Protein AF-0000000077151286 (afdb_homodimer)

Organism: Ruminiclostridium cellulolyticum (strain ATCC 35319 / DSM 5812 / JCM 6584 / H10) (NCBI:txid394503)

Secondary structure (DSSP, 8-state):
-HHHHHHHHHHHHHHHHHHHHHHHHHTT-SPTTHHHHHHHHIIIIIHHHHHHHHHHHS---HHHHHHHHHHHHHHHHHHHHHHHHHHHHHHHHT--HHHHHHHHHHHH-B-TTTTHHHHHHHHHTHHHHHHHHHHHHHHHHHIIIIIHHHH-TT-GGGHHHHHGGGSSHHHHHHHHHHHHHHHHHHH-GGGSHHHHHHHHHHHHHHHHHHHHHHHHHHHHHHHHHHHS----TT-HHHHHHHHHHHHIIIIIHHHHHHHHHHHTTTTS-HHHHHHHHHHHTS-B-THHHHHHHHTT--HHHHHHHHHHHHHHHHHHHHHHHHHH-/-HHHHHHHHHHHHHHHHHHHHHHHHHTT-SPTTHHHHHHHHIIIIIHHHHHHHHHHHS---HHHHHHHHHHHHHHHHHHHHHHHHHHHHHHHHT--HHHHHHHHHHHH-B-TTTTHHHHHHHHHTHHHHHHHHHHHHHHHHHIIIIIHHHH-TT-GGGHHHHHGGGSSHHHHHHHHHHHHHHHHHHH-GGGSHHHHHHHHHHHHHHHHHHHHHHHHHHHHHHHHHHHS----TT-HHHHHHHHHHHHIIIIIHHHHHHHHHHHTTTTS-HHHHHHHHHHHTS-B-THHHHHHHHTT--HHHHHHHHHHHHHHHHHHHHHHHHHH-

Solvent-accessible surface area (backbone atoms only — not comparable to full-atom values): 31812 Å² total; per-residue (Å²): 111,70,64,57,52,51,47,51,50,46,51,50,31,49,48,53,42,17,46,52,19,21,50,30,40,63,70,53,73,44,65,90,66,41,44,60,50,52,46,48,46,32,56,64,46,22,38,18,33,30,45,24,39,50,42,54,68,49,87,80,45,73,63,56,53,51,44,31,49,49,30,22,53,51,34,42,51,50,31,51,47,24,29,53,54,31,51,53,49,33,60,75,67,64,52,54,70,61,54,34,36,45,49,24,46,38,37,34,36,35,22,50,58,54,49,35,40,35,50,31,32,69,73,55,35,69,63,30,40,56,47,44,48,30,30,43,51,28,49,48,56,43,39,42,48,59,42,44,43,55,55,37,64,85,69,59,89,49,57,69,64,35,49,51,62,61,67,35,53,46,50,49,19,45,52,50,13,52,49,45,47,48,42,38,72,74,62,49,44,70,73,37,66,68,46,42,55,52,47,48,50,49,41,64,38,34,36,58,36,7,55,34,31,42,48,51,26,24,27,34,52,12,23,51,53,40,67,54,77,78,65,68,78,74,57,47,66,65,46,48,53,41,47,51,54,31,46,42,28,37,44,50,44,21,46,53,48,50,52,54,49,62,75,43,60,84,75,61,57,69,66,44,52,52,52,50,33,53,43,46,27,30,27,31,22,69,62,54,27,55,48,20,53,73,52,69,42,47,34,67,59,32,48,48,38,29,46,51,17,46,60,50,30,70,58,42,43,59,51,52,52,57,72,73,105,112,70,64,56,52,52,49,52,51,46,50,50,30,48,47,52,41,18,48,51,18,20,50,28,40,62,71,53,72,42,63,88,66,41,43,60,50,52,46,48,46,32,55,63,46,22,38,17,32,28,45,23,38,51,43,52,68,48,86,80,47,72,63,55,52,51,43,31,50,49,30,21,53,50,34,43,51,48,30,51,47,23,29,53,52,32,50,54,49,34,61,75,68,64,50,54,69,62,55,33,38,45,49,24,46,36,37,34,37,35,22,48,57,52,49,35,40,35,51,30,32,70,74,54,34,68,64,29,40,55,47,45,49,31,30,43,50,28,50,47,56,43,38,45,49,59,43,45,42,55,56,36,63,84,67,59,87,49,58,70,63,35,49,51,62,60,68,35,55,45,49,50,19,46,51,50,13,51,50,44,48,49,42,36,71,74,63,46,44,70,74,37,68,66,46,42,55,53,46,48,50,48,40,64,39,34,39,59,37,8,54,33,31,44,47,50,26,23,25,35,51,11,24,51,52,40,67,54,77,77,65,68,78,73,56,47,64,65,46,48,53,40,47,51,54,32,47,41,29,38,44,49,44,22,46,52,48,49,51,52,49,61,76,44,59,84,76,61,58,68,65,43,53,50,50,51,32,53,42,45,27,30,29,32,22,70,63,54,28,54,48,20,53,74,51,70,42,48,32,64,59,31,48,50,39,30,45,51,17,46,60,50,31,71,59,43,43,60,51,52,54,58,72,72,105

pLDDT: mean 89.12, std 9.67, range [47.56, 97.94]

Radius of gyration: 26.8 Å; Cα contacts (8 Å, |Δi|>4): 906; chains: 2; bounding box: 51×81×63 Å

Foldseek 3Di:
DVQLVLLLVLLVVLVVLLQVLQVCQQVVVDPPPVLVVLVCCLFAAQQLLQLQLLLLVDQDDPQLVVLLVVLLVVLLVLLVVQLVVLLVLCVVVVPDLLLSLLLSQQLSAFALQLPVQLSQCSNPNSSSNNSSLSSVLSRLVCCLQVVLCSLAVPVPPPSVVSVVVSPGSNNVSNVNSVVSNVCCVPVVCCPDPVCVVVSVVSSVVNNVSNVVSNSSSSSSLSNLLNVQPPPDCPVVVLLVSLLVSLCCQQPVSLVVLVVVCVVVPPVHDLSSSVSNSLSSNGGGHPVSLVSCVVSVGDNNSNSSSRNNNNVVSSPSNSVSVVVSD/DVQLVLLLVLLVVLVVLLQVLQVCQQVVVDPPPVLVVLVCCLFAAQQLLQLQLLLLVDQDDPQLVVLLVVLLVVLLVLLVVQLVVLLVLCVVVVPDLLLSLLLSQQLSAFALQLPVQLSQCSNPNSSSNNSSLSSVLSRLVCCLQVVLCSLAVPVPPPSVVSVVVSPGSNNVSNVNSVVSNVCCVPVVCCPDPVCVVVSVVSSVVNNVSNCVSNSSSSSSLSNLLNVQPPPDVPVVVLLVSLLVSLCCQQPVSLVVLVVVCVVVPPVHDLVSSVSNSLSSNGGGHPVSLVSCVVSVGDNNSNSSSRNNNNVVSSPSNSVSVVVSD

Nearest PDB structures (foldseek):
  8u5n-assembly1_A  TM=7.509E-01  e=1.925E-08  Homo sapiens
  8u5q-assembly1_C  TM=7.478E-01  e=2.927E-08  Homo sapiens
  8u58-assembly1_C  TM=7.413E-01  e=1.269E-07  Homo sapiens
  8u54-assembly1_A  TM=7.464E-01  e=2.187E-07  Homo sapiens
  8u5c-assembly1_F  TM=7.622E-01  e=6.234E-07  Homo sapiens

Sequence (650 aa):
MDQIQIITNQIIILTLLGLTGFAAGKTGFLPENSHKYISALILKITMPFLIFTTMGNYSFTRETLTNGLYIFILGIAFILIAGLIALGQCKVLRIKEKTKNIYVAQSMFGNVIFMAYPLLKAMYGDIGIVYAIFFNIANDAILWTLGIYLFNRHNTRNWKDNLLHLINPNTLAFLGGIAMIFLKFQFRIEKTYVFTKVWSIFYDAFNGLGHTTIYLSMIFIGLILSSIKVTSVNEMITKLKYFVLSLFKLLIVPFAAILFFKVTKGVFNPFVVRIVVLQLAMPASTIVSALALQYDSDYNAATEGIFVSTILSIFTLPFIVYLLGMDQIQIITNQIIILTLLGLTGFAAGKTGFLPENSHKYISALILKITMPFLIFTTMGNYSFTRETLTNGLYIFILGIAFILIAGLIALGQCKVLRIKEKTKNIYVAQSMFGNVIFMAYPLLKAMYGDIGIVYAIFFNIANDAILWTLGIYLFNRHNTRNWKDNLLHLINPNTLAFLGGIAMIFLKFQFRIEKTYVFTKVWSIFYDAFNGLGHTTIYLSMIFIGLILSSIKVTSVNEMITKLKYFVLSLFKLLIVPFAAILFFKVTKGVFNPFVVRIVVLQLAMPASTIVSALALQYDSDYNAATEGIFVSTILSIFTLPFIVYLLG

Structure (mmCIF, N/CA/C/O backbone):
data_AF-0000000077151286-model_v1
#
loop_
_entity.id
_entity.type
_entity.pdbx_description
1 polymer 'Auxin Efflux Carrier'
#
loop_
_atom_site.group_PDB
_atom_site.id
_atom_site.type_symbol
_atom_site.label_atom_id
_atom_site.label_alt_id
_atom_site.label_comp_id
_atom_site.label_asym_id
_atom_site.label_entity_id
_atom_site.label_seq_id
_atom_site.pdbx_PDB_ins_code
_atom_site.Cartn_x
_atom_site.Cartn_y
_atom_site.Cartn_z
_atom_site.occupancy
_atom_site.B_iso_or_equiv
_atom_site.auth_seq_id
_atom_site.auth_comp_id
_atom_site.auth_asym_id
_atom_site.auth_atom_id
_atom_site.pdbx_PDB_model_num
ATOM 1 N N . MET A 1 1 ? 17.219 27.109 -7.273 1 47.56 1 MET A N 1
ATOM 2 C CA . MET A 1 1 ? 16.547 26.641 -8.469 1 47.56 1 MET A CA 1
ATOM 3 C C . MET A 1 1 ? 16.312 25.125 -8.398 1 47.56 1 MET A C 1
ATOM 5 O O . MET A 1 1 ? 15.211 24.656 -8.695 1 47.56 1 MET A O 1
ATOM 9 N N . ASP A 1 2 ? 17.281 24.406 -7.691 1 68.12 2 ASP A N 1
ATOM 10 C CA . ASP A 1 2 ? 17.281 22.953 -7.648 1 68.12 2 ASP A CA 1
ATOM 11 C C . ASP A 1 2 ? 16.266 22.422 -6.637 1 68.12 2 ASP A C 1
ATOM 13 O O . ASP A 1 2 ? 15.516 21.484 -6.926 1 68.12 2 ASP A O 1
ATOM 17 N N . GLN A 1 3 ? 16 23.328 -5.633 1 69.31 3 GLN A N 1
ATOM 18 C CA . GLN A 1 3 ? 15.094 22.875 -4.586 1 69.31 3 GLN A CA 1
ATOM 19 C C . GLN A 1 3 ? 13.633 23.047 -5.012 1 69.31 3 GLN A C 1
ATOM 21 O O . GLN A 1 3 ? 12.789 22.203 -4.73 1 69.31 3 GLN A O 1
ATOM 26 N N . ILE A 1 4 ? 13.469 24.125 -5.773 1 74.31 4 ILE A N 1
ATOM 27 C CA . ILE A 1 4 ? 12.117 24.422 -6.223 1 74.31 4 ILE A CA 1
ATOM 28 C C . ILE A 1 4 ? 11.664 23.375 -7.246 1 74.31 4 ILE A C 1
ATOM 30 O O . ILE A 1 4 ? 10.516 22.938 -7.23 1 74.31 4 ILE A O 1
ATOM 34 N N . GLN A 1 5 ? 12.586 23.078 -8.086 1 77.62 5 GLN A N 1
ATOM 35 C CA . GLN A 1 5 ? 12.266 22.078 -9.102 1 77.62 5 GLN A CA 1
ATOM 36 C C . GLN A 1 5 ? 11.961 20.719 -8.453 1 77.62 5 GLN A C 1
ATOM 38 O O . GLN A 1 5 ? 11.031 20.031 -8.875 1 77.62 5 GLN A O 1
ATOM 43 N N . ILE A 1 6 ? 12.672 20.438 -7.477 1 76.38 6 ILE A N 1
ATOM 44 C CA . ILE A 1 6 ? 12.484 19.172 -6.773 1 76.38 6 ILE A CA 1
ATOM 45 C C . ILE A 1 6 ? 11.117 19.141 -6.094 1 76.38 6 ILE A C 1
ATOM 47 O O . ILE A 1 6 ? 10.375 18.172 -6.207 1 76.38 6 ILE A O 1
ATOM 51 N N . ILE A 1 7 ? 10.852 20.25 -5.598 1 78 7 ILE A N 1
ATOM 52 C CA . ILE A 1 7 ? 9.609 20.328 -4.844 1 78 7 ILE A CA 1
ATOM 53 C C . ILE A 1 7 ? 8.422 20.297 -5.805 1 78 7 ILE A C 1
ATOM 55 O O . ILE A 1 7 ? 7.414 19.641 -5.535 1 78 7 ILE A O 1
ATOM 59 N N . THR A 1 8 ? 8.586 21 -6.867 1 81.81 8 THR A N 1
ATOM 60 C CA . THR A 1 8 ? 7.527 21 -7.871 1 81.81 8 THR A CA 1
ATOM 61 C C . THR A 1 8 ? 7.305 19.594 -8.43 1 81.81 8 THR A C 1
ATOM 63 O O . THR A 1 8 ? 6.16 19.172 -8.594 1 81.81 8 THR A O 1
ATOM 66 N N . ASN A 1 9 ? 8.359 18.938 -8.625 1 85.69 9 ASN A N 1
ATOM 67 C CA . ASN A 1 9 ? 8.266 17.562 -9.117 1 85.69 9 ASN A CA 1
ATOM 68 C C . ASN A 1 9 ? 7.555 16.656 -8.109 1 85.69 9 ASN A C 1
ATOM 70 O O . ASN A 1 9 ? 6.742 15.82 -8.5 1 85.69 9 ASN A O 1
ATOM 74 N N . GLN A 1 10 ? 7.82 16.922 -6.887 1 84.62 10 GLN A N 1
ATOM 75 C CA . GLN A 1 10 ? 7.207 16.094 -5.848 1 84.62 10 GLN A CA 1
ATOM 76 C C . GLN A 1 10 ? 5.711 16.359 -5.742 1 84.62 10 GLN A C 1
ATOM 78 O O . GLN A 1 10 ? 4.918 15.438 -5.555 1 84.62 10 GLN A O 1
ATOM 83 N N . ILE A 1 11 ? 5.43 17.578 -5.891 1 85.94 11 ILE A N 1
ATOM 84 C CA . ILE A 1 11 ? 4.02 17.953 -5.824 1 85.94 11 ILE A CA 1
ATOM 85 C C . ILE A 1 11 ? 3.275 17.359 -7.02 1 85.94 11 ILE A C 1
ATOM 87 O O . ILE A 1 11 ? 2.143 16.891 -6.883 1 85.94 11 ILE A O 1
ATOM 91 N N . ILE A 1 12 ? 3.877 17.359 -8.148 1 89.25 12 ILE A N 1
ATOM 92 C CA . ILE A 1 12 ? 3.285 16.766 -9.344 1 89.25 12 ILE A CA 1
ATOM 93 C C . ILE A 1 12 ? 3.08 15.273 -9.133 1 89.25 12 ILE A C 1
ATOM 95 O O . ILE A 1 12 ? 2.02 14.734 -9.461 1 89.25 12 ILE A O 1
ATOM 99 N N . ILE A 1 13 ? 4.047 14.648 -8.578 1 90.94 13 ILE A N 1
ATOM 100 C CA . ILE A 1 13 ? 3.992 13.219 -8.312 1 90.94 13 ILE A CA 1
ATOM 101 C C . ILE A 1 13 ? 2.826 12.906 -7.375 1 90.94 13 ILE A C 1
ATOM 103 O O . ILE A 1 13 ? 2.02 12.016 -7.648 1 90.94 13 ILE A O 1
ATOM 107 N N . LEU A 1 14 ? 2.729 13.656 -6.336 1 90.69 14 LEU A N 1
ATOM 108 C CA . LEU A 1 14 ? 1.659 13.445 -5.371 1 90.69 14 LEU A CA 1
ATOM 109 C C . LEU A 1 14 ? 0.295 13.711 -5.996 1 90.69 14 LEU A C 1
ATOM 111 O O . LEU A 1 14 ? -0.672 13 -5.723 1 90.69 14 LEU A O 1
ATOM 115 N N . THR A 1 15 ? 0.275 14.734 -6.84 1 91.19 15 THR A N 1
ATOM 116 C CA . THR A 1 15 ? -0.966 15.078 -7.523 1 91.19 15 THR A CA 1
ATOM 117 C C . THR A 1 15 ? -1.391 13.961 -8.469 1 91.19 15 THR A C 1
ATOM 119 O O . THR A 1 15 ? -2.57 13.609 -8.531 1 91.19 15 THR A O 1
ATOM 122 N N . LEU A 1 16 ? -0.456 13.375 -9.156 1 94.81 16 LEU A N 1
ATOM 123 C CA . LEU A 1 16 ? -0.752 12.273 -10.07 1 94.81 16 LEU A CA 1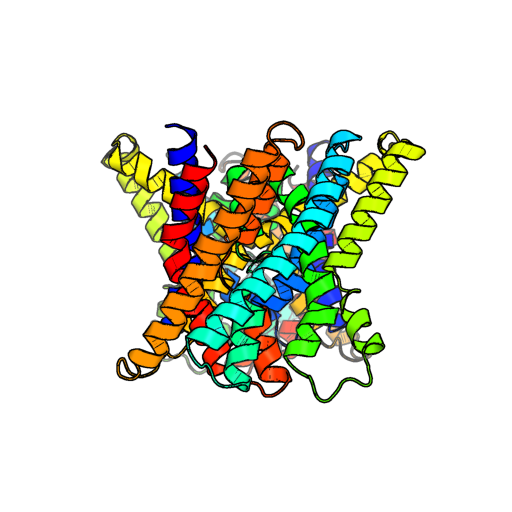
ATOM 124 C C . LEU A 1 16 ? -1.311 11.07 -9.32 1 94.81 16 LEU A C 1
ATOM 126 O O . LEU A 1 16 ? -2.248 10.422 -9.781 1 94.81 16 LEU A O 1
ATOM 130 N N . LEU A 1 17 ? -0.728 10.812 -8.203 1 95.75 17 LEU A N 1
ATOM 131 C CA . LEU A 1 17 ? -1.22 9.711 -7.383 1 95.75 17 LEU A CA 1
ATOM 132 C C . LEU A 1 17 ? -2.643 9.984 -6.906 1 95.75 17 LEU A C 1
ATOM 134 O O . LEU A 1 17 ? -3.506 9.102 -6.98 1 95.75 17 LEU A O 1
ATOM 138 N N . GLY A 1 18 ? -2.85 11.25 -6.438 1 95.19 18 GLY A N 1
ATOM 139 C CA . GLY A 1 18 ? -4.191 11.633 -6.031 1 95.19 18 GLY A CA 1
ATOM 140 C C . GLY A 1 18 ? -5.203 11.555 -7.16 1 95.19 18 GLY A C 1
ATOM 141 O O . GLY A 1 18 ? -6.336 11.117 -6.953 1 95.19 18 GLY A O 1
ATOM 142 N N . LEU A 1 19 ? -4.797 11.945 -8.336 1 96.12 19 LEU A N 1
ATOM 143 C CA . LEU A 1 19 ? -5.664 11.906 -9.508 1 96.12 19 LEU A CA 1
ATOM 144 C C . LEU A 1 19 ? -6.031 10.477 -9.867 1 96.12 19 LEU A C 1
ATOM 146 O O . LEU A 1 19 ? -7.141 10.211 -10.336 1 96.12 19 LEU A O 1
ATOM 150 N N . THR A 1 20 ? -5.121 9.578 -9.695 1 97.25 20 THR A N 1
ATOM 151 C CA . THR A 1 20 ? -5.391 8.164 -9.93 1 97.25 20 THR A CA 1
ATOM 152 C C . THR A 1 20 ? -6.504 7.664 -9.016 1 97.25 20 THR A C 1
ATOM 154 O O . THR A 1 20 ? -7.43 6.984 -9.461 1 97.25 20 THR A O 1
ATOM 157 N N . GLY A 1 21 ? -6.352 8.023 -7.715 1 97 21 GLY A N 1
ATOM 158 C CA . GLY A 1 21 ? -7.418 7.676 -6.789 1 97 21 GLY A CA 1
ATOM 159 C C . GLY A 1 21 ? -8.742 8.336 -7.137 1 97 21 GLY A C 1
ATOM 160 O O . GLY A 1 21 ? -9.797 7.691 -7.074 1 97 21 GLY A O 1
ATOM 161 N N . PHE A 1 22 ? -8.641 9.586 -7.539 1 95.69 22 PHE A N 1
ATOM 162 C CA . PHE A 1 22 ? -9.836 10.344 -7.906 1 95.69 22 PHE A CA 1
ATOM 163 C C . PHE A 1 22 ? -10.531 9.711 -9.102 1 95.69 22 PHE A C 1
ATOM 165 O O . PHE A 1 22 ? -11.75 9.5 -9.086 1 95.69 22 PHE A O 1
ATOM 172 N N . ALA A 1 23 ? -9.773 9.367 -10.109 1 97.06 23 ALA A N 1
ATOM 173 C CA . ALA A 1 23 ? -10.32 8.758 -11.32 1 97.06 23 ALA A CA 1
ATOM 174 C C . ALA A 1 23 ? -10.93 7.391 -11.016 1 97.06 23 ALA A C 1
ATOM 176 O O . ALA A 1 23 ? -12.008 7.062 -11.523 1 97.06 23 ALA A O 1
ATOM 177 N N . ALA A 1 24 ? -10.297 6.629 -10.203 1 97.31 24 ALA A N 1
ATOM 178 C CA . ALA A 1 24 ? -10.789 5.305 -9.852 1 97.31 24 ALA A CA 1
ATOM 179 C C . ALA A 1 24 ? -12.125 5.395 -9.117 1 97.31 24 ALA A C 1
ATOM 181 O O . ALA A 1 24 ? -13.023 4.57 -9.344 1 97.31 24 ALA A O 1
ATOM 182 N N . GLY A 1 25 ? -12.211 6.359 -8.227 1 96.19 25 GLY A N 1
ATOM 183 C CA . GLY A 1 25 ? -13.461 6.555 -7.512 1 96.19 25 GLY A CA 1
ATOM 184 C C . GLY A 1 25 ? -14.578 7.098 -8.383 1 96.19 25 GLY A C 1
ATOM 185 O O . GLY A 1 25 ? -15.703 6.594 -8.352 1 96.19 25 GLY A O 1
ATOM 186 N N . LYS A 1 26 ? -14.258 8.07 -9.195 1 94.5 26 LYS A N 1
ATOM 187 C CA . LYS A 1 26 ? -15.242 8.758 -10.023 1 94.5 26 LYS A CA 1
ATOM 188 C C . LYS A 1 26 ? -15.82 7.816 -11.078 1 94.5 26 LYS A C 1
ATOM 190 O O . LYS A 1 26 ? -17.016 7.898 -11.398 1 94.5 26 LYS A O 1
ATOM 195 N N . THR A 1 27 ? -15.07 6.891 -11.617 1 95.88 27 THR A N 1
ATOM 196 C CA . THR A 1 27 ? -15.492 5.996 -12.688 1 95.88 27 THR A CA 1
ATOM 197 C C . THR A 1 27 ? -16.062 4.703 -12.125 1 95.88 27 THR A C 1
ATOM 199 O O . THR A 1 27 ? -16.578 3.861 -12.867 1 95.88 27 THR A O 1
ATOM 202 N N . GLY A 1 28 ? -15.914 4.559 -10.883 1 95.81 28 GLY A N 1
ATOM 203 C CA . GLY A 1 28 ? -16.359 3.318 -10.273 1 95.81 28 GLY A CA 1
ATOM 204 C C . GLY A 1 28 ? -15.422 2.154 -10.523 1 95.81 28 GLY A C 1
ATOM 205 O O . GLY A 1 28 ? -15.82 0.992 -10.414 1 95.81 28 GLY A O 1
ATOM 206 N N . PHE A 1 29 ? -14.258 2.5 -10.938 1 95.25 29 PHE A N 1
ATOM 207 C CA . PHE A 1 29 ? -13.25 1.475 -11.188 1 95.25 29 PHE A CA 1
ATOM 208 C C . PHE A 1 29 ? -12.93 0.708 -9.906 1 95.25 29 PHE A C 1
ATOM 210 O O . PHE A 1 29 ? -12.672 -0.497 -9.953 1 95.25 29 PHE A O 1
ATOM 217 N N . LEU A 1 30 ? -12.852 1.319 -8.758 1 95.81 30 LEU A N 1
ATOM 218 C CA . LEU A 1 30 ? -12.797 0.69 -7.441 1 95.81 30 LEU A CA 1
ATOM 219 C C . LEU A 1 30 ? -14.18 0.646 -6.805 1 95.81 30 LEU A C 1
ATOM 221 O O . LEU A 1 30 ? -15.016 1.518 -7.059 1 95.81 30 LEU A O 1
ATOM 225 N N . PRO A 1 31 ? -14.398 -0.381 -5.996 1 94.31 31 PRO A N 1
ATOM 226 C CA . PRO A 1 31 ? -15.711 -0.493 -5.352 1 94.31 31 PRO A CA 1
ATOM 227 C C . PRO A 1 31 ? -16.047 0.724 -4.496 1 94.31 31 PRO A C 1
ATOM 229 O O . PRO A 1 31 ? -15.148 1.405 -3.998 1 94.31 31 PRO A O 1
ATOM 232 N N . GLU A 1 32 ? -17.422 0.827 -4.32 1 92.25 32 GLU A N 1
ATOM 233 C CA . GLU A 1 32 ? -17.906 1.905 -3.457 1 92.25 32 GLU A CA 1
ATOM 234 C C . GLU A 1 32 ? -17.375 1.753 -2.035 1 92.25 32 GLU A C 1
ATOM 236 O O . GLU A 1 32 ? -17.234 0.634 -1.537 1 92.25 32 GLU A O 1
ATOM 241 N N . ASN A 1 33 ? -16.922 2.744 -1.37 1 92.25 33 ASN A N 1
ATOM 242 C CA . ASN A 1 33 ? -16.469 2.783 0.016 1 92.25 33 ASN A CA 1
ATOM 243 C C . ASN A 1 33 ? -15.016 2.342 0.145 1 92.25 33 ASN A C 1
ATOM 245 O O . ASN A 1 33 ? -14.523 2.119 1.253 1 92.25 33 ASN A O 1
ATOM 249 N N . SER A 1 34 ? -14.367 2.184 -1.003 1 95.25 34 SER A N 1
ATOM 250 C CA . SER A 1 34 ? -12.961 1.796 -0.97 1 95.25 34 SER A CA 1
ATOM 251 C C . SER A 1 34 ? -12.156 2.719 -0.062 1 95.25 34 SER A C 1
ATOM 253 O O . SER A 1 34 ? -11.219 2.277 0.603 1 95.25 34 SER A O 1
ATOM 255 N N . HIS A 1 35 ? -12.531 4.012 -0.036 1 94.19 35 HIS A N 1
ATOM 256 C CA . HIS A 1 35 ? -11.797 4.984 0.766 1 94.19 35 HIS A CA 1
ATOM 257 C C . HIS A 1 35 ? -11.82 4.609 2.244 1 94.19 35 HIS A C 1
ATOM 259 O O . HIS A 1 35 ? -10.828 4.809 2.955 1 94.19 35 HIS A O 1
ATOM 265 N N . LYS A 1 36 ? -12.906 3.967 2.779 1 93.56 36 LYS A N 1
ATOM 266 C CA . LYS A 1 36 ? -13.023 3.578 4.18 1 93.56 36 LYS A CA 1
ATOM 267 C C . LYS A 1 36 ? -12.055 2.453 4.523 1 93.56 36 LYS A C 1
ATOM 269 O O . LYS A 1 36 ? -11.383 2.496 5.559 1 93.56 36 LYS A O 1
ATOM 274 N N . TYR A 1 37 ? -11.938 1.51 3.645 1 95.31 37 TYR A N 1
ATOM 275 C CA . TYR A 1 37 ? -11.102 0.341 3.893 1 95.31 37 TYR A CA 1
ATOM 276 C C . TYR A 1 37 ? -9.625 0.681 3.715 1 95.31 37 TYR A C 1
ATOM 278 O O . TYR A 1 37 ? -8.773 0.195 4.465 1 95.31 37 TYR A O 1
ATOM 286 N N . ILE A 1 38 ? -9.352 1.526 2.738 1 95.94 38 ILE A N 1
ATOM 287 C CA . ILE A 1 38 ? -7.973 1.949 2.516 1 95.94 38 ILE A CA 1
ATOM 288 C C . ILE A 1 38 ? -7.504 2.814 3.682 1 95.94 38 ILE A C 1
ATOM 290 O O . ILE A 1 38 ? -6.375 2.67 4.156 1 95.94 38 ILE A O 1
ATOM 294 N N . SER A 1 39 ? -8.367 3.676 4.168 1 94.75 39 SER A N 1
ATOM 295 C CA . SER A 1 39 ? -8.031 4.5 5.324 1 94.75 39 SER A CA 1
ATOM 296 C C . SER A 1 39 ? -7.754 3.643 6.555 1 94.75 39 SER A C 1
ATOM 298 O O . SER A 1 39 ? -6.793 3.887 7.285 1 94.75 39 SER A O 1
ATOM 300 N N . ALA A 1 40 ? -8.586 2.617 6.793 1 95.25 40 ALA A N 1
ATOM 301 C CA . ALA A 1 40 ? -8.391 1.718 7.926 1 95.25 40 ALA A CA 1
ATOM 302 C C . ALA A 1 40 ? -7.051 0.991 7.82 1 95.25 40 ALA A C 1
ATOM 304 O O . ALA A 1 40 ? -6.332 0.855 8.812 1 95.25 40 ALA A O 1
ATOM 305 N N . LEU A 1 41 ? -6.758 0.568 6.637 1 96.88 41 LEU A N 1
ATOM 306 C CA . LEU A 1 41 ? -5.488 -0.107 6.398 1 96.88 41 LEU A CA 1
ATOM 307 C C . LEU A 1 41 ? -4.316 0.81 6.727 1 96.88 41 LEU A C 1
ATOM 309 O O . LEU A 1 41 ? -3.355 0.388 7.375 1 96.88 41 LEU A O 1
ATOM 313 N N . ILE A 1 42 ? -4.383 2.072 6.301 1 96 42 ILE A N 1
ATOM 314 C CA . ILE A 1 42 ? -3.314 3.043 6.504 1 96 42 ILE A CA 1
ATOM 315 C C . ILE A 1 42 ? -3.164 3.344 7.992 1 96 42 ILE A C 1
ATOM 317 O O . ILE A 1 42 ? -2.082 3.17 8.562 1 96 42 ILE A O 1
ATOM 321 N N . LEU A 1 43 ? -4.238 3.66 8.648 1 93.94 43 LEU A N 1
ATOM 322 C CA . LEU A 1 43 ? -4.195 4.188 10.008 1 93.94 43 LEU A CA 1
ATOM 323 C C . LEU A 1 43 ? -3.889 3.082 11.008 1 93.94 43 LEU A C 1
ATOM 325 O O . LEU A 1 43 ? -3.25 3.326 12.031 1 93.94 43 LEU A O 1
ATOM 329 N N . LYS A 1 44 ? -4.289 1.865 10.664 1 95.75 44 LYS A N 1
ATOM 330 C CA . LYS A 1 44 ? -4.219 0.811 11.672 1 95.75 44 LYS A CA 1
ATOM 331 C C . LYS A 1 44 ? -3.02 -0.1 11.43 1 95.75 44 LYS A C 1
ATOM 333 O O . LYS A 1 44 ? -2.535 -0.756 12.352 1 95.75 44 LYS A O 1
ATOM 338 N N . ILE A 1 45 ? -2.561 -0.113 10.195 1 97.56 45 ILE A N 1
ATOM 339 C CA . ILE A 1 45 ? -1.521 -1.098 9.914 1 97.56 45 ILE A CA 1
ATOM 340 C C . ILE A 1 45 ? -0.278 -0.395 9.375 1 97.56 45 ILE A C 1
ATOM 342 O O . ILE A 1 45 ? 0.729 -0.273 10.07 1 97.56 45 ILE A O 1
ATOM 346 N N . THR A 1 46 ? -0.382 0.208 8.18 1 97.56 46 THR A N 1
ATOM 347 C CA . THR A 1 46 ? 0.828 0.62 7.473 1 97.56 46 THR A CA 1
ATOM 348 C C . THR A 1 46 ? 1.479 1.811 8.172 1 97.56 46 THR A C 1
ATOM 350 O O . THR A 1 46 ? 2.705 1.869 8.297 1 97.56 46 THR A O 1
ATOM 353 N N . MET A 1 47 ? 0.735 2.756 8.656 1 95.56 47 MET A N 1
ATOM 354 C CA . MET A 1 47 ? 1.278 3.969 9.266 1 95.56 47 MET A CA 1
ATOM 355 C C . MET A 1 47 ? 1.979 3.654 10.578 1 95.56 47 MET A C 1
ATOM 357 O O . MET A 1 47 ? 3.08 4.145 10.836 1 95.56 47 MET A O 1
ATOM 361 N N . PRO A 1 48 ? 1.367 2.848 11.461 1 96.12 48 PRO A N 1
ATOM 362 C CA . PRO A 1 48 ? 2.092 2.475 12.68 1 96.12 48 PRO A CA 1
ATOM 363 C C . PRO A 1 48 ? 3.445 1.831 12.383 1 96.12 48 PRO A C 1
ATOM 365 O O . PRO A 1 48 ? 4.43 2.117 13.07 1 96.12 48 PRO A O 1
ATOM 368 N N . PHE A 1 49 ? 3.459 1.031 11.367 1 97.06 49 PHE A N 1
ATOM 369 C CA . PHE A 1 49 ? 4.727 0.401 11.023 1 97.06 49 PHE A CA 1
ATOM 370 C C . PHE A 1 49 ? 5.691 1.417 10.422 1 97.06 49 PHE A C 1
ATOM 372 O O . PHE A 1 49 ? 6.906 1.325 10.625 1 97.06 49 PHE A O 1
ATOM 379 N N . LEU A 1 50 ? 5.172 2.381 9.641 1 95.56 50 LEU A N 1
ATOM 380 C CA . LEU A 1 50 ? 6.016 3.455 9.125 1 95.56 50 LEU A CA 1
ATOM 381 C C . LEU A 1 50 ? 6.668 4.227 10.273 1 95.56 50 LEU A C 1
ATOM 383 O O . LEU A 1 50 ? 7.879 4.461 10.25 1 95.56 50 LEU A O 1
ATOM 387 N N . ILE A 1 51 ? 5.855 4.578 11.227 1 94.5 51 ILE A N 1
ATOM 388 C CA . ILE A 1 51 ? 6.324 5.355 12.375 1 94.5 51 ILE A CA 1
ATOM 389 C C . ILE A 1 51 ? 7.367 4.559 13.148 1 94.5 51 ILE A C 1
ATOM 391 O O . ILE A 1 51 ? 8.477 5.039 13.383 1 94.5 51 ILE A O 1
ATOM 395 N N . PHE A 1 52 ? 7.062 3.314 13.461 1 95.5 52 PHE A N 1
ATOM 396 C CA . PHE A 1 52 ? 7.93 2.5 14.305 1 95.5 52 PHE A CA 1
ATOM 397 C C . PHE A 1 52 ? 9.25 2.213 13.609 1 95.5 52 PHE A C 1
ATOM 399 O O . PHE A 1 52 ? 10.32 2.342 14.211 1 95.5 52 PHE A O 1
ATOM 406 N N . THR A 1 53 ? 9.195 1.829 12.375 1 95.19 53 THR A N 1
ATOM 407 C CA . THR A 1 53 ? 10.422 1.478 11.664 1 95.19 53 THR A CA 1
ATOM 408 C C . THR A 1 53 ? 11.273 2.717 11.414 1 95.19 53 THR A C 1
ATOM 410 O O . THR A 1 53 ? 12.508 2.654 11.469 1 95.19 53 THR A O 1
ATOM 413 N N . THR A 1 54 ? 10.602 3.846 11.102 1 92.88 54 THR A N 1
ATOM 414 C CA . THR A 1 54 ? 11.336 5.082 10.859 1 92.88 54 THR A CA 1
ATOM 415 C C . THR A 1 54 ? 12.023 5.562 12.141 1 92.88 54 THR A C 1
ATOM 417 O O . THR A 1 54 ? 13.211 5.867 12.133 1 92.88 54 THR A O 1
ATOM 420 N N . MET A 1 55 ? 11.312 5.547 13.203 1 91.19 55 MET A N 1
ATOM 421 C CA . MET A 1 55 ? 11.867 5.969 14.484 1 91.19 55 MET A CA 1
ATOM 422 C C . MET A 1 55 ? 12.938 4.992 14.961 1 91.19 55 MET A C 1
ATOM 424 O O . MET A 1 55 ? 13.984 5.414 15.453 1 91.19 55 MET A O 1
ATOM 428 N N . GLY A 1 56 ? 12.672 3.729 14.82 1 89.12 56 GLY A N 1
ATOM 429 C CA . GLY A 1 56 ? 13.586 2.703 15.289 1 89.12 56 GLY A CA 1
ATOM 430 C C . GLY A 1 56 ? 14.891 2.664 14.516 1 89.12 56 GLY A C 1
ATOM 431 O O . GLY A 1 56 ? 15.93 2.27 15.047 1 89.12 56 GLY A O 1
ATOM 432 N N . ASN A 1 57 ? 14.789 3 13.281 1 88.12 57 ASN A N 1
ATOM 433 C CA . ASN A 1 57 ? 15.977 2.889 12.445 1 88.12 57 ASN A CA 1
ATOM 434 C C . ASN A 1 57 ? 16.766 4.191 12.414 1 88.12 57 ASN A C 1
ATOM 436 O O . ASN A 1 57 ? 17.906 4.219 11.953 1 88.12 57 ASN A O 1
ATOM 440 N N . TYR A 1 58 ? 16.172 5.258 12.844 1 83.94 58 TYR A N 1
ATOM 441 C CA . TYR A 1 58 ? 16.828 6.559 12.797 1 83.94 58 TYR A CA 1
ATOM 442 C C . TYR A 1 58 ? 17.828 6.695 13.938 1 83.94 58 TYR A C 1
ATOM 444 O O . TYR A 1 58 ? 17.594 6.223 15.047 1 83.94 58 TYR A O 1
ATOM 452 N N . SER A 1 59 ? 18.984 7.227 13.656 1 84.38 59 SER A N 1
ATOM 453 C CA . SER A 1 59 ? 19.984 7.527 14.672 1 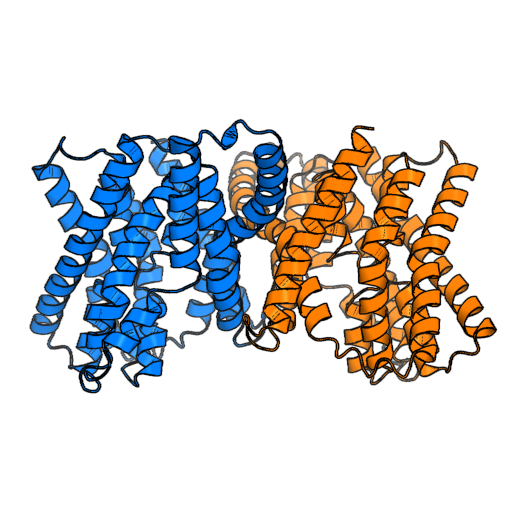84.38 59 SER A CA 1
ATOM 454 C C . SER A 1 59 ? 19.703 8.883 15.328 1 84.38 59 SER A C 1
ATOM 456 O O . SER A 1 59 ? 20.125 9.922 14.812 1 84.38 59 SER A O 1
ATOM 458 N N . PHE A 1 60 ? 19.141 8.859 16.469 1 85.75 60 PHE A N 1
ATOM 459 C CA . PHE A 1 60 ? 18.734 10.078 17.156 1 85.75 60 PHE A CA 1
ATOM 460 C C . PHE A 1 60 ? 19.906 10.703 17.906 1 85.75 60 PHE A C 1
ATOM 462 O O . PHE A 1 60 ? 20.703 10 18.516 1 85.75 60 PHE A O 1
ATOM 469 N N . THR A 1 61 ? 20.016 11.938 17.688 1 86.5 61 THR A N 1
ATOM 470 C CA . THR A 1 61 ? 20.922 12.758 18.5 1 86.5 61 THR A CA 1
ATOM 471 C C . THR A 1 61 ? 20.125 13.641 19.453 1 86.5 61 THR A C 1
ATOM 473 O O . THR A 1 61 ? 18.906 13.719 19.375 1 86.5 61 THR A O 1
ATOM 476 N N . ARG A 1 62 ? 20.812 14.242 20.375 1 87.56 62 ARG A N 1
ATOM 477 C CA . ARG A 1 62 ? 20.172 15.195 21.266 1 87.56 62 ARG A CA 1
ATOM 478 C C . ARG A 1 62 ? 19.516 16.328 20.484 1 87.56 62 ARG A C 1
ATOM 480 O O . ARG A 1 62 ? 18.438 16.812 20.859 1 87.56 62 ARG A O 1
ATOM 487 N N . GLU A 1 63 ? 20.125 16.656 19.453 1 91.69 63 GLU A N 1
ATOM 488 C CA . GLU A 1 63 ? 19.594 17.719 18.625 1 91.69 63 GLU A CA 1
ATOM 489 C C . GLU A 1 63 ? 18.281 17.312 17.953 1 91.69 63 GLU A C 1
ATOM 491 O O . GLU A 1 63 ? 17.344 18.109 17.906 1 91.69 63 GLU A O 1
ATOM 496 N N . THR A 1 64 ? 18.234 16.141 17.5 1 91.44 64 THR A N 1
ATOM 497 C CA . THR A 1 64 ? 17.031 15.664 16.844 1 91.44 64 THR A CA 1
ATOM 498 C C . THR A 1 64 ? 15.859 15.609 17.812 1 91.44 64 THR A C 1
ATOM 500 O O . THR A 1 64 ? 14.727 15.961 17.469 1 91.44 64 THR A O 1
ATOM 503 N N . LEU A 1 65 ? 16.172 15.227 19.031 1 90.94 65 LEU A N 1
ATOM 504 C CA . LEU A 1 65 ? 15.141 15.141 20.047 1 90.94 65 LEU A CA 1
ATOM 505 C C . LEU A 1 65 ? 14.672 16.531 20.469 1 90.94 65 LEU A C 1
ATOM 507 O O . LEU A 1 65 ? 13.477 16.75 20.656 1 90.94 65 LEU A O 1
ATOM 511 N N . THR A 1 66 ? 15.586 17.391 20.625 1 94.56 66 THR A N 1
ATOM 512 C CA . THR A 1 66 ? 15.25 18.766 20.984 1 94.56 66 THR A CA 1
ATOM 513 C C . THR A 1 66 ? 14.422 19.422 19.891 1 94.56 66 THR A C 1
ATOM 515 O O . THR A 1 66 ? 13.43 20.094 20.172 1 94.56 66 THR A O 1
ATOM 518 N N . ASN A 1 67 ? 14.852 19.188 18.656 1 96.31 67 ASN A N 1
ATOM 519 C CA . ASN A 1 67 ? 14.094 19.719 17.531 1 96.31 67 ASN A CA 1
ATOM 520 C C . ASN A 1 67 ? 12.688 19.141 17.484 1 96.31 67 ASN A C 1
ATOM 522 O O . ASN A 1 67 ? 11.727 19.859 17.172 1 96.31 67 ASN A O 1
ATOM 526 N N . GLY A 1 68 ? 12.617 17.875 17.75 1 95.94 68 GLY A N 1
ATOM 527 C CA . GLY A 1 68 ? 11.305 17.25 17.812 1 95.94 68 GLY A CA 1
ATOM 528 C C . GLY A 1 68 ? 10.398 17.859 18.859 1 95.94 68 GLY A C 1
ATOM 529 O O . GLY A 1 68 ? 9.203 18.078 18.609 1 95.94 68 GLY A O 1
ATOM 530 N N . LEU A 1 69 ? 10.938 18.156 19.984 1 95.56 69 LEU A N 1
ATOM 531 C CA . LEU A 1 69 ? 10.172 18.781 21.062 1 95.56 69 LEU A CA 1
ATOM 532 C C . LEU A 1 69 ? 9.719 20.188 20.672 1 95.56 69 LEU A C 1
ATOM 534 O O . LEU A 1 69 ? 8.594 20.578 20.984 1 95.56 69 LEU A O 1
ATOM 538 N N . TYR A 1 70 ? 10.609 20.891 20.031 1 97.19 70 TYR A N 1
ATOM 539 C CA . TYR A 1 70 ? 10.227 22.219 19.531 1 97.19 70 TYR A CA 1
ATOM 540 C C . TYR A 1 70 ? 9.062 22.125 18.562 1 97.19 70 TYR A C 1
ATOM 542 O O . TYR A 1 70 ? 8.133 22.938 18.609 1 97.19 70 TYR A O 1
ATOM 550 N N . ILE A 1 71 ? 9.141 21.141 17.688 1 97.94 71 ILE A N 1
ATOM 551 C CA . ILE A 1 71 ? 8.078 20.969 16.703 1 97.94 71 ILE A CA 1
ATOM 552 C C . ILE A 1 71 ? 6.766 20.641 17.406 1 97.94 71 ILE A C 1
ATOM 554 O O . ILE A 1 71 ? 5.711 21.172 17.031 1 97.94 71 ILE A O 1
ATOM 558 N N . PHE A 1 72 ? 6.863 19.844 18.406 1 97.31 72 PHE A N 1
ATOM 559 C CA . PHE A 1 72 ? 5.688 19.484 19.188 1 97.31 72 PHE A CA 1
ATOM 560 C C . PHE A 1 72 ? 5.07 20.719 19.844 1 97.31 72 PHE A C 1
ATOM 562 O O . PHE A 1 72 ? 3.869 20.953 19.703 1 97.31 72 PHE A O 1
ATOM 569 N N . ILE A 1 73 ? 5.824 21.516 20.5 1 97.75 73 ILE A N 1
ATOM 570 C CA . ILE A 1 73 ? 5.355 22.672 21.234 1 97.75 73 ILE A CA 1
ATOM 571 C C . ILE A 1 73 ? 4.84 23.734 20.266 1 97.75 73 ILE A C 1
ATOM 573 O O . ILE A 1 73 ? 3.762 24.297 20.469 1 97.75 73 ILE A O 1
ATOM 577 N N . LEU A 1 74 ? 5.625 23.984 19.234 1 97.81 74 LEU A N 1
ATOM 578 C CA . LEU A 1 74 ? 5.223 24.969 18.234 1 97.81 74 LEU A CA 1
ATOM 579 C C . LEU A 1 74 ? 3.975 24.516 17.484 1 97.81 74 LEU A C 1
ATOM 581 O O . LEU A 1 74 ? 3.145 25.344 17.094 1 97.81 74 LEU A O 1
ATOM 585 N N . GLY A 1 75 ? 3.902 23.172 17.25 1 97.75 75 GLY A N 1
ATOM 586 C CA . GLY A 1 75 ? 2.68 22.641 16.672 1 97.75 75 GLY A CA 1
ATOM 587 C C . GLY A 1 75 ? 1.441 22.984 17.484 1 97.75 75 GLY A C 1
ATOM 588 O O . GLY A 1 75 ? 0.45 23.469 16.938 1 97.75 75 GLY A O 1
ATOM 589 N N . ILE A 1 76 ? 1.546 22.766 18.797 1 97.44 76 ILE A N 1
ATOM 590 C CA . ILE A 1 76 ? 0.437 23.062 19.688 1 97.44 76 ILE A CA 1
ATOM 591 C C . ILE A 1 76 ? 0.101 24.547 19.609 1 97.44 76 ILE A C 1
ATOM 593 O O . ILE A 1 76 ? -1.062 24.922 19.438 1 97.44 76 ILE A O 1
ATOM 597 N N . ALA A 1 77 ? 1.068 25.328 19.688 1 97.81 77 ALA A N 1
ATOM 598 C CA . ALA A 1 77 ? 0.879 26.766 19.703 1 97.81 77 ALA A CA 1
ATOM 599 C C . ALA A 1 77 ? 0.213 27.25 18.422 1 97.81 77 ALA A C 1
ATOM 601 O O . ALA A 1 77 ? -0.766 28 18.469 1 97.81 77 ALA A O 1
ATOM 602 N N . PHE A 1 78 ? 0.662 26.812 17.297 1 97.69 78 PHE A N 1
ATOM 603 C CA . PHE A 1 78 ? 0.183 27.344 16.031 1 97.69 78 PHE A CA 1
ATOM 604 C C . PHE A 1 78 ? -1.16 26.734 15.664 1 97.69 78 PHE A C 1
ATOM 606 O O . PHE A 1 78 ? -1.963 27.359 14.969 1 97.69 78 PHE A O 1
ATOM 613 N N . ILE A 1 79 ? -1.408 25.5 16.094 1 97.69 79 ILE A N 1
ATOM 614 C CA . ILE A 1 79 ? -2.734 24.938 15.891 1 97.69 79 ILE A CA 1
ATOM 615 C C . ILE A 1 79 ? -3.771 25.75 16.656 1 97.69 79 ILE A C 1
ATOM 617 O O . ILE A 1 79 ? -4.852 26.047 16.141 1 97.69 79 ILE A O 1
ATOM 621 N N . LEU A 1 80 ? -3.416 26.156 17.891 1 97.31 80 LEU A N 1
ATOM 622 C CA . LEU A 1 80 ? -4.305 26.984 18.688 1 97.31 80 LEU A CA 1
ATOM 623 C C . LEU A 1 80 ? -4.461 28.375 18.062 1 97.31 80 LEU A C 1
ATOM 625 O O . LEU A 1 80 ? -5.566 28.922 18.031 1 97.31 80 LEU A O 1
ATOM 629 N N . ILE A 1 81 ? -3.389 28.891 17.562 1 97 81 ILE A N 1
ATOM 630 C CA . ILE A 1 81 ? -3.434 30.188 16.891 1 97 81 ILE A CA 1
ATOM 631 C C . ILE A 1 81 ? -4.32 30.094 15.656 1 97 81 ILE A C 1
ATOM 633 O O . ILE A 1 81 ? -5.09 31.016 15.367 1 97 81 ILE A O 1
ATOM 637 N N . ALA A 1 82 ? -4.195 29.016 14.891 1 97.06 82 ALA A N 1
ATOM 638 C CA . ALA A 1 82 ? -5.047 28.812 13.727 1 97.06 82 ALA A CA 1
ATOM 639 C C . ALA A 1 82 ? -6.523 28.828 14.109 1 97.06 82 ALA A C 1
ATOM 641 O O . ALA A 1 82 ? -7.355 29.359 13.375 1 97.06 82 ALA A O 1
ATOM 642 N N . GLY A 1 83 ? -6.859 28.219 15.258 1 95.81 83 GLY A N 1
ATOM 643 C CA . GLY A 1 83 ? -8.219 28.25 15.766 1 95.81 83 GLY A CA 1
ATOM 644 C C . GLY A 1 83 ? -8.695 29.656 16.078 1 95.81 83 GLY A C 1
ATOM 645 O O . GLY A 1 83 ? -9.828 30.031 15.75 1 95.81 83 GLY A O 1
ATOM 646 N N . LEU A 1 84 ? -7.828 30.422 16.688 1 95.25 84 LEU A N 1
ATOM 647 C CA . LEU A 1 84 ? -8.164 31.797 17.047 1 95.25 84 LEU A CA 1
ATOM 648 C C . LEU A 1 84 ? -8.391 32.656 15.797 1 95.25 84 LEU A C 1
ATOM 650 O O . LEU A 1 84 ? -9.328 33.438 15.742 1 95.25 84 LEU A O 1
ATOM 654 N N . ILE A 1 85 ? -7.535 32.438 14.844 1 94 85 ILE A N 1
ATOM 655 C CA . ILE A 1 85 ? -7.676 33.156 13.578 1 94 85 ILE A CA 1
ATOM 656 C C . ILE A 1 85 ? -9.016 32.812 12.93 1 94 85 ILE A C 1
ATOM 658 O O . ILE A 1 85 ? -9.719 33.688 12.422 1 94 85 ILE A O 1
ATOM 662 N N . ALA A 1 86 ? -9.32 31.562 12.969 1 94.44 86 ALA A N 1
ATOM 663 C CA . ALA A 1 86 ? -10.562 31.094 12.359 1 94.44 86 ALA A CA 1
ATOM 664 C C . ALA A 1 86 ? -11.781 31.672 13.07 1 94.44 86 ALA A C 1
ATOM 666 O O . ALA A 1 86 ? -12.781 32 12.43 1 94.44 86 ALA A O 1
ATOM 667 N N . LEU A 1 87 ? -11.734 31.766 14.406 1 92.62 87 LEU A N 1
ATOM 668 C CA . LEU A 1 87 ? -12.828 32.344 15.172 1 92.62 87 LEU A CA 1
ATOM 669 C C . LEU A 1 87 ? -13.086 33.781 14.742 1 92.62 87 LEU A C 1
ATOM 671 O O . LEU A 1 87 ? -14.242 34.219 14.594 1 92.62 87 LEU A O 1
ATOM 675 N N . GLY A 1 88 ? -12.031 34.5 14.562 1 92 88 GLY A N 1
ATOM 676 C CA . GLY A 1 88 ? -12.172 35.875 14.086 1 92 88 GLY A CA 1
ATOM 677 C C . GLY A 1 88 ? -12.797 35.938 12.703 1 92 88 GLY A C 1
ATOM 678 O O . GLY A 1 88 ? -13.664 36.781 12.469 1 92 88 GLY A O 1
ATOM 679 N N . GLN A 1 89 ? -12.398 35.094 11.867 1 90.81 89 GLN A N 1
ATOM 680 C CA . GLN A 1 89 ? -12.93 35.062 10.508 1 90.81 89 GLN A CA 1
ATOM 681 C C . GLN A 1 89 ? -14.422 34.719 10.5 1 90.81 89 GLN A C 1
ATOM 683 O O . GLN A 1 89 ? -15.195 35.281 9.734 1 90.81 89 GLN A O 1
ATOM 688 N N . CYS A 1 90 ? -14.742 33.75 11.297 1 90.5 90 CYS A N 1
ATOM 689 C CA . CYS A 1 90 ? -16.141 33.312 11.367 1 90.5 90 CYS A CA 1
ATOM 690 C C . CYS A 1 90 ? -17.016 34.438 11.883 1 90.5 90 CYS A C 1
ATOM 692 O O . CYS A 1 90 ? -18.172 34.594 11.453 1 90.5 90 CYS A O 1
ATOM 694 N N . LYS A 1 91 ? -16.484 35.219 12.797 1 89.81 91 LYS A N 1
ATOM 695 C CA . LYS A 1 91 ? -17.219 36.344 13.328 1 89.81 91 LYS A CA 1
ATOM 696 C C . LYS A 1 91 ? -17.438 37.406 12.258 1 89.81 91 LYS A C 1
ATOM 698 O O . LYS A 1 91 ? -18.547 37.938 12.102 1 89.81 91 LYS A O 1
ATOM 703 N N . VAL A 1 92 ? -16.438 37.656 11.477 1 89.19 92 VAL A N 1
ATOM 704 C CA . VAL A 1 92 ? -16.469 38.719 10.453 1 89.19 92 VAL A CA 1
ATOM 705 C C . VAL A 1 92 ? -17.406 38.281 9.32 1 89.19 92 VAL A C 1
ATOM 707 O O . VAL A 1 92 ? -18.156 39.094 8.773 1 89.19 92 VAL A O 1
ATOM 710 N N . LEU A 1 93 ? -17.375 36.969 8.992 1 87.19 93 LEU A N 1
ATOM 711 C CA . LEU A 1 93 ? -18.156 36.438 7.867 1 87.19 93 LEU A CA 1
ATOM 712 C C . LEU A 1 93 ? -19.531 36 8.328 1 87.19 93 LEU A C 1
ATOM 714 O O . LEU A 1 93 ? -20.328 35.5 7.516 1 87.19 93 LEU A O 1
ATOM 718 N N . ARG A 1 94 ? -19.891 36.062 9.562 1 86.25 94 ARG A N 1
ATOM 719 C CA . ARG A 1 94 ? -21.188 35.719 10.141 1 86.25 94 ARG A CA 1
ATOM 720 C C . ARG A 1 94 ? -21.594 34.312 9.812 1 86.25 94 ARG A C 1
ATOM 722 O O . ARG A 1 94 ? -22.703 34.062 9.32 1 86.25 94 ARG A O 1
ATOM 729 N N . ILE A 1 95 ? -20.688 33.438 10.07 1 86.19 95 ILE A N 1
ATOM 730 C CA . ILE A 1 95 ? -20.938 32.031 9.828 1 86.19 95 ILE A CA 1
ATOM 731 C C . ILE A 1 95 ? -21.797 31.453 10.945 1 86.19 95 ILE A C 1
ATOM 733 O O . ILE A 1 95 ? -21.625 31.797 12.117 1 86.19 95 ILE A O 1
ATOM 737 N N . LYS A 1 96 ? -22.797 30.609 10.539 1 81.81 96 LYS A N 1
ATOM 738 C CA . LYS A 1 96 ? -23.688 29.969 11.508 1 81.81 96 LYS A CA 1
ATOM 739 C C . LYS A 1 96 ? -22.891 29.047 12.43 1 81.81 96 LYS A C 1
ATOM 741 O O . LYS A 1 96 ? -21.844 28.516 12.047 1 81.81 96 LYS A O 1
ATOM 746 N N . GLU A 1 97 ? -23.484 28.672 13.539 1 77.69 97 GLU A N 1
ATOM 747 C CA . GLU A 1 97 ? -22.766 28.031 14.633 1 77.69 97 GLU A CA 1
ATOM 748 C C . GLU A 1 97 ? -22.266 26.656 14.227 1 77.69 97 GLU A C 1
ATOM 750 O O . GLU A 1 97 ? -21.078 26.344 14.398 1 77.69 97 GLU A O 1
ATOM 755 N N . LYS A 1 98 ? -23.188 25.828 13.625 1 78.06 98 LYS A N 1
ATOM 756 C CA . LYS A 1 98 ? -22.75 24.484 13.289 1 78.06 98 LYS A CA 1
ATOM 757 C C . LYS A 1 98 ? -21.672 24.5 12.211 1 78.06 98 LYS A C 1
ATOM 759 O O . LYS A 1 98 ? -20.703 23.75 12.281 1 78.06 98 LYS A O 1
ATOM 764 N N . THR A 1 99 ? -21.75 25.422 11.43 1 87.88 99 THR A N 1
ATOM 765 C CA . THR A 1 99 ? -20.781 25.562 10.352 1 87.88 99 THR A CA 1
ATOM 766 C C . THR A 1 99 ? -19.5 26.234 10.852 1 87.88 99 THR A C 1
ATOM 768 O O . THR A 1 99 ? -18.406 25.906 10.391 1 87.88 99 THR A O 1
ATOM 771 N N . LYS A 1 100 ? -19.703 27.062 11.859 1 90.81 100 LYS A N 1
ATOM 772 C CA . LYS A 1 100 ? -18.562 27.75 12.469 1 90.81 100 LYS A CA 1
ATOM 773 C C . LYS A 1 100 ? -17.594 26.766 13.094 1 90.81 100 LYS A C 1
ATOM 775 O O . LYS A 1 100 ? -16.375 26.875 12.914 1 90.81 100 LYS A O 1
ATOM 780 N N . ASN A 1 101 ? -18.125 25.812 13.82 1 91.31 101 ASN A N 1
ATOM 781 C CA . ASN A 1 101 ? -17.297 24.812 14.484 1 91.31 101 ASN A CA 1
ATOM 782 C C . ASN A 1 101 ? -16.516 23.984 13.477 1 91.31 101 ASN A C 1
ATOM 784 O O . ASN A 1 101 ? -15.367 23.594 13.734 1 91.31 101 ASN A O 1
ATOM 788 N N . ILE A 1 102 ? -17.141 23.734 12.383 1 91.44 102 ILE A N 1
ATOM 789 C CA . ILE A 1 102 ? -16.484 22.953 11.336 1 91.44 102 ILE A CA 1
ATOM 790 C C . ILE A 1 102 ? -15.305 23.75 10.773 1 91.44 102 ILE A C 1
ATOM 792 O O . ILE A 1 102 ? -14.203 23.203 10.625 1 91.44 102 ILE A O 1
ATOM 796 N N . TYR A 1 103 ? -15.531 24.984 10.578 1 91.88 103 TYR A N 1
ATOM 797 C CA . TYR A 1 103 ? -14.484 25.812 9.992 1 91.88 103 TYR A CA 1
ATOM 798 C C . TYR A 1 103 ? -13.328 26 10.961 1 91.88 103 TYR A C 1
ATOM 800 O O . TYR A 1 103 ? -12.164 25.984 10.555 1 91.88 103 TYR A O 1
ATOM 808 N N . VAL A 1 104 ? -13.641 26.219 12.156 1 94.69 104 VAL A N 1
ATOM 809 C CA . VAL A 1 104 ? -12.602 26.359 13.172 1 94.69 104 VAL A CA 1
ATOM 810 C C . VAL A 1 104 ? -11.781 25.078 13.242 1 94.69 104 VAL A C 1
ATOM 812 O O . VAL A 1 104 ? -10.547 25.125 13.258 1 94.69 104 VAL A O 1
ATOM 815 N N . ALA A 1 105 ? -12.445 24 13.234 1 94.31 105 ALA A N 1
ATOM 816 C CA . ALA A 1 105 ? -11.75 22.703 13.281 1 94.31 105 ALA A CA 1
ATOM 817 C C . ALA A 1 105 ? -10.867 22.516 12.047 1 94.31 105 ALA A C 1
ATOM 819 O O . ALA A 1 105 ? -9.727 22.078 12.156 1 94.31 105 ALA A O 1
ATOM 820 N N . GLN A 1 106 ? -11.375 22.859 10.93 1 95 106 GLN A N 1
ATOM 821 C CA . GLN A 1 106 ? -10.633 22.688 9.68 1 95 106 GLN A CA 1
ATOM 822 C C . GLN A 1 106 ? -9.414 23.609 9.633 1 95 106 GLN A C 1
ATOM 824 O O . GLN A 1 106 ? -8.383 23.25 9.055 1 95 106 GLN A O 1
ATOM 829 N N . SER A 1 107 ? -9.586 24.734 10.227 1 95.56 107 SER A N 1
ATOM 830 C CA . SER A 1 107 ? -8.453 25.656 10.305 1 95.56 107 SER A CA 1
ATOM 831 C C . SER A 1 107 ? -7.371 25.125 11.234 1 95.56 107 SER A C 1
ATOM 833 O O . SER A 1 107 ? -6.18 25.297 10.977 1 95.56 107 SER A O 1
ATOM 835 N N . MET A 1 108 ? -7.793 24.5 12.273 1 96.62 108 MET A N 1
ATOM 836 C CA . MET A 1 108 ? -6.875 23.984 13.297 1 96.62 108 MET A CA 1
ATOM 837 C C . MET A 1 108 ? -6.191 22.703 12.828 1 96.62 108 MET A C 1
ATOM 839 O O . MET A 1 108 ? -4.984 22.531 13.008 1 96.62 108 MET A O 1
ATOM 843 N N . PHE A 1 109 ? -6.984 21.891 12.219 1 96.62 109 PHE A N 1
ATOM 844 C CA . PHE A 1 109 ? -6.5 20.547 11.945 1 96.62 109 PHE A CA 1
ATOM 845 C C . PHE A 1 109 ? -6.305 20.328 10.445 1 96.62 109 PHE A C 1
ATOM 847 O O . PHE A 1 109 ? -7.273 20.266 9.695 1 96.62 109 PHE A O 1
ATOM 854 N N . GLY A 1 110 ? -5.051 20.203 10.086 1 96.38 110 GLY A N 1
ATOM 855 C CA . GLY A 1 110 ? -4.703 19.938 8.695 1 96.38 110 GLY A CA 1
ATOM 856 C C . GLY A 1 110 ? -4.504 18.469 8.398 1 96.38 110 GLY A C 1
ATOM 857 O O . GLY A 1 110 ? -4.523 17.641 9.312 1 96.38 110 GLY A O 1
ATOM 858 N N . ASN A 1 111 ? -4.406 18.172 7.156 1 93.88 111 ASN A N 1
ATOM 859 C CA . ASN A 1 111 ? -4.148 16.797 6.734 1 93.88 111 ASN A CA 1
ATOM 860 C C . ASN A 1 111 ? -2.689 16.406 6.949 1 93.88 111 ASN A C 1
ATOM 862 O O . ASN A 1 111 ? -1.952 16.188 5.988 1 93.88 111 ASN A O 1
ATOM 866 N N . VAL A 1 112 ? -2.332 16.234 8.141 1 94.19 112 VAL A N 1
ATOM 867 C CA . VAL A 1 112 ? -0.933 16.141 8.547 1 94.19 112 VAL A CA 1
ATOM 868 C C . VAL A 1 112 ? -0.468 14.68 8.43 1 94.19 112 VAL A C 1
ATOM 870 O O . VAL A 1 112 ? 0.712 14.383 8.625 1 94.19 112 VAL A O 1
ATOM 873 N N . ILE A 1 113 ? -1.341 13.766 8.094 1 89.94 113 ILE A N 1
ATOM 874 C CA . ILE A 1 113 ? -0.978 12.367 7.914 1 89.94 113 ILE A CA 1
ATOM 875 C C . ILE A 1 113 ? -0.979 12.016 6.43 1 89.94 113 ILE A C 1
ATOM 877 O O . ILE A 1 113 ? 0.083 11.836 5.828 1 89.94 113 ILE A O 1
ATOM 881 N N . PHE A 1 114 ? -2.131 12.172 5.809 1 90.31 114 PHE A N 1
ATOM 882 C CA . PHE A 1 114 ? -2.326 11.625 4.473 1 90.31 114 PHE A CA 1
ATOM 883 C C . PHE A 1 114 ? -1.612 12.477 3.43 1 90.31 114 PHE A C 1
ATOM 885 O O . PHE A 1 114 ? -1.186 11.969 2.391 1 90.31 114 PHE A O 1
ATOM 892 N N . MET A 1 115 ? -1.468 13.727 3.779 1 92.12 115 MET A N 1
ATOM 893 C CA . MET A 1 115 ? -0.822 14.578 2.785 1 92.12 115 MET A CA 1
ATOM 894 C C . MET A 1 115 ? 0.564 15.008 3.252 1 92.12 115 MET A C 1
ATOM 896 O O . MET A 1 115 ? 1.516 15.016 2.469 1 92.12 115 MET A O 1
ATOM 900 N N . ALA A 1 116 ? 0.693 15.281 4.453 1 93.88 116 ALA A N 1
ATOM 901 C CA . ALA A 1 116 ? 1.965 15.797 4.957 1 93.88 116 ALA A CA 1
ATOM 902 C C . ALA A 1 116 ? 3.049 14.719 4.902 1 93.88 116 ALA A C 1
ATOM 904 O O . ALA A 1 116 ? 4.176 14.992 4.484 1 93.88 116 ALA A O 1
ATOM 905 N N . TYR A 1 117 ? 2.727 13.492 5.316 1 93.81 117 TYR A N 1
ATOM 906 C CA . TYR A 1 117 ? 3.736 12.438 5.352 1 93.81 117 TYR A CA 1
ATOM 907 C C . TYR A 1 117 ? 4.32 12.195 3.965 1 93.81 117 TYR A C 1
ATOM 909 O O . TYR A 1 117 ? 5.539 12.211 3.787 1 93.81 117 TYR A O 1
ATOM 917 N N . PRO A 1 118 ? 3.477 12.039 2.963 1 92.06 118 PRO A N 1
ATOM 918 C CA . PRO A 1 118 ? 4.039 11.859 1.622 1 92.06 118 PRO A CA 1
ATOM 919 C C . PRO A 1 118 ? 4.883 13.047 1.17 1 92.06 118 PRO A C 1
ATOM 921 O O . PRO A 1 118 ? 5.957 12.867 0.59 1 92.06 118 PRO A O 1
ATOM 924 N N . LEU A 1 119 ? 4.43 14.195 1.461 1 91.75 119 LEU A N 1
ATOM 925 C CA . LEU A 1 119 ? 5.133 15.398 1.03 1 91.75 119 LEU A CA 1
ATOM 926 C C . LEU A 1 119 ? 6.492 15.508 1.718 1 91.75 119 LEU A C 1
ATOM 928 O O . LEU A 1 119 ? 7.508 15.734 1.06 1 91.75 119 LEU A O 1
ATOM 932 N N . LEU A 1 120 ? 6.508 15.328 2.969 1 94.31 120 LEU A N 1
ATOM 933 C CA . LEU A 1 120 ? 7.73 15.508 3.746 1 94.31 120 LEU A CA 1
ATOM 934 C C . LEU A 1 120 ? 8.711 14.367 3.482 1 94.31 120 LEU A C 1
ATOM 936 O O . LEU A 1 120 ? 9.93 14.578 3.498 1 94.31 120 LEU A O 1
ATOM 940 N N . LYS A 1 121 ? 8.172 13.156 3.258 1 92.31 121 LYS A N 1
ATOM 941 C CA . LYS A 1 121 ? 9.039 12.055 2.846 1 92.31 121 LYS A CA 1
ATOM 942 C C . LYS A 1 121 ? 9.703 12.352 1.503 1 92.31 121 LYS A C 1
ATOM 944 O O . LYS A 1 121 ? 10.898 12.102 1.328 1 92.31 121 LYS A O 1
ATOM 949 N N . ALA A 1 122 ? 8.945 12.867 0.645 1 87.88 122 ALA A N 1
ATOM 950 C CA . ALA A 1 122 ? 9.445 13.156 -0.697 1 87.88 122 ALA A CA 1
ATOM 951 C C . ALA A 1 122 ? 10.5 14.266 -0.664 1 87.88 122 ALA A C 1
ATOM 953 O O . ALA A 1 122 ? 11.492 14.203 -1.398 1 87.88 122 ALA A O 1
ATOM 954 N N . MET A 1 123 ? 10.336 15.188 0.216 1 88.62 123 MET A N 1
ATOM 955 C CA . MET A 1 123 ? 11.195 16.375 0.232 1 88.62 123 MET A CA 1
ATOM 956 C C . MET A 1 123 ? 12.445 16.125 1.071 1 88.62 123 MET A C 1
ATOM 958 O O . MET A 1 123 ? 13.531 16.609 0.734 1 88.62 123 MET A O 1
ATOM 962 N N . TYR A 1 124 ? 12.273 15.359 2.146 1 91.31 124 TYR A N 1
ATOM 963 C CA . TYR A 1 124 ? 13.352 15.359 3.125 1 91.31 124 TYR A CA 1
ATOM 964 C C . TYR A 1 124 ? 13.742 13.938 3.502 1 91.31 124 TYR A C 1
ATOM 966 O O . TYR A 1 124 ? 14.68 13.727 4.285 1 91.31 124 TYR A O 1
ATOM 974 N N . GLY A 1 125 ? 13.055 13 2.975 1 90.31 125 GLY A N 1
ATOM 975 C CA . GLY A 1 125 ? 13.352 11.617 3.33 1 90.31 125 GLY A CA 1
ATOM 976 C C . GLY A 1 125 ? 12.836 11.234 4.703 1 90.31 125 GLY A C 1
ATOM 977 O O . GLY A 1 125 ? 11.789 11.711 5.137 1 90.31 125 GLY A O 1
ATOM 978 N N . ASP A 1 126 ? 13.539 10.359 5.379 1 91.88 126 ASP A N 1
ATOM 979 C CA . ASP A 1 126 ? 13.07 9.781 6.633 1 91.88 126 ASP A CA 1
ATOM 980 C C . ASP A 1 126 ? 13.055 10.82 7.75 1 91.88 126 ASP A C 1
ATOM 982 O O . ASP A 1 126 ? 12.203 10.781 8.641 1 91.88 126 ASP A O 1
ATOM 986 N N . ILE A 1 127 ? 13.984 11.75 7.641 1 92.56 127 ILE A N 1
ATOM 987 C CA . ILE A 1 127 ? 14.031 12.766 8.68 1 92.56 127 ILE A CA 1
ATOM 988 C C . ILE A 1 127 ? 12.766 13.617 8.633 1 92.56 127 ILE A C 1
ATOM 990 O O . ILE A 1 127 ? 12.273 14.078 9.664 1 92.56 127 ILE A O 1
ATOM 994 N N . GLY A 1 128 ? 12.234 13.797 7.445 1 94.44 128 GLY A N 1
ATOM 995 C CA . GLY A 1 128 ? 10.961 14.492 7.305 1 94.44 128 GLY A CA 1
ATOM 996 C C . GLY A 1 128 ? 9.82 13.789 8.023 1 94.44 128 GLY A C 1
ATOM 997 O O . GLY A 1 128 ? 8.992 14.445 8.664 1 94.44 128 GLY A O 1
ATOM 998 N N . ILE A 1 129 ? 9.82 12.492 7.941 1 94.31 129 ILE A N 1
ATOM 999 C CA . ILE A 1 129 ? 8.781 11.695 8.602 1 94.31 129 ILE A CA 1
ATOM 1000 C C . ILE A 1 129 ? 8.977 11.75 10.109 1 94.31 129 ILE A C 1
ATOM 1002 O O . ILE A 1 129 ? 8.016 11.906 10.859 1 94.31 129 ILE A O 1
ATOM 1006 N N . VAL A 1 130 ? 10.219 11.648 10.57 1 94.19 130 VAL A N 1
ATOM 1007 C CA . VAL A 1 130 ? 10.523 11.664 11.992 1 94.19 130 VAL A CA 1
ATOM 1008 C C . VAL A 1 130 ? 9.953 12.93 12.625 1 94.19 130 VAL A C 1
ATOM 1010 O O . VAL A 1 130 ? 9.227 12.859 13.617 1 94.19 130 VAL A O 1
ATOM 1013 N N . TYR A 1 131 ? 10.25 14.031 12.016 1 95.31 131 TYR A N 1
ATOM 1014 C CA . TYR A 1 131 ? 9.797 15.297 12.578 1 95.31 131 TYR A CA 1
ATOM 1015 C C . TYR A 1 131 ? 8.297 15.484 12.383 1 95.31 131 TYR A C 1
ATOM 1017 O O . TYR A 1 131 ? 7.625 16.078 13.227 1 95.31 131 TYR A O 1
ATOM 1025 N N . ALA A 1 132 ? 7.793 14.977 11.297 1 96.12 132 ALA A N 1
ATOM 1026 C CA . ALA A 1 132 ? 6.352 15.039 11.062 1 96.12 132 ALA A CA 1
ATOM 1027 C C . ALA A 1 132 ? 5.582 14.336 12.172 1 96.12 132 ALA A C 1
ATOM 1029 O O . ALA A 1 132 ? 4.488 14.766 12.547 1 96.12 132 ALA A O 1
ATOM 1030 N N . ILE A 1 133 ? 6.129 13.297 12.664 1 95.62 133 ILE A N 1
ATOM 1031 C CA . ILE A 1 133 ? 5.488 12.508 13.703 1 95.62 133 ILE A CA 1
ATOM 1032 C C . ILE A 1 133 ? 5.281 13.367 14.953 1 95.62 133 ILE A C 1
ATOM 1034 O O . ILE A 1 133 ? 4.219 13.32 15.578 1 95.62 133 ILE A O 1
ATOM 1038 N N . PHE A 1 134 ? 6.234 14.188 15.32 1 95.44 134 PHE A N 1
ATOM 1039 C CA . PHE A 1 134 ? 6.125 15.039 16.5 1 95.44 134 PHE A CA 1
ATOM 1040 C C . PHE A 1 134 ? 4.977 16.031 16.344 1 95.44 134 PHE A C 1
ATOM 1042 O O . PHE A 1 134 ? 4.223 16.266 17.297 1 95.44 134 PHE A O 1
ATOM 1049 N N . PHE A 1 135 ? 4.895 16.594 15.18 1 97.19 135 PHE A N 1
ATOM 1050 C CA . PHE A 1 135 ? 3.793 17.516 14.922 1 97.19 135 PHE A CA 1
ATOM 1051 C C . PHE A 1 135 ? 2.455 16.781 14.961 1 97.19 135 PHE A C 1
ATOM 1053 O O . PHE A 1 135 ? 1.471 17.312 15.484 1 97.19 135 PHE A O 1
ATOM 1060 N N . ASN A 1 136 ? 2.457 15.609 14.367 1 94.94 136 ASN A N 1
ATOM 1061 C CA . ASN A 1 136 ? 1.239 14.805 14.336 1 94.94 136 ASN A CA 1
ATOM 1062 C C . ASN A 1 136 ? 0.737 14.492 15.742 1 94.94 136 ASN A C 1
ATOM 1064 O O . ASN A 1 136 ? -0.47 14.492 15.992 1 94.94 136 ASN A O 1
ATOM 1068 N N . ILE A 1 137 ? 1.611 14.242 16.641 1 92.94 137 ILE A N 1
ATOM 1069 C CA . ILE A 1 137 ? 1.232 13.953 18.016 1 92.94 137 ILE A CA 1
ATOM 1070 C C . ILE A 1 137 ? 0.616 15.195 18.656 1 92.94 137 ILE A C 1
ATOM 1072 O O . ILE A 1 137 ? -0.37 15.102 19.391 1 92.94 137 ILE A O 1
ATOM 1076 N N . ALA A 1 138 ? 1.237 16.312 18.438 1 95.12 138 ALA A N 1
ATOM 1077 C CA . ALA A 1 138 ? 0.664 17.562 18.906 1 95.12 138 ALA A CA 1
ATOM 1078 C C . ALA A 1 138 ? -0.743 17.766 18.344 1 95.12 138 ALA A C 1
ATOM 1080 O O . ALA A 1 138 ? -1.661 18.141 19.078 1 95.12 138 ALA A O 1
ATOM 1081 N N . ASN A 1 139 ? -0.852 17.531 17.062 1 95.81 139 ASN A N 1
ATOM 1082 C CA . ASN A 1 139 ? -2.135 17.641 16.375 1 95.81 139 ASN A CA 1
ATOM 1083 C C . ASN A 1 139 ? -3.186 16.734 17 1 95.81 139 ASN A C 1
ATOM 1085 O O . ASN A 1 139 ? -4.309 17.156 17.266 1 95.81 139 ASN A O 1
ATOM 1089 N N . ASP A 1 140 ? -2.846 15.516 17.266 1 92.12 140 ASP A N 1
ATOM 1090 C CA . ASP A 1 140 ? -3.773 14.539 17.828 1 92.12 140 ASP A CA 1
ATOM 1091 C C . ASP A 1 140 ? -4.168 14.906 19.25 1 92.12 140 ASP A C 1
ATOM 1093 O O . ASP A 1 140 ? -5.32 14.711 19.656 1 92.12 140 ASP A O 1
ATOM 1097 N N . ALA A 1 141 ? -3.215 15.398 19.984 1 90.88 141 ALA A N 1
ATOM 1098 C CA . ALA A 1 141 ? -3.484 15.805 21.359 1 90.88 141 ALA A CA 1
ATOM 1099 C C . ALA A 1 141 ? -4.566 16.875 21.422 1 90.88 141 ALA A C 1
ATOM 1101 O O . ALA A 1 141 ? -5.492 16.797 22.234 1 90.88 141 ALA A O 1
ATOM 1102 N N . ILE A 1 142 ? -4.48 17.766 20.547 1 94.12 142 ILE A N 1
ATOM 1103 C CA . ILE A 1 142 ? -5.453 18.859 20.531 1 94.12 142 ILE A CA 1
ATOM 1104 C C . ILE A 1 142 ? -6.77 18.359 19.938 1 94.12 142 ILE A C 1
ATOM 1106 O O . ILE A 1 142 ? -7.848 18.75 20.406 1 94.12 142 ILE A O 1
ATOM 1110 N N . LEU A 1 143 ? -6.707 17.547 18.969 1 92.25 143 LEU A N 1
ATOM 1111 C CA . LEU A 1 143 ? -7.898 17.047 18.281 1 92.25 143 LEU A CA 1
ATOM 1112 C C . LEU A 1 143 ? -8.797 16.297 19.25 1 92.25 143 LEU A C 1
ATOM 1114 O O . LEU A 1 143 ? -10 16.547 19.328 1 92.25 143 LEU A O 1
ATOM 1118 N N . TRP A 1 144 ? -8.227 15.453 20.094 1 88 144 TRP A N 1
ATOM 1119 C CA . TRP A 1 144 ? -9.023 14.57 20.938 1 88 144 TRP A CA 1
ATOM 1120 C C . TRP A 1 144 ? -9.367 15.25 22.25 1 88 144 TRP A C 1
ATOM 1122 O O . TRP A 1 144 ? -10.023 14.648 23.109 1 88 144 TRP A O 1
ATOM 1132 N N . THR A 1 145 ? -8.93 16.453 22.422 1 87.25 145 THR A N 1
ATOM 1133 C CA . THR A 1 145 ? -9.336 17.266 23.562 1 87.25 145 THR A CA 1
ATOM 1134 C C . THR A 1 145 ? -10.203 18.438 23.109 1 87.25 145 THR A C 1
ATOM 1136 O O . THR A 1 145 ? -11.43 18.312 23.031 1 87.25 145 THR A O 1
ATOM 1139 N N . LEU A 1 146 ? -9.57 19.359 22.5 1 86.31 146 LEU A N 1
ATOM 1140 C CA . LEU A 1 146 ? -10.281 20.562 22.078 1 86.31 146 LEU A CA 1
ATOM 1141 C C . LEU A 1 146 ? -11.094 20.297 20.812 1 86.31 146 LEU A C 1
ATOM 1143 O O . LEU A 1 146 ? -12.18 20.859 20.656 1 86.31 146 LEU A O 1
ATOM 1147 N N . GLY A 1 147 ? -10.602 19.484 19.984 1 85.44 147 GLY A N 1
ATOM 1148 C CA . GLY A 1 147 ? -11.297 19.203 18.734 1 85.44 147 GLY A CA 1
ATOM 1149 C C . GLY A 1 147 ? -12.641 18.531 18.938 1 85.44 147 GLY A C 1
ATOM 1150 O O . GLY A 1 147 ? -13.641 18.938 18.344 1 85.44 147 GLY A O 1
ATOM 1151 N N . ILE A 1 148 ? -12.648 17.609 19.797 1 83.81 148 ILE A N 1
ATOM 1152 C CA . ILE A 1 148 ? -13.891 16.906 20.078 1 83.81 148 ILE A CA 1
ATOM 1153 C C . ILE A 1 148 ? -14.898 17.859 20.703 1 83.81 148 ILE A C 1
ATOM 1155 O O . ILE A 1 148 ? -16.094 17.781 20.438 1 83.81 148 ILE A O 1
ATOM 1159 N N . TYR A 1 149 ? -14.367 18.75 21.453 1 83 149 TYR A N 1
ATOM 1160 C CA . TYR A 1 149 ? -15.227 19.734 22.094 1 83 149 TYR A CA 1
ATOM 1161 C C . TYR A 1 149 ? -15.898 20.625 21.062 1 83 149 TYR A C 1
ATOM 1163 O O . TYR A 1 149 ? -17.047 21.047 21.25 1 83 149 TYR A O 1
ATOM 1171 N N . LEU A 1 150 ? -15.266 20.844 20 1 85.44 150 LEU A N 1
ATOM 1172 C CA . LEU A 1 150 ? -15.812 21.688 18.938 1 85.44 150 LEU A CA 1
ATOM 1173 C C . LEU A 1 150 ? -16.984 20.984 18.25 1 85.44 150 LEU A C 1
ATOM 1175 O O . LEU A 1 150 ? -17.906 21.641 17.781 1 85.44 150 LEU A O 1
ATOM 1179 N N . PHE A 1 151 ? -16.984 19.672 18.266 1 81.88 151 PHE A N 1
ATOM 1180 C CA . PHE A 1 151 ? -18.016 18.906 17.578 1 81.88 151 PHE A CA 1
ATOM 1181 C C . PHE A 1 151 ? -19.141 18.531 18.531 1 81.88 151 PHE A C 1
ATOM 1183 O O . PHE A 1 151 ? -20.281 18.344 18.094 1 81.88 151 PHE A O 1
ATOM 1190 N N . ASN A 1 152 ? -18.766 18.188 19.641 1 74.94 152 ASN A N 1
ATOM 1191 C CA . ASN A 1 152 ? -19.734 17.703 20.625 1 74.94 152 ASN A CA 1
ATOM 1192 C C . ASN A 1 152 ? -19.797 18.609 21.844 1 74.94 152 ASN A C 1
ATOM 1194 O O . ASN A 1 152 ? -19.5 18.188 22.953 1 74.94 152 ASN A O 1
ATOM 1198 N N . ARG A 1 153 ? -20.172 19.828 21.672 1 63.91 153 ARG A N 1
ATOM 1199 C CA . ARG A 1 153 ? -20.188 20.781 22.781 1 63.91 153 ARG A CA 1
ATOM 1200 C C . ARG A 1 153 ? -21.125 20.297 23.891 1 63.91 153 ARG A C 1
ATOM 1202 O O . ARG A 1 153 ? -20.875 20.547 25.078 1 63.91 153 ARG A O 1
ATOM 1209 N N . HIS A 1 154 ? -22.141 19.703 23.531 1 57.22 154 HIS A N 1
ATOM 1210 C CA . HIS A 1 154 ? -23.188 19.391 24.5 1 57.22 154 HIS A CA 1
ATOM 1211 C C . HIS A 1 154 ? -22.875 18.094 25.25 1 57.22 154 HIS A C 1
ATOM 1213 O O . HIS A 1 154 ? -23.453 17.812 26.297 1 57.22 154 HIS A O 1
ATOM 1219 N N . ASN A 1 155 ? -22.109 17.203 24.688 1 55.41 155 ASN A N 1
ATOM 1220 C CA . ASN A 1 155 ? -21.891 15.961 25.406 1 55.41 155 ASN A CA 1
ATOM 1221 C C . ASN A 1 155 ? -20.531 15.945 26.109 1 55.41 155 ASN A C 1
ATOM 1223 O O . ASN A 1 155 ? -19.594 15.297 25.656 1 55.41 155 ASN A O 1
ATOM 1227 N N . THR A 1 156 ? -20.297 16.969 26.875 1 55.09 156 THR A N 1
ATOM 1228 C CA . THR A 1 156 ? -19.078 17.344 27.578 1 55.09 156 THR A CA 1
ATOM 1229 C C . THR A 1 156 ? -18.609 16.219 28.5 1 55.09 156 THR A C 1
ATOM 1231 O O . THR A 1 156 ? -17.516 16.281 29.078 1 55.09 156 THR A O 1
ATOM 1234 N N . ARG A 1 157 ? -19.547 15.43 29.094 1 54.91 157 ARG A N 1
ATOM 1235 C CA . ARG A 1 157 ? -19.328 14.68 30.328 1 54.91 157 ARG A CA 1
ATOM 1236 C C . ARG A 1 157 ? -18.203 13.656 30.156 1 54.91 157 ARG A C 1
ATOM 1238 O O . ARG A 1 157 ? -17.625 13.211 31.141 1 54.91 157 ARG A O 1
ATOM 1245 N N . ASN A 1 158 ? -17.688 13.352 28.906 1 63.09 158 ASN A N 1
ATOM 1246 C CA . ASN A 1 158 ? -16.812 12.188 28.953 1 63.09 158 ASN A CA 1
ATOM 1247 C C . ASN A 1 158 ? -15.453 12.492 28.328 1 63.09 158 ASN A C 1
ATOM 1249 O O . ASN A 1 158 ? -15.047 11.812 27.375 1 63.09 158 ASN A O 1
ATOM 1253 N N . TRP A 1 159 ? -14.789 13.578 28.891 1 68.88 159 TRP A N 1
ATOM 1254 C CA . TRP A 1 159 ? -13.484 13.961 28.359 1 68.88 159 TRP A CA 1
ATOM 1255 C C . TRP A 1 159 ? -12.492 12.805 28.484 1 68.88 159 TRP A C 1
ATOM 1257 O O . TRP A 1 159 ? -11.602 12.656 27.641 1 68.88 159 TRP A O 1
ATOM 1267 N N . LYS A 1 160 ? -12.664 12.031 29.562 1 74.31 160 LYS A N 1
ATOM 1268 C CA . LYS A 1 160 ? -11.766 10.891 29.766 1 74.31 160 LYS A CA 1
ATOM 1269 C C . LYS A 1 160 ? -11.898 9.883 28.625 1 74.31 160 LYS A C 1
ATOM 1271 O O . LYS A 1 160 ? -10.906 9.32 28.172 1 74.31 160 LYS A O 1
ATOM 1276 N N . ASP A 1 161 ? -13.07 9.836 28.266 1 75.94 161 ASP A N 1
ATOM 1277 C CA . ASP A 1 161 ? -13.328 8.883 27.188 1 75.94 161 ASP A CA 1
ATOM 1278 C C . ASP A 1 161 ? -12.703 9.344 25.875 1 75.94 161 ASP A C 1
ATOM 1280 O O . ASP A 1 161 ? -12.227 8.523 25.094 1 75.94 161 ASP A O 1
ATOM 1284 N N . ASN A 1 162 ? -12.578 10.648 25.766 1 78.62 162 ASN A N 1
ATOM 1285 C CA . ASN A 1 162 ? -12.008 11.195 24.531 1 78.62 162 ASN A CA 1
ATOM 1286 C C . ASN A 1 162 ? -10.492 11.062 24.516 1 78.62 162 ASN A C 1
ATOM 1288 O O . ASN A 1 162 ? -9.891 10.883 23.453 1 78.62 162 ASN A O 1
ATOM 1292 N N . LEU A 1 163 ? -9.961 11.062 25.688 1 79.94 163 LEU A N 1
ATOM 1293 C CA . LEU A 1 163 ? -8.516 10.961 25.812 1 79.94 163 LEU A CA 1
ATOM 1294 C C . LEU A 1 163 ? -8.039 9.547 25.469 1 79.94 163 LEU A C 1
ATOM 1296 O O . LEU A 1 163 ? -6.891 9.352 25.078 1 79.94 163 LEU A O 1
ATOM 1300 N N . LEU A 1 164 ? -8.945 8.656 25.609 1 79.5 164 LEU A N 1
ATOM 1301 C CA . LEU A 1 164 ? -8.594 7.273 25.281 1 79.5 164 LEU A CA 1
ATOM 1302 C C . LEU A 1 164 ? -8.281 7.125 23.797 1 79.5 164 LEU A C 1
ATOM 1304 O O . LEU A 1 164 ? -7.555 6.215 23.391 1 79.5 164 LEU A O 1
ATOM 1308 N N . HIS A 1 165 ? -8.742 8.062 23.062 1 80.56 165 HIS A N 1
ATOM 1309 C CA . HIS A 1 165 ? -8.5 8.031 21.625 1 80.56 165 HIS A CA 1
ATOM 1310 C C . HIS A 1 165 ? -7.055 8.398 21.297 1 80.56 165 HIS A C 1
ATOM 1312 O O . HIS A 1 165 ? -6.578 8.141 20.188 1 80.56 165 HIS A O 1
ATOM 1318 N N . LEU A 1 166 ? -6.434 8.961 22.25 1 84.25 166 LEU A N 1
ATOM 1319 C CA . LEU A 1 166 ? -5.02 9.266 22.078 1 84.25 166 LEU A CA 1
ATOM 1320 C C . LEU A 1 166 ? -4.188 7.992 22.047 1 84.25 166 LEU A C 1
ATOM 1322 O O . LEU A 1 166 ? -3.062 7.992 21.531 1 84.25 166 LEU A O 1
ATOM 1326 N N . ILE A 1 167 ? -4.77 6.969 22.609 1 86.75 167 ILE A N 1
ATOM 1327 C CA . ILE A 1 167 ? -4.109 5.672 22.547 1 86.75 167 ILE A CA 1
ATOM 1328 C C . ILE A 1 167 ? -4.543 4.93 21.281 1 86.75 167 ILE A C 1
ATOM 1330 O O . ILE A 1 167 ? -5.543 4.203 21.297 1 86.75 167 ILE A O 1
ATOM 1334 N N . ASN A 1 168 ? -3.961 5.203 20.25 1 86.69 168 ASN A N 1
ATOM 1335 C CA . ASN A 1 168 ? -4.223 4.559 18.969 1 86.69 168 ASN A CA 1
ATOM 1336 C C . ASN A 1 168 ? -2.963 3.906 18.406 1 86.69 168 ASN A C 1
ATOM 1338 O O . ASN A 1 168 ? -1.877 4.051 18.969 1 86.69 168 ASN A O 1
ATOM 1342 N N . PRO A 1 169 ? -3.107 3.166 17.391 1 89.94 169 PRO A N 1
ATOM 1343 C CA . PRO A 1 169 ? -1.955 2.422 16.875 1 89.94 169 PRO A CA 1
ATOM 1344 C C . PRO A 1 169 ? -0.771 3.326 16.547 1 89.94 169 PRO A C 1
ATOM 1346 O O . PRO A 1 169 ? 0.382 2.949 16.766 1 89.94 169 PRO A O 1
ATOM 1349 N N . ASN A 1 170 ? -1.013 4.484 16.047 1 89 170 ASN A N 1
ATOM 1350 C CA . ASN A 1 170 ? 0.06 5.395 15.656 1 89 170 ASN A CA 1
ATOM 1351 C C . ASN A 1 170 ? 0.805 5.934 16.875 1 89 170 ASN A C 1
ATOM 1353 O O . ASN A 1 170 ? 2.035 5.988 16.875 1 89 170 ASN A O 1
ATOM 1357 N N . THR A 1 171 ? 0.062 6.34 17.906 1 90.31 171 THR A N 1
ATOM 1358 C CA . THR A 1 171 ? 0.69 6.832 19.125 1 90.31 171 THR A CA 1
ATOM 1359 C C . THR A 1 171 ? 1.468 5.719 19.812 1 90.31 171 THR A C 1
ATOM 1361 O O . THR A 1 171 ? 2.553 5.949 20.344 1 90.31 171 THR A O 1
ATOM 1364 N N . LEU A 1 172 ? 0.924 4.527 19.75 1 92.25 172 LEU A N 1
ATOM 1365 C CA . LEU A 1 172 ? 1.618 3.385 20.344 1 92.25 172 LEU A CA 1
ATOM 1366 C C . LEU A 1 172 ? 2.902 3.078 19.578 1 92.25 172 LEU A C 1
ATOM 1368 O O . LEU A 1 172 ? 3.918 2.725 20.188 1 92.25 172 LEU A O 1
ATOM 1372 N N . ALA A 1 173 ? 2.801 3.205 18.312 1 93.44 173 ALA A N 1
ATOM 1373 C CA . ALA A 1 173 ? 3.994 3.008 17.484 1 93.44 173 ALA A CA 1
ATOM 1374 C C . ALA A 1 173 ? 5.062 4.047 17.812 1 93.44 173 ALA A C 1
ATOM 1376 O O . ALA A 1 173 ? 6.25 3.723 17.891 1 93.44 173 ALA A O 1
ATOM 1377 N N . PHE A 1 174 ? 4.613 5.273 17.984 1 91.94 174 PHE A N 1
ATOM 1378 C CA . PHE A 1 174 ? 5.52 6.355 18.344 1 91.94 174 PHE A CA 1
ATOM 1379 C C . PHE A 1 174 ? 6.18 6.082 19.688 1 91.94 174 PHE A C 1
ATOM 1381 O O . PHE A 1 174 ? 7.398 6.219 19.828 1 91.94 174 PHE A O 1
ATOM 1388 N N . LEU A 1 175 ? 5.387 5.672 20.656 1 91.81 175 LEU A N 1
ATOM 1389 C CA . LEU A 1 175 ? 5.91 5.344 21.984 1 91.81 175 LEU A CA 1
ATOM 1390 C C . LEU A 1 175 ? 6.887 4.172 21.906 1 91.81 175 LEU A C 1
ATOM 1392 O O . LEU A 1 175 ? 7.918 4.172 22.578 1 91.81 175 LEU A O 1
ATOM 1396 N N . GLY A 1 176 ? 6.539 3.193 21.109 1 92.62 176 GLY A N 1
ATOM 1397 C CA . GLY A 1 176 ? 7.469 2.1 20.875 1 92.62 176 GLY A CA 1
ATOM 1398 C C . GLY A 1 176 ? 8.781 2.553 20.266 1 92.62 176 GLY A C 1
ATOM 1399 O O . GLY A 1 176 ? 9.852 2.066 20.641 1 92.62 176 GLY A O 1
ATOM 1400 N N . GLY A 1 177 ? 8.641 3.438 19.297 1 90.06 177 GLY A N 1
ATOM 1401 C CA . GLY A 1 177 ? 9.836 4.016 18.703 1 90.06 177 GLY A CA 1
ATOM 1402 C C . GLY A 1 177 ? 10.711 4.738 19.703 1 90.06 177 GLY A C 1
ATOM 1403 O O . GLY A 1 177 ? 11.938 4.57 19.703 1 90.06 177 GLY A O 1
ATOM 1404 N N . ILE A 1 178 ? 10.109 5.539 20.578 1 88.31 178 ILE A N 1
ATOM 1405 C CA . ILE A 1 178 ? 10.836 6.258 21.609 1 88.31 178 ILE A CA 1
ATOM 1406 C C . ILE A 1 178 ? 11.508 5.258 22.547 1 88.31 178 ILE A C 1
ATOM 1408 O O . ILE A 1 178 ? 12.664 5.453 22.953 1 88.31 178 ILE A O 1
ATOM 1412 N N . ALA A 1 179 ? 10.758 4.25 22.906 1 90.81 179 ALA A N 1
ATOM 1413 C CA . ALA A 1 179 ? 11.312 3.209 23.766 1 90.81 179 ALA A CA 1
ATOM 1414 C C . ALA A 1 179 ? 12.539 2.564 23.125 1 90.81 179 ALA A C 1
ATOM 1416 O O . ALA A 1 179 ? 13.531 2.289 23.812 1 90.81 179 ALA A O 1
ATOM 1417 N N . MET A 1 180 ? 12.469 2.318 21.891 1 89.38 180 MET A N 1
ATOM 1418 C CA . MET A 1 180 ? 13.586 1.729 21.156 1 89.38 180 MET A CA 1
ATOM 1419 C C . MET A 1 180 ? 14.805 2.654 21.188 1 89.38 180 MET A C 1
ATOM 1421 O O . MET A 1 180 ? 15.938 2.197 21.344 1 89.38 180 MET A O 1
ATOM 1425 N N . ILE A 1 181 ? 14.547 3.889 21 1 85.88 181 ILE A N 1
ATOM 1426 C CA . ILE A 1 181 ? 15.609 4.883 21.047 1 85.88 181 ILE A CA 1
ATOM 1427 C C . ILE A 1 181 ? 16.266 4.887 22.422 1 85.88 181 ILE A C 1
ATOM 1429 O O . ILE A 1 181 ? 17.5 4.891 22.531 1 85.88 181 ILE A O 1
ATOM 1433 N N . PHE A 1 182 ? 15.445 4.828 23.391 1 86 182 PHE A N 1
ATOM 1434 C CA . PHE A 1 182 ? 15.938 4.832 24.766 1 86 182 PHE A CA 1
ATOM 1435 C C . PHE A 1 182 ? 16.75 3.576 25.047 1 86 182 PHE A C 1
ATOM 1437 O O . PHE A 1 182 ? 17.812 3.646 25.688 1 86 182 PHE A O 1
ATOM 1444 N N . LEU A 1 183 ? 16.25 2.496 24.562 1 86.75 183 LEU A N 1
ATOM 1445 C CA . LEU A 1 183 ? 16.938 1.231 24.781 1 86.75 183 LEU A CA 1
ATOM 1446 C C . LEU A 1 183 ? 18.281 1.208 24.047 1 86.75 183 LEU A C 1
ATOM 1448 O O . LEU A 1 183 ? 19.266 0.677 24.562 1 86.75 183 LEU A O 1
ATOM 1452 N N . LYS A 1 184 ? 18.266 1.722 22.859 1 84.38 184 LYS A N 1
ATOM 1453 C CA . LYS A 1 184 ? 19.5 1.797 22.094 1 84.38 184 LYS A CA 1
ATOM 1454 C C . LYS A 1 184 ? 20.516 2.697 22.781 1 84.38 184 LYS A C 1
ATOM 1456 O O . LYS A 1 184 ? 21.703 2.367 22.844 1 84.38 184 LYS A O 1
ATOM 1461 N N . PHE A 1 185 ? 20.109 3.805 23.281 1 81.5 185 PHE A N 1
ATOM 1462 C CA . PHE A 1 185 ? 20.969 4.801 23.891 1 81.5 185 PHE A CA 1
ATOM 1463 C C . PHE A 1 185 ? 21.484 4.309 25.234 1 81.5 185 PHE A C 1
ATOM 1465 O O . PHE A 1 185 ? 22.672 4.461 25.547 1 81.5 185 PHE A O 1
ATOM 1472 N N . GLN A 1 186 ? 20.578 3.697 25.969 1 82.12 186 GLN A N 1
ATOM 1473 C CA . GLN A 1 186 ? 20.922 3.359 27.359 1 82.12 186 GLN A CA 1
ATOM 1474 C C . GLN A 1 186 ? 21.641 2.012 27.422 1 82.12 186 GLN A C 1
ATOM 1476 O O . GLN A 1 186 ? 22.609 1.855 28.188 1 82.12 186 GLN A O 1
ATOM 1481 N N . PHE A 1 187 ? 21.156 1.109 26.594 1 81.62 187 PHE A N 1
ATOM 1482 C CA . PHE A 1 187 ? 21.656 -0.245 26.766 1 81.62 187 PHE A CA 1
ATOM 1483 C C . PHE A 1 187 ? 22.484 -0.674 25.562 1 81.62 187 PHE A C 1
ATOM 1485 O O . PHE A 1 187 ? 23.047 -1.768 25.547 1 81.62 187 PHE A O 1
ATOM 1492 N N . ARG A 1 188 ? 22.781 0.218 24.625 1 81 188 ARG A N 1
ATOM 1493 C CA . ARG A 1 188 ? 23.531 -0.077 23.406 1 81 188 ARG A CA 1
ATOM 1494 C C . ARG A 1 188 ? 23.109 -1.421 22.812 1 81 188 ARG A C 1
ATOM 1496 O O . ARG A 1 188 ? 23.969 -2.219 22.422 1 81 188 ARG A O 1
ATOM 1503 N N . ILE A 1 189 ? 21.844 -1.725 22.828 1 79.25 189 ILE A N 1
ATOM 1504 C CA . ILE A 1 189 ? 21.312 -3.016 22.406 1 79.25 189 ILE A CA 1
ATOM 1505 C C . ILE A 1 189 ? 21.547 -3.213 20.922 1 79.25 189 ILE A C 1
ATOM 1507 O O . ILE A 1 189 ? 21.5 -4.34 20.422 1 79.25 189 ILE A O 1
ATOM 1511 N N . GLU A 1 190 ? 21.797 -2.209 20.266 1 78.19 190 GLU A N 1
ATOM 1512 C CA . GLU A 1 190 ? 21.969 -2.254 18.812 1 78.19 190 GLU A CA 1
ATOM 1513 C C . GLU A 1 190 ? 23.219 -3.027 18.422 1 78.19 190 GLU A C 1
ATOM 1515 O O . GLU A 1 190 ? 23.359 -3.467 17.281 1 78.19 190 GLU A O 1
ATOM 1520 N N . LYS A 1 191 ? 24.031 -3.248 19.391 1 80.44 191 LYS A N 1
ATOM 1521 C CA . LYS A 1 191 ? 25.297 -3.924 19.125 1 80.44 191 LYS A CA 1
ATOM 1522 C C . LYS A 1 191 ? 25.188 -5.426 19.375 1 80.44 191 LYS A C 1
ATOM 1524 O O . LYS A 1 191 ? 26.062 -6.191 18.984 1 80.44 191 LYS A O 1
ATOM 1529 N N . THR A 1 192 ? 24.109 -5.848 19.969 1 85 192 THR A N 1
ATOM 1530 C CA . THR A 1 192 ? 23.953 -7.273 20.234 1 85 192 THR A CA 1
ATOM 1531 C C . THR A 1 192 ? 23.516 -8 18.953 1 85 192 THR A C 1
ATOM 1533 O O . THR A 1 192 ? 22.672 -7.5 18.203 1 85 192 THR A O 1
ATOM 1536 N N . TYR A 1 193 ? 24.047 -9.148 18.797 1 85.06 193 TYR A N 1
ATOM 1537 C CA . TYR A 1 193 ? 23.797 -9.953 17.594 1 85.06 193 TYR A CA 1
ATOM 1538 C C . TYR A 1 193 ? 22.328 -10.281 17.453 1 85.06 193 TYR A C 1
ATOM 1540 O O . TYR A 1 193 ? 21.75 -10.18 16.375 1 85.06 193 TYR A O 1
ATOM 1548 N N . VAL A 1 194 ? 21.75 -10.617 18.547 1 83.19 194 VAL A N 1
ATOM 1549 C CA . VAL A 1 194 ? 20.344 -11.023 18.531 1 83.19 194 VAL A CA 1
ATOM 1550 C C . VAL A 1 194 ? 19.469 -9.844 18.109 1 83.19 194 VAL A C 1
ATOM 1552 O O . VAL A 1 194 ? 18.594 -9.992 17.25 1 83.19 194 VAL A O 1
ATOM 1555 N N . PHE A 1 195 ? 19.734 -8.695 18.625 1 86.12 195 PHE A N 1
ATOM 1556 C CA . PHE A 1 195 ? 18.969 -7.512 18.266 1 86.12 195 PHE A CA 1
ATOM 1557 C C . PHE A 1 195 ? 19.141 -7.18 16.781 1 86.12 195 PHE A C 1
ATOM 1559 O O . PHE A 1 195 ? 18.172 -6.93 16.078 1 86.12 195 PHE A O 1
ATOM 1566 N N . THR A 1 196 ? 20.328 -7.273 16.406 1 86.88 196 THR A N 1
ATOM 1567 C CA . THR A 1 196 ? 20.625 -6.883 15.023 1 86.88 196 THR A CA 1
ATOM 1568 C C . THR A 1 196 ? 19.938 -7.82 14.039 1 86.88 196 THR A C 1
ATOM 1570 O O . THR A 1 196 ? 19.375 -7.367 13.039 1 86.88 196 THR A O 1
ATOM 1573 N N . LYS A 1 197 ? 19.969 -9.047 14.32 1 87.69 197 LYS A N 1
ATOM 1574 C CA . LYS A 1 197 ? 19.359 -10.023 13.43 1 87.69 197 LYS A CA 1
ATOM 1575 C C . LYS A 1 197 ? 17.844 -9.891 13.43 1 87.69 197 LYS A C 1
ATOM 1577 O O . LYS A 1 197 ? 17.219 -9.828 12.375 1 87.69 197 LYS A O 1
ATOM 1582 N N . VAL A 1 198 ? 17.328 -9.758 14.586 1 89.69 198 VAL A N 1
ATOM 1583 C CA . VAL A 1 198 ? 15.875 -9.688 14.727 1 89.69 198 VAL A CA 1
ATOM 1584 C C . VAL A 1 198 ? 15.367 -8.367 14.141 1 89.69 198 VAL A C 1
ATOM 1586 O O . VAL A 1 198 ? 14.375 -8.352 13.406 1 89.69 198 VAL A O 1
ATOM 1589 N N . TRP A 1 199 ? 16.078 -7.277 14.414 1 91.12 199 TRP A N 1
ATOM 1590 C CA . TRP A 1 199 ? 15.664 -5.965 13.922 1 91.12 199 TRP A CA 1
ATOM 1591 C C . TRP A 1 199 ? 15.766 -5.902 12.398 1 91.12 199 TRP A C 1
ATOM 1593 O O . TRP A 1 199 ? 14.914 -5.305 11.742 1 91.12 199 TRP A O 1
ATOM 1603 N N . SER A 1 200 ? 16.797 -6.586 11.953 1 90.94 200 SER A N 1
ATOM 1604 C CA . SER A 1 200 ? 16.984 -6.551 10.5 1 90.94 200 SER A CA 1
ATOM 1605 C C . SER A 1 200 ? 15.82 -7.223 9.781 1 90.94 200 SER A C 1
ATOM 1607 O O . SER A 1 200 ? 15.289 -6.684 8.805 1 90.94 200 SER A O 1
ATOM 1609 N N . ILE A 1 201 ? 15.391 -8.32 10.258 1 90.19 201 ILE A N 1
ATOM 1610 C CA . ILE A 1 201 ? 14.273 -9.047 9.656 1 90.19 201 ILE A CA 1
ATOM 1611 C C . ILE A 1 201 ? 12.992 -8.234 9.797 1 90.19 201 ILE A C 1
ATOM 1613 O O . ILE A 1 201 ? 12.219 -8.102 8.844 1 90.19 201 ILE A O 1
ATOM 1617 N N . PHE A 1 202 ? 12.828 -7.691 10.961 1 94.19 202 PHE A N 1
ATOM 1618 C CA . PHE A 1 202 ? 11.648 -6.879 11.242 1 94.19 202 PHE A CA 1
ATOM 1619 C C . PHE A 1 202 ? 11.602 -5.656 10.328 1 94.19 202 PHE A C 1
ATOM 1621 O O . PHE A 1 202 ? 10.57 -5.359 9.727 1 94.19 202 PHE A O 1
ATOM 1628 N N . TYR A 1 203 ? 12.719 -5.031 10.258 1 93.62 203 TYR A N 1
ATOM 1629 C CA . TYR A 1 203 ? 12.805 -3.812 9.461 1 93.62 203 TYR A CA 1
ATOM 1630 C C . TYR A 1 203 ? 12.578 -4.109 7.984 1 93.62 203 TYR A C 1
ATOM 1632 O O . TYR A 1 203 ? 11.875 -3.369 7.293 1 93.62 203 TYR A O 1
ATOM 1640 N N . ASP A 1 204 ? 13.125 -5.156 7.562 1 90.44 204 ASP A N 1
ATOM 1641 C CA . ASP A 1 204 ? 12.984 -5.523 6.16 1 90.44 204 ASP A CA 1
ATOM 1642 C C . ASP A 1 204 ? 11.523 -5.828 5.816 1 90.44 204 ASP A C 1
ATOM 1644 O O . ASP A 1 204 ? 11.062 -5.516 4.719 1 90.44 204 ASP A O 1
ATOM 1648 N N . ALA A 1 205 ? 10.883 -6.367 6.703 1 92.94 205 ALA A N 1
ATOM 1649 C CA . ALA A 1 205 ? 9.477 -6.723 6.488 1 92.94 205 ALA A CA 1
ATOM 1650 C C . ALA A 1 205 ? 8.578 -5.496 6.594 1 92.94 205 ALA A C 1
ATOM 1652 O O . ALA A 1 205 ? 7.785 -5.223 5.695 1 92.94 205 ALA A O 1
ATOM 1653 N N . PHE A 1 206 ? 8.836 -4.73 7.555 1 96.94 206 PHE A N 1
ATOM 1654 C CA . PHE A 1 206 ? 7.773 -3.803 7.93 1 96.94 206 PHE A CA 1
ATOM 1655 C C . PHE A 1 206 ? 8.117 -2.383 7.492 1 96.94 206 PHE A C 1
ATOM 1657 O O . PHE A 1 206 ? 7.242 -1.515 7.449 1 96.94 206 PHE A O 1
ATOM 1664 N N . ASN A 1 207 ? 9.391 -2.143 7.195 1 95.31 207 ASN A N 1
ATOM 1665 C CA . ASN A 1 207 ? 9.711 -0.839 6.625 1 95.31 207 ASN A CA 1
ATOM 1666 C C . ASN A 1 207 ? 9.031 -0.629 5.277 1 95.31 207 ASN A C 1
ATOM 1668 O O . ASN A 1 207 ? 8.469 0.438 5.023 1 95.31 207 ASN A O 1
ATOM 1672 N N . GLY A 1 208 ? 9.117 -1.652 4.484 1 94.38 208 GLY A N 1
ATOM 1673 C CA . GLY A 1 208 ? 8.438 -1.584 3.203 1 94.38 208 GLY A CA 1
ATOM 1674 C C . GLY A 1 208 ? 6.93 -1.446 3.336 1 94.38 208 GLY A C 1
ATOM 1675 O O . GLY A 1 208 ? 6.312 -0.636 2.643 1 94.38 208 GLY A O 1
ATOM 1676 N N . LEU A 1 209 ? 6.375 -2.23 4.207 1 97.12 209 LEU A N 1
ATOM 1677 C CA . LEU A 1 209 ? 4.941 -2.135 4.469 1 97.12 209 LEU A CA 1
ATOM 1678 C C . LEU A 1 209 ? 4.566 -0.73 4.93 1 97.12 209 LEU A C 1
ATOM 1680 O O . LEU A 1 209 ? 3.568 -0.168 4.477 1 97.12 209 LEU A O 1
ATOM 1684 N N . GLY A 1 210 ? 5.336 -0.225 5.836 1 97.19 210 GLY A N 1
ATOM 1685 C CA . GLY A 1 210 ? 5.09 1.124 6.32 1 97.19 210 GLY A CA 1
ATOM 1686 C C . GLY A 1 210 ? 5.117 2.168 5.223 1 97.19 210 GLY A C 1
ATOM 1687 O O . GLY A 1 210 ? 4.254 3.045 5.168 1 97.19 210 GLY A O 1
ATOM 1688 N N . HIS A 1 211 ? 6.008 2.045 4.328 1 95.62 211 HIS A N 1
ATOM 1689 C CA . HIS A 1 211 ? 6.207 3.051 3.291 1 95.62 211 HIS A CA 1
ATOM 1690 C C . HIS A 1 211 ? 5.082 3.012 2.262 1 95.62 211 HIS A C 1
ATOM 1692 O O . HIS A 1 211 ? 4.922 3.947 1.476 1 95.62 211 HIS A O 1
ATOM 1698 N N . THR A 1 212 ? 4.324 1.919 2.258 1 97 212 THR A N 1
ATOM 1699 C CA . THR A 1 212 ? 3.156 1.926 1.381 1 97 212 THR A CA 1
ATOM 1700 C C . THR A 1 212 ? 2.203 3.055 1.758 1 97 212 THR A C 1
ATOM 1702 O O . THR A 1 212 ? 1.363 3.461 0.951 1 97 212 THR A O 1
ATOM 1705 N N . THR A 1 213 ? 2.316 3.529 3.008 1 95.94 213 THR A N 1
ATOM 1706 C CA . THR A 1 213 ? 1.484 4.617 3.508 1 95.94 213 THR A CA 1
ATOM 1707 C C . THR A 1 213 ? 1.552 5.824 2.572 1 95.94 213 THR A C 1
ATOM 1709 O O . THR A 1 213 ? 0.528 6.445 2.279 1 95.94 213 THR A O 1
ATOM 1712 N N . ILE A 1 214 ? 2.682 6.07 2.084 1 94.38 214 ILE A N 1
ATOM 1713 C CA . ILE A 1 214 ? 2.941 7.258 1.276 1 94.38 214 ILE A CA 1
ATOM 1714 C C . ILE A 1 214 ? 2.086 7.219 0.011 1 94.38 214 ILE A C 1
ATOM 1716 O O . ILE A 1 214 ? 1.42 8.203 -0.325 1 94.38 214 ILE A O 1
ATOM 1720 N N . TYR A 1 215 ? 2.014 6.156 -0.641 1 96.19 215 TYR A N 1
ATOM 1721 C CA . TYR A 1 215 ? 1.307 6.023 -1.909 1 96.19 215 TYR A CA 1
ATOM 1722 C C . TYR A 1 215 ? -0.184 5.805 -1.682 1 96.19 215 TYR A C 1
ATOM 1724 O O . TYR A 1 215 ? -1.018 6.422 -2.35 1 96.19 215 TYR A O 1
ATOM 1732 N N . LEU A 1 216 ? -0.511 5.004 -0.71 1 97.31 216 LEU A N 1
ATOM 1733 C CA . LEU A 1 216 ? -1.91 4.695 -0.433 1 97.31 216 LEU A CA 1
ATOM 1734 C C . LEU A 1 216 ? -2.648 5.93 0.074 1 97.31 216 LEU A C 1
ATOM 1736 O O . LEU A 1 216 ? -3.842 6.094 -0.188 1 97.31 216 LEU A O 1
ATOM 1740 N N . SER A 1 217 ? -1.926 6.777 0.806 1 95.12 217 SER A N 1
ATOM 1741 C CA . SER A 1 217 ? -2.529 8 1.332 1 95.12 217 SER A CA 1
ATOM 1742 C C . SER A 1 217 ? -3.014 8.906 0.206 1 95.12 217 SER A C 1
ATOM 1744 O O . SER A 1 217 ? -4.117 9.453 0.274 1 95.12 217 SER A O 1
ATOM 1746 N N . MET A 1 218 ? -2.238 8.992 -0.805 1 94.62 218 MET A N 1
ATOM 1747 C CA . MET A 1 218 ? -2.619 9.867 -1.912 1 94.62 218 MET A CA 1
ATOM 1748 C C . MET A 1 218 ? -3.781 9.266 -2.701 1 94.62 218 MET A C 1
ATOM 1750 O O . MET A 1 218 ? -4.676 9.992 -3.139 1 94.62 218 MET A O 1
ATOM 1754 N N . ILE A 1 219 ? -3.77 7.941 -2.881 1 96.75 219 ILE A N 1
ATOM 1755 C CA . ILE A 1 219 ? -4.902 7.273 -3.512 1 96.75 219 ILE A CA 1
ATOM 1756 C C . ILE A 1 219 ? -6.164 7.512 -2.688 1 96.75 219 ILE A C 1
ATOM 1758 O O . ILE A 1 219 ? -7.23 7.805 -3.242 1 96.75 219 ILE A O 1
ATOM 1762 N N . PHE A 1 220 ? -6.023 7.414 -1.367 1 95.69 220 PHE A N 1
ATOM 1763 C CA . PHE A 1 220 ? -7.121 7.641 -0.434 1 95.69 220 PHE A CA 1
ATOM 1764 C C . PHE A 1 220 ? -7.68 9.047 -0.586 1 95.69 220 PHE A C 1
ATOM 1766 O O . PHE A 1 220 ? -8.898 9.234 -0.659 1 95.69 220 PHE A O 1
ATOM 1773 N N . ILE A 1 221 ? -6.793 10.031 -0.649 1 91.88 221 ILE A N 1
ATOM 1774 C CA . ILE A 1 221 ? -7.211 11.414 -0.795 1 91.88 221 ILE A CA 1
ATOM 1775 C C . ILE A 1 221 ? -7.996 11.586 -2.096 1 91.88 221 ILE A C 1
ATOM 1777 O O . ILE A 1 221 ? -9.047 12.234 -2.117 1 91.88 221 ILE A O 1
ATOM 1781 N N . GLY A 1 222 ? -7.508 10.992 -3.152 1 94.25 222 GLY A N 1
ATOM 1782 C CA . GLY A 1 222 ? -8.227 11.039 -4.414 1 94.25 222 GLY A CA 1
ATOM 1783 C C . GLY A 1 222 ? -9.609 10.422 -4.332 1 94.25 222 GLY A C 1
ATOM 1784 O O . GLY A 1 222 ? -10.578 10.984 -4.848 1 94.25 222 GLY A O 1
ATOM 1785 N N . LEU A 1 223 ? -9.703 9.32 -3.691 1 94.75 223 LEU A N 1
ATOM 1786 C CA . LEU A 1 223 ? -10.977 8.609 -3.561 1 94.75 223 LEU A CA 1
ATOM 1787 C C . LEU A 1 223 ? -11.984 9.438 -2.775 1 94.75 223 LEU A C 1
ATOM 1789 O O . LEU A 1 223 ? -13.156 9.516 -3.148 1 94.75 223 LEU A O 1
ATOM 1793 N N . ILE A 1 224 ? -11.547 10.016 -1.679 1 89.62 224 ILE A N 1
ATOM 1794 C CA . ILE A 1 224 ? -12.438 10.82 -0.853 1 89.62 224 ILE A CA 1
ATOM 1795 C C . ILE A 1 224 ? -12.945 12.016 -1.655 1 89.62 224 ILE A C 1
ATOM 1797 O O . ILE A 1 224 ? -14.125 12.367 -1.586 1 89.62 224 ILE A O 1
ATOM 1801 N N . LEU A 1 225 ? -12.07 12.648 -2.4 1 90.44 225 LEU A N 1
ATOM 1802 C CA . LEU A 1 225 ? -12.445 13.805 -3.207 1 90.44 225 LEU A CA 1
ATOM 1803 C C . LEU A 1 225 ? -13.477 13.414 -4.262 1 90.44 225 LEU A C 1
ATOM 1805 O O . LEU A 1 225 ? -14.367 14.203 -4.582 1 90.44 225 LEU A O 1
ATOM 1809 N N . SER A 1 226 ? -13.336 12.188 -4.766 1 92.75 226 SER A N 1
ATOM 1810 C CA . SER A 1 226 ? -14.242 11.734 -5.812 1 92.75 226 SER A CA 1
ATOM 1811 C C . SER A 1 226 ? -15.641 11.469 -5.262 1 92.75 226 SER A C 1
ATOM 1813 O O . SER A 1 226 ? -16.625 11.445 -6.008 1 92.75 226 SER A O 1
ATOM 1815 N N . SER A 1 227 ? -15.688 11.188 -4.008 1 87.44 227 SER A N 1
ATOM 1816 C CA . SER A 1 227 ? -16.953 10.828 -3.387 1 87.44 227 SER A CA 1
ATOM 1817 C C . SER A 1 227 ? -17.734 12.07 -2.965 1 87.44 227 SER A C 1
ATOM 1819 O O . SER A 1 227 ? -18.922 11.984 -2.635 1 87.44 227 SER A O 1
ATOM 1821 N N . ILE A 1 228 ? -17.078 13.203 -2.871 1 81.44 228 ILE A N 1
ATOM 1822 C CA . ILE A 1 228 ? -17.719 14.453 -2.463 1 81.44 228 ILE A CA 1
ATOM 1823 C C . ILE A 1 228 ? -18.578 14.992 -3.607 1 81.44 228 ILE A C 1
ATOM 1825 O O . ILE A 1 228 ? -18.094 15.133 -4.738 1 81.44 228 ILE A O 1
ATOM 1829 N N . LYS A 1 229 ? -19.984 14.922 -3.443 1 71.44 229 LYS A N 1
ATOM 1830 C CA . LYS A 1 229 ? -20.922 15.477 -4.422 1 71.44 229 LYS A CA 1
ATOM 1831 C C . LYS A 1 229 ? -20.891 17 -4.414 1 71.44 229 LYS A C 1
ATOM 1833 O O . LYS A 1 229 ? -21.172 17.625 -3.391 1 71.44 229 LYS A O 1
ATOM 1838 N N . VAL A 1 230 ? -20.031 17.5 -5.258 1 60.56 230 VAL A N 1
ATOM 1839 C CA . VAL A 1 230 ? -19.984 18.969 -5.32 1 60.56 230 VAL A CA 1
ATOM 1840 C C . VAL A 1 230 ? -21.344 19.5 -5.754 1 60.56 230 VAL A C 1
ATOM 1842 O O . VAL A 1 230 ? -21.844 19.141 -6.824 1 60.56 230 VAL A O 1
ATOM 1845 N N . THR A 1 231 ? -22.281 19.641 -4.801 1 58 231 THR A N 1
ATOM 1846 C CA . THR A 1 231 ? -23.594 20.188 -5.07 1 58 231 THR A CA 1
ATOM 1847 C C . THR A 1 231 ? -23.531 21.234 -6.176 1 58 231 THR A C 1
ATOM 1849 O O . THR A 1 231 ? -22.453 21.75 -6.48 1 58 231 THR A O 1
ATOM 1852 N N . SER A 1 232 ? -24.781 21.578 -6.723 1 49.94 232 SER A N 1
ATOM 1853 C CA . SER A 1 232 ? -25.078 22.5 -7.824 1 49.94 232 SER A CA 1
ATOM 1854 C C . SER A 1 232 ? -24.25 23.781 -7.703 1 49.94 232 SER A C 1
ATOM 1856 O O . SER A 1 232 ? -23.922 24.203 -6.598 1 49.94 232 SER A O 1
ATOM 1858 N N . VAL A 1 233 ? -23.469 24.047 -8.703 1 48.75 233 VAL A N 1
ATOM 1859 C CA . VAL A 1 233 ? -22.812 25.344 -8.891 1 48.75 233 VAL A CA 1
ATOM 1860 C C . VAL A 1 233 ? -23.609 26.422 -8.18 1 48.75 233 VAL A C 1
ATOM 1862 O O . VAL A 1 233 ? -23.078 27.516 -7.902 1 48.75 233 VAL A O 1
ATOM 1865 N N . ASN A 1 234 ? -24.781 26.172 -7.992 1 48.34 234 ASN A N 1
ATOM 1866 C CA . ASN A 1 234 ? -25.641 27.25 -7.5 1 48.34 234 ASN A CA 1
ATOM 1867 C C . ASN A 1 234 ? -25.188 27.734 -6.121 1 48.34 234 ASN A C 1
ATOM 1869 O O . ASN A 1 234 ? -25.578 28.812 -5.684 1 48.34 234 ASN A O 1
ATOM 1873 N N . GLU A 1 235 ? -24.75 26.844 -5.195 1 56.31 235 GLU A N 1
ATOM 1874 C CA . GLU A 1 235 ? -24.594 27.703 -4.023 1 56.31 235 GLU A CA 1
ATOM 1875 C C . GLU A 1 235 ? -23.203 28.297 -3.953 1 56.31 235 GLU A C 1
ATOM 1877 O O . GLU A 1 235 ? -22.297 27.734 -3.324 1 56.31 235 GLU A O 1
ATOM 1882 N N . MET A 1 236 ? -22.891 29.047 -4.926 1 53.09 236 MET A N 1
ATOM 1883 C CA . MET A 1 236 ? -21.688 29.812 -5.203 1 53.09 236 MET A CA 1
ATOM 1884 C C . MET A 1 236 ? -21.219 30.547 -3.953 1 53.09 236 MET A C 1
ATOM 1886 O O . MET A 1 236 ? -20.016 30.594 -3.67 1 53.09 236 MET A O 1
ATOM 1890 N N . ILE A 1 237 ? -22.25 31.172 -3.24 1 56.72 237 ILE A N 1
ATOM 1891 C CA . ILE A 1 237 ? -21.875 31.969 -2.078 1 56.72 237 ILE A CA 1
ATOM 1892 C C . ILE A 1 237 ? -21.25 31.078 -1.01 1 56.72 237 ILE A C 1
ATOM 1894 O O . ILE A 1 237 ? -20.25 31.453 -0.394 1 56.72 237 ILE A O 1
ATOM 1898 N N . THR A 1 238 ? -21.938 29.984 -0.78 1 62.72 238 THR A N 1
ATOM 1899 C CA . THR A 1 238 ? -21.422 29.047 0.212 1 62.72 238 THR A CA 1
ATOM 1900 C C . THR A 1 238 ? -20.047 28.531 -0.205 1 62.72 238 THR A C 1
ATOM 1902 O O . THR A 1 238 ? -19.156 28.359 0.632 1 62.72 238 THR A O 1
ATOM 1905 N N . LYS A 1 239 ? -19.844 28.562 -1.449 1 68.62 239 LYS A N 1
ATOM 1906 C CA . LYS A 1 239 ? -18.562 28.094 -1.974 1 68.62 239 LYS A CA 1
ATOM 1907 C C . LYS A 1 239 ? -17.469 29.156 -1.821 1 68.62 239 LYS A C 1
ATOM 1909 O O . LYS A 1 239 ? -16.328 28.844 -1.536 1 68.62 239 LYS A O 1
ATOM 1914 N N . LEU A 1 240 ? -18 30.391 -1.862 1 78.5 240 LEU A N 1
ATOM 1915 C CA . LEU A 1 240 ? -17.031 31.469 -1.725 1 78.5 240 LEU A CA 1
ATOM 1916 C C . LEU A 1 240 ? -16.516 31.547 -0.294 1 78.5 240 LEU A C 1
ATOM 1918 O O . LEU A 1 240 ? -15.328 31.828 -0.074 1 78.5 240 LEU A O 1
ATOM 1922 N N . LYS A 1 241 ? -17.438 31.266 0.636 1 80.81 241 LYS A N 1
ATOM 1923 C CA . LYS A 1 241 ? -17.016 31.297 2.033 1 80.81 241 LYS A CA 1
ATOM 1924 C C . LYS A 1 241 ? -15.992 30.188 2.316 1 80.81 241 LYS A C 1
ATOM 1926 O O . LYS A 1 241 ? -14.992 30.422 2.992 1 80.81 241 LYS A O 1
ATOM 1931 N N . TYR A 1 242 ? -16.219 29.094 1.68 1 82.75 242 TYR A N 1
ATOM 1932 C CA . TYR A 1 242 ? -15.289 27.984 1.88 1 82.75 242 TYR A CA 1
ATOM 1933 C C . TYR A 1 242 ? -13.953 28.25 1.206 1 82.75 242 TYR A C 1
ATOM 1935 O O . TYR A 1 242 ? -12.898 27.875 1.728 1 82.75 242 TYR A O 1
ATOM 1943 N N . PHE A 1 243 ? -14.102 28.953 0.165 1 88.38 243 PHE A N 1
ATOM 1944 C CA . PHE A 1 243 ? -12.898 29.328 -0.564 1 88.38 243 PHE A CA 1
ATOM 1945 C C . PHE A 1 243 ? -12.039 30.281 0.26 1 88.38 243 PHE A C 1
ATOM 1947 O O . PHE A 1 243 ? -10.836 30.062 0.412 1 88.38 243 PHE A O 1
ATOM 1954 N N . VAL A 1 244 ? -12.656 31.188 0.822 1 87.19 244 VAL A N 1
ATOM 1955 C CA . VAL A 1 244 ? -11.945 32.188 1.604 1 87.19 244 VAL A CA 1
ATOM 1956 C C . VAL A 1 244 ? -11.367 31.547 2.865 1 87.19 244 VAL A C 1
ATOM 1958 O O . VAL A 1 244 ? -10.203 31.781 3.203 1 87.19 244 VAL A O 1
ATOM 1961 N N . LEU A 1 245 ? -12.156 30.781 3.484 1 87.25 245 LEU A N 1
ATOM 1962 C CA . LEU A 1 245 ? -11.719 30.125 4.715 1 87.25 245 LEU A CA 1
ATOM 1963 C C . LEU A 1 245 ? -10.555 29.188 4.449 1 87.25 245 LEU A C 1
ATOM 1965 O O . LEU A 1 245 ? -9.617 29.109 5.238 1 87.25 245 LEU A O 1
ATOM 1969 N N . SER A 1 246 ? -10.609 28.531 3.34 1 92.81 246 SER A N 1
ATOM 1970 C CA . SER A 1 246 ? -9.516 27.641 2.957 1 92.81 246 SER A CA 1
ATOM 1971 C C . SER A 1 246 ? -8.234 28.422 2.672 1 92.81 246 SER A C 1
ATOM 1973 O O . SER A 1 246 ? -7.141 27.969 3.01 1 92.81 246 SER A O 1
ATOM 1975 N N . LEU A 1 247 ? -8.391 29.547 2.104 1 92.62 247 LEU A N 1
ATOM 1976 C CA . LEU A 1 247 ? -7.223 30.375 1.805 1 92.62 247 LEU A CA 1
ATOM 1977 C C . LEU A 1 247 ? -6.555 30.859 3.088 1 92.62 247 LEU A C 1
ATOM 1979 O O . LEU A 1 247 ? -5.328 30.969 3.152 1 92.62 247 LEU A O 1
ATOM 1983 N N . PHE A 1 248 ? -7.332 31.156 4.012 1 91.38 248 PHE A N 1
ATOM 1984 C CA . PHE A 1 248 ? -6.785 31.594 5.293 1 91.38 248 PHE A CA 1
ATOM 1985 C C . PHE A 1 248 ? -5.988 30.469 5.945 1 91.38 248 PHE A C 1
ATOM 1987 O O . PHE A 1 248 ? -4.879 30.688 6.434 1 91.38 248 PHE A O 1
ATOM 1994 N N . LYS A 1 249 ? -6.539 29.328 5.922 1 93.81 249 LYS A N 1
ATOM 1995 C CA . LYS A 1 249 ? -5.844 28.172 6.488 1 93.81 249 LYS A CA 1
ATOM 1996 C C . LYS A 1 249 ? -4.547 27.891 5.734 1 93.81 249 LYS A C 1
ATOM 1998 O O . LYS A 1 249 ? -3.508 27.641 6.348 1 93.81 249 LYS A O 1
ATOM 2003 N N . LEU A 1 250 ? -4.633 28 4.43 1 96.75 250 LEU A N 1
ATOM 2004 C CA . LEU A 1 250 ? -3.545 27.531 3.578 1 96.75 250 LEU A CA 1
ATOM 2005 C C . LEU A 1 250 ? -2.449 28.594 3.471 1 96.75 250 LEU A C 1
ATOM 2007 O O . LEU A 1 250 ? -1.296 28.266 3.18 1 96.75 250 LEU A O 1
ATOM 2011 N N . LEU A 1 251 ? -2.818 29.875 3.721 1 96.81 251 LEU A N 1
ATOM 2012 C CA . LEU A 1 251 ? -1.834 30.922 3.508 1 96.81 251 LEU A CA 1
ATOM 2013 C C . LEU A 1 251 ? -1.597 31.719 4.789 1 96.81 251 LEU A C 1
ATOM 2015 O O . LEU A 1 251 ? -0.452 31.875 5.219 1 96.81 251 LEU A O 1
ATOM 2019 N N . ILE A 1 252 ? -2.609 32.125 5.457 1 95.69 252 ILE A N 1
ATOM 2020 C CA . ILE A 1 252 ? -2.475 33.031 6.57 1 95.69 252 ILE A CA 1
ATOM 2021 C C . ILE A 1 252 ? -1.816 32.344 7.754 1 95.69 252 ILE A C 1
ATOM 2023 O O . ILE A 1 252 ? -0.929 32.906 8.406 1 95.69 252 ILE A O 1
ATOM 2027 N N . VAL A 1 253 ? -2.209 31.156 8.039 1 95.69 253 VAL A N 1
ATOM 2028 C CA . VAL A 1 253 ? -1.681 30.438 9.188 1 95.69 253 VAL A CA 1
ATOM 2029 C C . VAL A 1 253 ? -0.199 30.125 8.969 1 95.69 253 VAL A C 1
ATOM 2031 O O . VAL A 1 253 ? 0.637 30.469 9.812 1 95.69 253 VAL A O 1
ATOM 2034 N N . PRO A 1 254 ? 0.194 29.547 7.824 1 97.19 254 PRO A N 1
ATOM 2035 C CA . PRO A 1 254 ? 1.625 29.328 7.586 1 97.19 254 PRO A CA 1
ATOM 2036 C C . PRO A 1 254 ? 2.41 30.641 7.52 1 97.19 254 PRO A C 1
ATOM 2038 O O . PRO A 1 254 ? 3.574 30.688 7.93 1 97.19 254 PRO A O 1
ATOM 2041 N N . PHE A 1 255 ? 1.778 31.672 7.055 1 96.94 255 PHE A N 1
ATOM 2042 C CA . PHE A 1 255 ? 2.445 32.969 6.996 1 96.94 255 PHE A CA 1
ATOM 2043 C C . PHE A 1 255 ? 2.709 33.5 8.398 1 96.94 255 PHE A C 1
ATOM 2045 O O . PHE A 1 255 ? 3.762 34.094 8.656 1 96.94 255 PHE A O 1
ATOM 2052 N N . ALA A 1 256 ? 1.747 33.344 9.242 1 96.31 256 ALA A N 1
ATOM 2053 C CA . ALA A 1 256 ? 1.938 33.75 10.633 1 96.31 256 ALA A CA 1
ATOM 2054 C C . ALA A 1 256 ? 3.117 33 11.266 1 96.31 256 ALA A C 1
ATOM 2056 O O . ALA A 1 256 ? 3.9 33.594 12.008 1 96.31 256 ALA A O 1
ATOM 2057 N N . ALA A 1 257 ? 3.25 31.75 10.984 1 97.06 257 ALA A N 1
ATOM 2058 C CA . ALA A 1 257 ? 4.371 30.969 11.492 1 97.06 257 ALA A CA 1
ATOM 2059 C C . ALA A 1 257 ? 5.695 31.453 10.906 1 97.06 257 ALA A C 1
ATOM 2061 O O . ALA A 1 257 ? 6.688 31.578 11.625 1 97.06 257 ALA A O 1
ATOM 2062 N N . ILE A 1 258 ? 5.684 31.75 9.609 1 96.69 258 ILE A N 1
ATOM 2063 C CA . ILE A 1 258 ? 6.891 32.219 8.945 1 96.69 258 ILE A CA 1
ATOM 2064 C C . ILE A 1 258 ? 7.328 33.562 9.586 1 96.69 258 ILE A C 1
ATOM 2066 O O . ILE A 1 258 ? 8.516 33.75 9.852 1 96.69 258 ILE A O 1
ATOM 2070 N N . LEU A 1 259 ? 6.395 34.406 9.844 1 96.19 259 LEU A N 1
ATOM 2071 C CA . LEU A 1 259 ? 6.695 35.688 10.477 1 96.19 259 LEU A CA 1
ATOM 2072 C C . LEU A 1 259 ? 7.281 35.5 11.867 1 96.19 259 LEU A C 1
ATOM 2074 O O . LEU A 1 259 ? 8.242 36.156 12.242 1 96.19 259 LEU A O 1
ATOM 2078 N N . PHE A 1 260 ? 6.68 34.594 12.586 1 96.81 260 PHE A N 1
ATOM 2079 C CA . PHE A 1 260 ? 7.188 34.281 13.914 1 96.81 260 PHE A CA 1
ATOM 2080 C C . PHE A 1 260 ? 8.633 33.812 13.844 1 96.81 260 PHE A C 1
ATOM 2082 O O . PHE A 1 260 ? 9.477 34.219 14.641 1 96.81 260 PHE A O 1
ATOM 2089 N N . PHE A 1 261 ? 8.961 32.938 12.875 1 96.5 261 PHE A N 1
ATOM 2090 C CA . PHE A 1 261 ? 10.297 32.375 12.773 1 96.5 261 PHE A CA 1
ATOM 2091 C C . PHE A 1 261 ? 11.289 33.375 12.234 1 96.5 261 PHE A C 1
ATOM 2093 O O . PHE A 1 261 ? 12.492 33.281 12.5 1 96.5 261 PHE A O 1
ATOM 2100 N N . LYS A 1 262 ? 10.812 34.375 11.477 1 94.75 262 LYS A N 1
ATOM 2101 C CA . LYS A 1 262 ? 11.672 35.469 11.031 1 94.75 262 LYS A CA 1
ATOM 2102 C C . LYS A 1 262 ? 12.102 36.344 12.195 1 94.75 262 LYS A C 1
ATOM 2104 O O . LYS A 1 262 ? 13.25 36.781 12.266 1 94.75 262 LYS A O 1
ATOM 2109 N N . VAL A 1 263 ? 11.125 36.562 13.102 1 94.94 263 VAL A N 1
ATOM 2110 C CA . VAL A 1 263 ? 11.406 37.406 14.266 1 94.94 263 VAL A CA 1
ATOM 2111 C C . VAL A 1 263 ? 12.328 36.656 15.227 1 94.94 263 VAL A C 1
ATOM 2113 O O . VAL A 1 263 ? 13.133 37.281 15.922 1 94.94 263 VAL A O 1
ATOM 2116 N N . THR A 1 264 ? 12.234 35.344 15.25 1 94.69 264 THR A N 1
ATOM 2117 C CA . THR A 1 264 ? 13.055 34.531 16.141 1 94.69 264 THR A CA 1
ATOM 2118 C C . THR A 1 264 ? 14.203 33.875 15.359 1 94.69 264 THR A C 1
ATOM 2120 O O . THR A 1 264 ? 14.602 32.75 15.664 1 94.69 264 THR A O 1
ATOM 2123 N N . LYS A 1 265 ? 14.609 34.562 14.406 1 89 265 LYS A N 1
ATOM 2124 C CA . LYS A 1 265 ? 15.641 34 13.531 1 89 265 LYS A CA 1
ATOM 2125 C C . LYS A 1 265 ? 16.859 33.531 14.328 1 89 265 LYS A C 1
ATOM 2127 O O . LYS A 1 265 ? 17.344 34.25 15.211 1 89 265 LYS A O 1
ATOM 2132 N N . GLY A 1 266 ? 17.281 32.312 14.047 1 89.06 266 GLY A N 1
ATOM 2133 C CA . GLY A 1 266 ? 18.469 31.781 14.688 1 89.06 266 GLY A CA 1
ATOM 2134 C C . GLY A 1 266 ? 18.188 30.969 15.93 1 89.06 266 GLY A C 1
ATOM 2135 O O . GLY A 1 266 ? 19.062 30.281 16.453 1 89.06 266 GLY A O 1
ATOM 2136 N N . VAL A 1 267 ? 16.984 31 16.406 1 92.25 267 VAL A N 1
ATOM 2137 C CA . VAL A 1 267 ? 16.609 30.297 17.625 1 92.25 267 VAL A CA 1
ATOM 2138 C C . VAL A 1 267 ? 16.328 28.828 17.312 1 92.25 267 VAL A C 1
ATOM 2140 O O . VAL A 1 267 ? 16.734 27.938 18.062 1 92.25 267 VAL A O 1
ATOM 2143 N N . PHE A 1 268 ? 15.734 28.625 16.188 1 95.5 268 PHE A N 1
ATOM 2144 C CA . PHE A 1 268 ? 15.305 27.266 15.828 1 95.5 268 PHE A CA 1
ATOM 2145 C C . PHE A 1 268 ? 16.062 26.766 14.609 1 95.5 268 PHE A C 1
ATOM 2147 O O . PHE A 1 268 ? 16.391 27.531 13.711 1 95.5 268 PHE A O 1
ATOM 2154 N N . ASN A 1 269 ? 16.375 25.484 14.586 1 94.88 269 ASN A N 1
ATOM 2155 C CA . ASN A 1 269 ? 16.938 24.828 13.414 1 94.88 269 ASN A CA 1
ATOM 2156 C C . ASN A 1 269 ? 16.062 25.031 12.18 1 94.88 269 ASN A C 1
ATOM 2158 O O . ASN A 1 269 ? 14.836 24.969 12.258 1 94.88 269 ASN A O 1
ATOM 2162 N N . PRO A 1 270 ? 16.672 25.328 11.094 1 92.81 270 PRO A N 1
ATOM 2163 C CA . PRO A 1 270 ? 15.93 25.562 9.859 1 92.81 270 PRO A CA 1
ATOM 2164 C C . PRO A 1 270 ? 14.984 24.406 9.516 1 92.81 270 PRO A C 1
ATOM 2166 O O . PRO A 1 270 ? 13.922 24.641 8.922 1 92.81 270 PRO A O 1
ATOM 2169 N N . PHE A 1 271 ? 15.305 23.25 9.883 1 92.69 271 PHE A N 1
ATOM 2170 C CA . PHE A 1 271 ? 14.453 22.094 9.594 1 92.69 271 PHE A CA 1
ATOM 2171 C C . PHE A 1 271 ? 13.18 22.156 10.438 1 92.69 271 PHE A C 1
ATOM 2173 O O . PHE A 1 271 ? 12.109 21.75 9.969 1 92.69 271 PHE A O 1
ATOM 2180 N N . VAL A 1 272 ? 13.336 22.625 11.617 1 95.75 272 VAL A N 1
ATOM 2181 C CA . VAL A 1 272 ? 12.172 22.797 12.484 1 95.75 272 VAL A CA 1
ATOM 2182 C C . VAL A 1 272 ? 11.195 23.781 11.844 1 95.75 272 VAL A C 1
ATOM 2184 O O . VAL A 1 272 ? 9.992 23.516 11.773 1 95.75 272 VAL A O 1
ATOM 2187 N N . VAL A 1 273 ? 11.758 24.828 11.328 1 96.5 273 VAL A N 1
ATOM 2188 C CA . VAL A 1 273 ? 10.961 25.875 10.695 1 96.5 273 VAL A CA 1
ATOM 2189 C C . VAL A 1 273 ? 10.203 25.297 9.5 1 96.5 273 VAL A C 1
ATOM 2191 O O . VAL A 1 273 ? 8.992 25.484 9.375 1 96.5 273 VAL A O 1
ATOM 2194 N N . ARG A 1 274 ? 10.883 24.578 8.688 1 95.19 274 ARG A N 1
ATOM 2195 C CA . ARG A 1 274 ? 10.297 24.016 7.469 1 95.19 274 ARG A CA 1
ATOM 2196 C C . ARG A 1 274 ? 9.18 23.031 7.801 1 95.19 274 ARG A C 1
ATOM 2198 O O . ARG A 1 274 ? 8.109 23.062 7.195 1 95.19 274 ARG A O 1
ATOM 2205 N N . ILE A 1 275 ? 9.383 22.203 8.766 1 96.88 275 ILE A N 1
ATOM 2206 C CA . ILE A 1 275 ? 8.43 21.156 9.117 1 96.88 275 ILE A CA 1
ATOM 2207 C C . ILE A 1 275 ? 7.164 21.797 9.688 1 96.88 275 ILE A C 1
ATOM 2209 O O . ILE A 1 275 ? 6.055 21.438 9.281 1 96.88 275 ILE A O 1
ATOM 2213 N N . VAL A 1 276 ? 7.359 22.734 10.57 1 97.81 276 VAL A N 1
ATOM 2214 C CA . VAL A 1 276 ? 6.211 23.344 11.227 1 97.81 276 VAL A CA 1
ATOM 2215 C C . VAL A 1 276 ? 5.383 24.125 10.195 1 97.81 276 VAL A C 1
ATOM 2217 O O . VAL A 1 276 ? 4.164 23.953 10.117 1 97.81 276 VAL A O 1
ATOM 2220 N N . VAL A 1 277 ? 6.031 24.875 9.359 1 97.44 277 VAL A N 1
ATOM 2221 C CA . VAL A 1 277 ? 5.34 25.719 8.391 1 97.44 277 VAL A CA 1
ATOM 2222 C C . VAL A 1 277 ? 4.617 24.844 7.367 1 97.44 277 VAL A C 1
ATOM 2224 O O . VAL A 1 277 ? 3.455 25.094 7.039 1 97.44 277 VAL A O 1
ATOM 2227 N N . LEU A 1 278 ? 5.254 23.812 6.914 1 95.69 278 LEU A N 1
ATOM 2228 C CA . LEU A 1 278 ? 4.656 22.969 5.883 1 95.69 278 LEU A CA 1
ATOM 2229 C C . LEU A 1 278 ? 3.484 22.172 6.449 1 95.69 278 LEU A C 1
ATOM 2231 O O . LEU A 1 278 ? 2.488 21.953 5.754 1 95.69 278 LEU A O 1
ATOM 2235 N N . GLN A 1 279 ? 3.592 21.719 7.656 1 97.25 279 GLN A N 1
ATOM 2236 C CA . GLN A 1 279 ? 2.48 21.016 8.273 1 97.25 279 GLN A CA 1
ATOM 2237 C C . GLN A 1 279 ? 1.282 21.922 8.484 1 97.25 279 GLN A C 1
ATOM 2239 O O . GLN A 1 279 ? 0.135 21.516 8.305 1 97.25 279 GLN A O 1
ATOM 2244 N N . LEU A 1 280 ? 1.571 23.156 8.797 1 97.31 280 LEU A N 1
ATOM 2245 C CA . LEU A 1 280 ? 0.502 24.141 8.969 1 97.31 280 LEU A CA 1
ATOM 2246 C C . LEU A 1 280 ? -0.137 24.484 7.633 1 97.31 280 LEU A C 1
ATOM 2248 O O . LEU A 1 280 ? -1.291 24.922 7.582 1 97.31 280 LEU A O 1
ATOM 2252 N N . ALA A 1 281 ? 0.561 24.281 6.578 1 96.69 281 ALA A N 1
ATOM 2253 C CA . ALA A 1 281 ? 0.108 24.656 5.242 1 96.69 281 ALA A CA 1
ATOM 2254 C C . ALA A 1 281 ? -0.719 23.531 4.605 1 96.69 281 ALA A C 1
ATOM 2256 O O . ALA A 1 281 ? -1.155 23.656 3.459 1 96.69 281 ALA A O 1
ATOM 2257 N N . MET A 1 282 ? -0.926 22.438 5.305 1 96.19 282 MET A N 1
ATOM 2258 C CA . MET A 1 282 ? -1.7 21.312 4.785 1 96.19 282 MET A CA 1
ATOM 2259 C C . MET A 1 282 ? -3.18 21.672 4.688 1 96.19 282 MET A C 1
ATOM 2261 O O . MET A 1 282 ? -3.676 22.484 5.457 1 96.19 282 MET A O 1
ATOM 2265 N N . PRO A 1 283 ? -3.906 21.109 3.729 1 95.56 283 PRO A N 1
ATOM 2266 C CA . PRO A 1 283 ? -5.355 21.312 3.666 1 95.56 283 PRO A CA 1
ATOM 2267 C C . PRO A 1 283 ? -6.094 20.688 4.852 1 95.56 283 PRO A C 1
ATOM 2269 O O . PRO A 1 283 ? -5.469 20.062 5.715 1 95.56 283 PRO A O 1
ATOM 2272 N N . ALA A 1 284 ? -7.383 20.953 4.855 1 95.69 284 ALA A N 1
ATOM 2273 C CA . ALA A 1 284 ? -8.203 20.5 5.973 1 95.69 284 ALA A CA 1
ATOM 2274 C C . ALA A 1 284 ? -8.133 18.984 6.121 1 95.69 284 ALA A C 1
ATOM 2276 O O . ALA A 1 284 ? -8.125 18.25 5.125 1 95.69 284 ALA A O 1
ATOM 2277 N N . SER A 1 285 ? -8.094 18.547 7.301 1 94.56 285 SER A N 1
ATOM 2278 C CA . SER A 1 285 ? -7.984 17.125 7.609 1 94.56 285 SER A CA 1
ATOM 2279 C C . SER A 1 285 ? -9.273 16.375 7.262 1 94.56 285 SER A C 1
ATOM 2281 O O . SER A 1 285 ? -10.367 16.891 7.473 1 94.56 285 SER A O 1
ATOM 2283 N N . THR A 1 286 ? -9.172 15.195 6.852 1 89.69 286 THR A N 1
ATOM 2284 C CA . THR A 1 286 ? -10.312 14.352 6.516 1 89.69 286 THR A CA 1
ATOM 2285 C C . THR A 1 286 ? -11.031 13.891 7.781 1 89.69 286 THR A C 1
ATOM 2287 O O . THR A 1 286 ? -12.219 13.539 7.738 1 89.69 286 THR A O 1
ATOM 2290 N N . ILE A 1 287 ? -10.336 13.938 8.891 1 90.62 287 ILE A N 1
ATOM 2291 C CA . ILE A 1 287 ? -10.93 13.453 10.125 1 90.62 287 ILE A CA 1
ATOM 2292 C C . ILE A 1 287 ? -12.07 14.383 10.547 1 90.62 287 ILE A C 1
ATOM 2294 O O . ILE A 1 287 ? -12.977 13.969 11.273 1 90.62 287 ILE A O 1
ATOM 2298 N N . VAL A 1 288 ? -11.984 15.586 10.141 1 91.56 288 VAL A N 1
ATOM 2299 C CA . VAL A 1 288 ? -13.008 16.562 10.516 1 91.56 288 VAL A CA 1
ATOM 2300 C C . VAL A 1 288 ? -14.359 16.141 9.945 1 91.56 288 VAL A C 1
ATOM 2302 O O . VAL A 1 288 ? -15.383 16.266 10.609 1 91.56 288 VAL A O 1
ATOM 2305 N N . SER A 1 289 ? -14.398 15.617 8.734 1 88.38 289 SER A N 1
ATOM 2306 C CA . SER A 1 289 ? -15.656 15.172 8.141 1 88.38 289 SER A CA 1
ATOM 2307 C C . SER A 1 289 ? -16.172 13.914 8.828 1 88.38 289 SER A C 1
ATOM 2309 O O . SER A 1 289 ? -17.391 13.75 9.008 1 88.38 289 SER A O 1
ATOM 2311 N N . ALA A 1 290 ? -15.305 13.07 9.219 1 86 290 ALA A N 1
ATOM 2312 C CA . ALA A 1 290 ? -15.703 11.867 9.938 1 86 290 ALA A CA 1
ATOM 2313 C C . ALA A 1 290 ? -16.328 12.211 11.289 1 86 290 ALA A C 1
ATOM 2315 O O . ALA A 1 290 ? -17.359 11.648 11.672 1 86 290 ALA A O 1
ATOM 2316 N N . LEU A 1 291 ? -15.727 13.156 11.953 1 87.12 291 LEU A N 1
ATOM 2317 C CA . LEU A 1 291 ? -16.219 13.578 13.258 1 87.12 291 LEU A CA 1
ATOM 2318 C C . LEU A 1 291 ? -17.531 14.352 13.117 1 87.12 291 LEU A C 1
ATOM 2320 O O . LEU A 1 291 ? -18.438 14.211 13.945 1 87.12 291 LEU A O 1
ATOM 2324 N N . ALA A 1 292 ? -17.609 15.117 12.078 1 87.56 292 ALA A N 1
ATOM 2325 C CA . ALA A 1 292 ? -18.844 15.844 11.812 1 87.56 292 ALA A CA 1
ATOM 2326 C C . ALA A 1 292 ? -20.016 14.875 11.602 1 87.56 292 ALA A C 1
ATOM 2328 O O . ALA A 1 292 ? -21.125 15.117 12.086 1 87.56 292 ALA A O 1
ATOM 2329 N N . LEU A 1 293 ? -19.766 13.867 10.953 1 83.06 293 LEU A N 1
ATOM 2330 C CA . LEU A 1 293 ? -20.781 12.844 10.719 1 83.06 293 LEU A CA 1
ATOM 2331 C C . LEU A 1 293 ? -21.125 12.117 12.008 1 83.06 293 LEU A C 1
ATOM 2333 O O . LEU A 1 293 ? -22.297 11.891 12.305 1 83.06 293 LEU A O 1
ATOM 2337 N N . GLN A 1 294 ? -20.203 11.805 12.742 1 83.81 294 GLN A N 1
ATOM 2338 C CA . GLN A 1 294 ? -20.359 11.055 13.984 1 83.81 294 GLN A CA 1
ATOM 2339 C C . GLN A 1 294 ? -21.156 11.852 15.008 1 83.81 294 GLN A C 1
ATOM 2341 O O . GLN A 1 294 ? -21.984 11.289 15.742 1 83.81 294 GLN A O 1
ATOM 2346 N N . TYR A 1 295 ? -20.906 13.086 15.039 1 83.88 295 TYR A N 1
ATOM 2347 C CA . TYR A 1 295 ? -21.516 13.914 16.078 1 83.88 295 TYR A CA 1
ATOM 2348 C C . TYR A 1 295 ? -22.672 14.734 15.508 1 83.88 295 TYR A C 1
ATOM 2350 O O . TYR A 1 295 ? -23.094 15.711 16.125 1 83.88 295 TYR A O 1
ATOM 2358 N N . ASP A 1 296 ? -23.047 14.344 14.344 1 83.88 296 ASP A N 1
ATOM 2359 C CA . ASP A 1 296 ? -24.203 14.945 13.688 1 83.88 296 ASP A CA 1
ATOM 2360 C C . ASP A 1 296 ? -24.031 16.453 13.523 1 83.88 296 ASP A C 1
ATOM 2362 O O . ASP A 1 296 ? -24.891 17.234 13.922 1 83.88 296 ASP A O 1
ATOM 2366 N N . SER A 1 297 ? -22.891 16.828 13.086 1 87 297 SER A N 1
ATOM 2367 C CA . SER A 1 297 ? -22.594 18.203 12.75 1 87 297 SER A CA 1
ATOM 2368 C C . SER A 1 297 ? -22.656 18.438 11.242 1 87 297 SER A C 1
ATOM 2370 O O . SER A 1 297 ? -23.219 17.609 10.508 1 87 297 SER A O 1
ATOM 2372 N N . ASP A 1 298 ? -22.266 19.547 10.773 1 86.5 298 ASP A N 1
ATOM 2373 C CA . ASP A 1 298 ? -22.422 19.938 9.375 1 86.5 298 ASP A CA 1
ATOM 2374 C C . ASP A 1 298 ? -21.438 19.172 8.484 1 86.5 298 ASP A C 1
ATOM 2376 O O . ASP A 1 298 ? -20.438 19.75 8.047 1 86.5 298 ASP A O 1
ATOM 2380 N N . TYR A 1 299 ? -21.844 17.969 8.188 1 86.12 299 TYR A N 1
ATOM 2381 C CA . TYR A 1 299 ? -21.016 17.062 7.398 1 86.12 299 TYR A CA 1
ATOM 2382 C C . TYR A 1 299 ? -20.75 17.641 6.012 1 86.12 299 TYR A C 1
ATOM 2384 O O . TYR A 1 299 ? -19.641 17.5 5.477 1 86.12 299 TYR A O 1
ATOM 2392 N N . ASN A 1 300 ? -21.672 18.281 5.48 1 84.56 300 ASN A N 1
ATOM 2393 C CA . ASN A 1 300 ? -21.531 18.828 4.137 1 84.56 300 ASN A CA 1
ATOM 2394 C C . ASN A 1 300 ? -20.484 19.938 4.098 1 84.56 300 ASN A C 1
ATOM 2396 O O . ASN A 1 300 ? -19.656 19.984 3.189 1 84.56 300 ASN A O 1
ATOM 2400 N N . ALA A 1 301 ? -20.516 20.719 5.055 1 85.5 301 ALA A N 1
ATOM 2401 C CA . ALA A 1 301 ? -19.516 21.781 5.141 1 85.5 301 ALA A CA 1
ATOM 2402 C C . ALA A 1 301 ? -18.109 21.203 5.297 1 85.5 301 ALA A C 1
ATOM 2404 O O . ALA A 1 301 ? -17.172 21.688 4.68 1 85.5 301 ALA A O 1
ATOM 2405 N N . ALA A 1 302 ? -18.016 20.203 6.105 1 89.38 302 ALA A N 1
ATOM 2406 C CA . ALA A 1 302 ? -16.719 19.578 6.355 1 89.38 302 ALA A CA 1
ATOM 2407 C C . ALA A 1 302 ? -16.141 18.984 5.074 1 89.38 302 ALA A C 1
ATOM 2409 O O . ALA A 1 302 ? -14.969 19.188 4.77 1 89.38 302 ALA A O 1
ATOM 2410 N N . THR A 1 303 ? -16.969 18.359 4.301 1 87.62 303 THR A N 1
ATOM 2411 C CA . THR A 1 303 ? -16.5 17.688 3.09 1 87.62 303 THR A CA 1
ATOM 2412 C C . THR A 1 303 ? -16.172 18.719 2.008 1 87.62 303 THR A C 1
ATOM 2414 O O . THR A 1 303 ? -15.195 18.547 1.264 1 87.62 303 THR A O 1
ATOM 2417 N N . GLU A 1 304 ? -16.922 19.703 1.948 1 87.06 304 GLU A N 1
ATOM 2418 C CA . GLU A 1 304 ? -16.641 20.766 0.99 1 87.06 304 GLU A CA 1
ATOM 2419 C C . GLU A 1 304 ? -15.32 21.469 1.316 1 87.06 304 GLU A C 1
ATOM 2421 O O . GLU A 1 304 ? -14.555 21.812 0.416 1 87.06 304 GLU A O 1
ATOM 2426 N N . GLY A 1 305 ? -15.133 21.734 2.561 1 90.25 305 GLY A N 1
ATOM 2427 C CA . GLY A 1 305 ? -13.883 22.344 2.986 1 90.25 305 GLY A CA 1
ATOM 2428 C C . GLY A 1 305 ? -12.664 21.516 2.639 1 90.25 305 GLY A C 1
ATOM 2429 O O . GLY A 1 305 ? -11.648 22.062 2.193 1 90.25 305 GLY A O 1
ATOM 2430 N N . ILE A 1 306 ? -12.805 20.266 2.832 1 90.81 306 ILE A N 1
ATOM 2431 C CA . ILE A 1 306 ? -11.711 19.359 2.498 1 90.81 306 ILE A CA 1
ATOM 2432 C C . ILE A 1 306 ? -11.438 19.406 0.999 1 90.81 306 ILE A C 1
ATOM 2434 O O . ILE A 1 306 ? -10.281 19.531 0.579 1 90.81 306 ILE A O 1
ATOM 2438 N N . PHE A 1 307 ? -12.477 19.438 0.233 1 89.94 307 PHE A N 1
ATOM 2439 C CA . PHE A 1 307 ? -12.344 19.438 -1.219 1 89.94 307 PHE A CA 1
ATOM 2440 C C . PHE A 1 307 ? -11.664 20.719 -1.696 1 89.94 307 PHE A C 1
ATOM 2442 O O . PHE A 1 307 ? -10.648 20.656 -2.396 1 89.94 307 PHE A O 1
ATOM 2449 N N . VAL A 1 308 ? -12.18 21.797 -1.243 1 91.44 308 VAL A N 1
ATOM 2450 C CA . VAL A 1 308 ? -11.703 23.094 -1.712 1 91.44 308 VAL A CA 1
ATOM 2451 C C . VAL A 1 308 ? -10.266 23.312 -1.24 1 91.44 308 VAL A C 1
ATOM 2453 O O . VAL A 1 308 ? -9.398 23.719 -2.025 1 91.44 308 VAL A O 1
ATOM 2456 N N . SER A 1 309 ? -10.008 23 -0.017 1 94.06 309 SER A N 1
ATOM 2457 C CA . SER A 1 309 ? -8.68 23.25 0.521 1 94.06 309 SER A CA 1
ATOM 2458 C C . SER A 1 309 ? -7.645 22.328 -0.107 1 94.06 309 SER A C 1
ATOM 2460 O O . SER A 1 309 ? -6.492 22.719 -0.311 1 94.06 309 SER A O 1
ATOM 2462 N N . THR A 1 310 ? -8.055 21.125 -0.428 1 91.62 310 THR A N 1
ATOM 2463 C CA . THR A 1 310 ? -7.129 20.172 -1.038 1 91.62 310 THR A CA 1
ATOM 2464 C C . THR A 1 310 ? -6.75 20.625 -2.449 1 91.62 310 THR A C 1
ATOM 2466 O O . THR A 1 310 ? -5.57 20.641 -2.801 1 91.62 310 THR A O 1
ATOM 2469 N N . ILE A 1 311 ? -7.668 21.078 -3.199 1 91 311 ILE A N 1
ATOM 2470 C CA . ILE A 1 311 ? -7.414 21.547 -4.559 1 91 311 ILE A CA 1
ATOM 2471 C C . ILE A 1 311 ? -6.555 22.812 -4.52 1 91 311 ILE A C 1
ATOM 2473 O O . ILE A 1 311 ? -5.578 22.922 -5.266 1 91 311 ILE A O 1
ATOM 2477 N N . LEU A 1 312 ? -6.887 23.672 -3.645 1 93.44 312 LEU A N 1
ATOM 2478 C CA . LEU A 1 312 ? -6.152 24.922 -3.529 1 93.44 312 LEU A CA 1
ATOM 2479 C C . LEU A 1 312 ? -4.719 24.672 -3.076 1 93.44 312 LEU A C 1
ATOM 2481 O O . LEU A 1 312 ? -3.803 25.406 -3.467 1 93.44 312 LEU A O 1
ATOM 2485 N N . SER A 1 313 ? -4.547 23.641 -2.295 1 93 313 SER A N 1
ATOM 2486 C CA . SER A 1 313 ? -3.227 23.375 -1.731 1 93 313 SER A CA 1
ATOM 2487 C C . SER A 1 313 ? -2.23 22.984 -2.818 1 93 313 SER A C 1
ATOM 2489 O O . SER A 1 313 ? -1.021 23.141 -2.646 1 93 313 SER A O 1
ATOM 2491 N N . ILE A 1 314 ? -2.727 22.5 -3.908 1 88.94 314 ILE A N 1
ATOM 2492 C CA . ILE A 1 314 ? -1.872 22.156 -5.039 1 88.94 314 ILE A CA 1
ATOM 2493 C C . ILE A 1 314 ? -1.095 23.391 -5.496 1 88.94 314 ILE A C 1
ATOM 2495 O O . ILE A 1 314 ? 0.065 23.281 -5.898 1 88.94 314 ILE A O 1
ATOM 2499 N N . PHE A 1 315 ? -1.645 24.5 -5.293 1 91.38 315 PHE A N 1
ATOM 2500 C CA . PHE A 1 315 ? -1.02 25.734 -5.73 1 91.38 315 PHE A CA 1
ATOM 2501 C C . PHE A 1 315 ? -0.377 26.469 -4.559 1 91.38 315 PHE A C 1
ATOM 2503 O O . PHE A 1 315 ? 0.697 27.062 -4.695 1 91.38 315 PHE A O 1
ATOM 2510 N N . THR A 1 316 ? -0.989 26.391 -3.424 1 93.94 316 THR A N 1
ATOM 2511 C CA . THR A 1 316 ? -0.503 27.156 -2.287 1 93.94 316 THR A CA 1
ATOM 2512 C C . THR A 1 316 ? 0.734 26.5 -1.678 1 93.94 316 THR A C 1
ATOM 2514 O O . THR A 1 316 ? 1.602 27.188 -1.135 1 93.94 316 THR A O 1
ATOM 2517 N N . LEU A 1 317 ? 0.814 25.219 -1.771 1 91.69 317 LEU A N 1
ATOM 2518 C CA . LEU A 1 317 ? 1.942 24.531 -1.159 1 91.69 317 LEU A CA 1
ATOM 2519 C C . LEU A 1 317 ? 3.252 24.922 -1.839 1 91.69 317 LEU A C 1
ATOM 2521 O O . LEU A 1 317 ? 4.227 25.25 -1.168 1 91.69 317 LEU A O 1
ATOM 2525 N N . PRO A 1 318 ? 3.332 24.891 -3.18 1 89.62 318 PRO A N 1
ATOM 2526 C CA . PRO A 1 318 ? 4.555 25.359 -3.834 1 89.62 318 PRO A CA 1
ATOM 2527 C C . PRO A 1 318 ? 4.906 26.797 -3.463 1 89.62 318 PRO A C 1
ATOM 2529 O O . PRO A 1 318 ? 6.086 27.141 -3.344 1 89.62 318 PRO A O 1
ATOM 2532 N N . PHE A 1 319 ? 3.928 27.562 -3.318 1 92.62 319 PHE A N 1
ATOM 2533 C CA . PHE A 1 319 ? 4.141 28.953 -2.949 1 92.62 319 PHE A CA 1
ATOM 2534 C C . PHE A 1 319 ? 4.758 29.047 -1.56 1 92.62 319 PHE A C 1
ATOM 2536 O O . PHE A 1 319 ? 5.699 29.828 -1.348 1 92.62 319 PHE A O 1
ATOM 2543 N N . ILE A 1 320 ? 4.262 28.312 -0.611 1 93.62 320 ILE A N 1
ATOM 2544 C CA . ILE A 1 320 ? 4.789 28.312 0.75 1 93.62 320 ILE A CA 1
ATOM 2545 C C . ILE A 1 320 ? 6.227 27.812 0.75 1 93.62 320 ILE A C 1
ATOM 2547 O O . ILE A 1 320 ? 7.082 28.344 1.457 1 93.62 320 ILE A O 1
ATOM 2551 N N . VAL A 1 321 ? 6.496 26.797 -0.018 1 89.5 321 VAL A N 1
ATOM 2552 C CA . VAL A 1 321 ? 7.848 26.25 -0.111 1 89.5 321 VAL A CA 1
ATOM 2553 C C . VAL A 1 321 ? 8.797 27.312 -0.669 1 89.5 321 VAL A C 1
ATOM 2555 O O . VAL A 1 321 ? 9.938 27.422 -0.223 1 89.5 321 VAL A O 1
ATOM 2558 N N . TYR A 1 322 ? 8.312 28 -1.637 1 89 322 TYR A N 1
ATOM 2559 C CA . TYR A 1 322 ? 9.094 29.094 -2.215 1 89 322 TYR A CA 1
ATOM 2560 C C . TYR A 1 322 ? 9.422 30.141 -1.167 1 89 322 TYR A C 1
ATOM 2562 O O . TYR A 1 322 ? 10.555 30.641 -1.103 1 89 322 TYR A O 1
ATOM 2570 N N . LEU A 1 323 ? 8.508 30.438 -0.335 1 90.81 323 LEU A N 1
ATOM 2571 C CA . LEU A 1 323 ? 8.703 31.453 0.698 1 90.81 323 LEU A CA 1
ATOM 2572 C C . LEU A 1 323 ? 9.703 30.984 1.747 1 90.81 323 LEU A C 1
ATOM 2574 O O . LEU A 1 323 ? 10.383 31.797 2.377 1 90.81 323 LEU A O 1
ATOM 2578 N N . LEU A 1 324 ? 9.797 29.688 1.933 1 90.06 324 LEU A N 1
ATOM 2579 C CA . LEU A 1 324 ? 10.695 29.094 2.922 1 90.06 324 LEU A CA 1
ATOM 2580 C C . LEU A 1 324 ? 12.125 29.062 2.408 1 90.06 324 LEU A C 1
ATOM 2582 O O . LEU A 1 324 ? 13.062 28.859 3.182 1 90.06 324 LEU A O 1
ATOM 2586 N N . GLY A 1 325 ? 12.312 29.062 1.096 1 81.56 325 GLY A N 1
ATOM 2587 C CA . GLY A 1 325 ? 13.641 29.094 0.505 1 81.56 325 GLY A CA 1
ATOM 2588 C C . GLY A 1 325 ? 14.281 30.469 0.547 1 81.56 325 GLY A C 1
ATOM 2589 O O . GLY A 1 325 ? 15.484 30.594 0.808 1 81.56 325 GLY A O 1
ATOM 2590 N N . MET B 1 1 ? 25.203 -21.531 0.589 1 47.97 1 MET B N 1
ATOM 2591 C CA . MET B 1 1 ? 24.797 -21.203 1.948 1 47.97 1 MET B CA 1
ATOM 2592 C C . MET B 1 1 ? 24.156 -19.812 2 1 47.97 1 MET B C 1
ATOM 2594 O O . MET B 1 1 ? 23.094 -19.641 2.607 1 47.97 1 MET B O 1
ATOM 2598 N N . ASP B 1 2 ? 24.672 -18.875 1.075 1 68 2 ASP B N 1
ATOM 2599 C CA . ASP B 1 2 ? 24.266 -17.484 1.095 1 68 2 ASP B CA 1
ATOM 2600 C C . ASP B 1 2 ? 22.906 -17.297 0.43 1 68 2 ASP B C 1
ATOM 2602 O O . ASP B 1 2 ? 22.047 -16.578 0.95 1 68 2 ASP B O 1
ATOM 2606 N N . GLN B 1 3 ? 22.625 -18.25 -0.505 1 69.31 3 GLN B N 1
ATOM 2607 C CA . GLN B 1 3 ? 21.375 -18.109 -1.234 1 69.31 3 GLN B CA 1
ATOM 2608 C C . GLN B 1 3 ? 20.188 -18.656 -0.431 1 69.31 3 GLN B C 1
ATOM 2610 O O . GLN B 1 3 ? 19.109 -18.078 -0.428 1 69.31 3 GLN B O 1
ATOM 2615 N N . ILE B 1 4 ? 20.531 -19.703 0.302 1 74.69 4 ILE B N 1
ATOM 2616 C CA . ILE B 1 4 ? 19.5 -20.344 1.098 1 74.69 4 ILE B CA 1
ATOM 2617 C C . ILE B 1 4 ? 19.078 -19.422 2.244 1 74.69 4 ILE B C 1
ATOM 2619 O O . ILE B 1 4 ? 17.906 -19.312 2.572 1 74.69 4 ILE B O 1
ATOM 2623 N N . GLN B 1 5 ? 20.078 -18.844 2.818 1 77.81 5 GLN B N 1
ATOM 2624 C CA . GLN B 1 5 ? 19.781 -17.922 3.916 1 77.81 5 GLN B CA 1
ATOM 2625 C C . GLN B 1 5 ? 18.953 -16.734 3.439 1 77.81 5 GLN B C 1
ATOM 2627 O O . GLN B 1 5 ? 18.031 -16.297 4.129 1 77.81 5 GLN B O 1
ATOM 2632 N N . ILE B 1 6 ? 19.266 -16.297 2.305 1 76.56 6 ILE B N 1
ATOM 2633 C CA . ILE B 1 6 ? 18.562 -15.164 1.734 1 76.56 6 ILE B CA 1
ATOM 2634 C C . ILE B 1 6 ? 17.109 -15.539 1.463 1 76.56 6 ILE B C 1
ATOM 2636 O O . ILE B 1 6 ? 16.188 -14.797 1.819 1 76.56 6 ILE B O 1
ATOM 2640 N N . ILE B 1 7 ? 17.016 -16.703 1.016 1 78.31 7 ILE B N 1
ATOM 2641 C CA . ILE B 1 7 ? 15.68 -17.141 0.637 1 78.31 7 ILE B CA 1
ATOM 2642 C C . ILE B 1 7 ? 14.844 -17.391 1.892 1 78.31 7 ILE B C 1
ATOM 2644 O O . ILE B 1 7 ? 13.664 -17.047 1.938 1 78.31 7 ILE B O 1
ATOM 2648 N N . THR B 1 8 ? 15.477 -17.984 2.828 1 82.06 8 THR B N 1
ATOM 2649 C CA . THR B 1 8 ? 14.789 -18.234 4.086 1 82.06 8 THR B CA 1
ATOM 2650 C C . THR B 1 8 ? 14.352 -16.922 4.734 1 82.06 8 THR B C 1
ATOM 2652 O O . THR B 1 8 ? 13.234 -16.812 5.234 1 82.06 8 THR B O 1
ATOM 2655 N N . ASN B 1 9 ? 15.211 -15.992 4.66 1 85.75 9 ASN B N 1
ATOM 2656 C CA . ASN B 1 9 ? 14.891 -14.68 5.211 1 85.75 9 ASN B CA 1
ATOM 2657 C C . ASN B 1 9 ? 13.711 -14.039 4.484 1 85.75 9 ASN B C 1
ATOM 2659 O O . ASN B 1 9 ? 12.836 -13.438 5.113 1 85.75 9 ASN B O 1
ATOM 2663 N N . GLN B 1 10 ? 13.672 -14.266 3.223 1 84.81 10 GLN B N 1
ATOM 2664 C CA . GLN B 1 10 ? 12.602 -13.68 2.43 1 84.81 10 GLN B CA 1
ATOM 2665 C C . GLN B 1 10 ? 11.266 -14.352 2.732 1 84.81 10 GLN B C 1
ATOM 2667 O O . GLN B 1 10 ? 10.227 -13.68 2.805 1 84.81 10 GLN B O 1
ATOM 2672 N N . ILE B 1 11 ? 11.383 -15.594 2.9 1 86.19 11 ILE B N 1
ATOM 2673 C CA . ILE B 1 11 ? 10.164 -16.328 3.215 1 86.19 11 ILE B CA 1
ATOM 2674 C C . ILE B 1 11 ? 9.648 -15.914 4.594 1 86.19 11 ILE B C 1
ATOM 2676 O O . ILE B 1 11 ? 8.438 -15.773 4.797 1 86.19 11 ILE B O 1
ATOM 2680 N N . ILE B 1 12 ? 10.523 -15.703 5.512 1 89.44 12 ILE B N 1
ATOM 2681 C CA . ILE B 1 12 ? 10.148 -15.25 6.848 1 89.44 12 ILE B CA 1
ATOM 2682 C C . ILE B 1 12 ? 9.5 -13.875 6.762 1 89.44 12 ILE B C 1
ATOM 2684 O O . ILE B 1 12 ? 8.461 -13.633 7.387 1 89.44 12 ILE B O 1
ATOM 2688 N N . ILE B 1 13 ? 10.055 -13.047 5.977 1 90.94 13 ILE B N 1
ATOM 2689 C CA . ILE B 1 13 ? 9.547 -11.695 5.797 1 90.94 13 ILE B CA 1
ATOM 2690 C C . ILE B 1 13 ? 8.125 -11.75 5.234 1 90.94 13 ILE B C 1
ATOM 2692 O O . ILE B 1 13 ? 7.219 -11.102 5.758 1 90.94 13 ILE B O 1
ATOM 2696 N N . LEU B 1 14 ? 7.949 -12.539 4.234 1 90.69 14 LEU B N 1
ATOM 2697 C CA . LEU B 1 14 ? 6.637 -12.664 3.615 1 90.69 14 LEU B CA 1
ATOM 2698 C C . LEU B 1 14 ? 5.629 -13.266 4.586 1 90.69 14 LEU B C 1
ATOM 2700 O O . LEU B 1 14 ? 4.469 -12.852 4.625 1 90.69 14 LEU B O 1
ATOM 2704 N N . THR B 1 15 ? 6.125 -14.219 5.355 1 91.31 15 THR B N 1
ATOM 2705 C CA . THR B 1 15 ? 5.266 -14.859 6.348 1 91.31 15 THR B CA 1
ATOM 2706 C C . THR B 1 15 ? 4.84 -13.859 7.422 1 91.31 15 THR B C 1
ATOM 2708 O O . THR B 1 15 ? 3.674 -13.844 7.828 1 91.31 15 THR B O 1
ATOM 2711 N N . LEU B 1 16 ? 5.73 -13.016 7.828 1 94.88 16 LEU B N 1
ATOM 2712 C CA . LEU B 1 16 ? 5.418 -12 8.836 1 94.88 16 LEU B CA 1
ATOM 2713 C C . LEU B 1 16 ? 4.367 -11.031 8.312 1 94.88 16 LEU B C 1
ATOM 2715 O O . LEU B 1 16 ? 3.455 -10.641 9.055 1 94.88 16 LEU B O 1
ATOM 2719 N N . LEU B 1 17 ? 4.52 -10.664 7.102 1 95.75 17 LEU B N 1
ATOM 2720 C CA . LEU B 1 17 ? 3.539 -9.773 6.492 1 95.75 17 LEU B CA 1
ATOM 2721 C C . LEU B 1 17 ? 2.168 -10.438 6.418 1 95.75 17 LEU B C 1
ATOM 2723 O O . LEU B 1 17 ? 1.156 -9.828 6.77 1 95.75 17 LEU B O 1
ATOM 2727 N N . GLY B 1 18 ? 2.191 -11.727 5.98 1 95.25 18 GLY B N 1
ATOM 2728 C CA . GLY B 1 18 ? 0.947 -12.477 5.945 1 95.25 18 GLY B CA 1
ATOM 2729 C C . GLY B 1 18 ? 0.308 -12.633 7.316 1 95.25 18 GLY B C 1
ATOM 2730 O O . GLY B 1 18 ? -0.913 -12.531 7.449 1 95.25 18 GLY B O 1
ATOM 2731 N N . LEU B 1 19 ? 1.116 -12.852 8.312 1 96.19 19 LEU B N 1
ATOM 2732 C CA . LEU B 1 19 ? 0.632 -13.008 9.68 1 96.19 19 LEU B CA 1
ATOM 2733 C C . LEU B 1 19 ? 0.006 -11.719 10.188 1 96.19 19 LEU B C 1
ATOM 2735 O O . LEU B 1 19 ? -0.957 -11.742 10.953 1 96.19 19 LEU B O 1
ATOM 2739 N N . THR B 1 20 ? 0.55 -10.617 9.805 1 97.25 20 THR B N 1
ATOM 2740 C CA . THR B 1 20 ? -0.015 -9.32 10.172 1 97.25 20 THR B CA 1
ATOM 2741 C C . THR B 1 20 ? -1.43 -9.172 9.617 1 97.25 20 THR B C 1
ATOM 2743 O O . THR B 1 20 ? -2.342 -8.75 10.336 1 97.25 20 THR B O 1
ATOM 2746 N N . GLY B 1 21 ? -1.556 -9.523 8.32 1 97 21 GLY B N 1
ATOM 2747 C CA . GLY B 1 21 ? -2.891 -9.516 7.742 1 97 21 GLY B CA 1
ATOM 2748 C C . GLY B 1 21 ? -3.836 -10.492 8.414 1 97 21 GLY B C 1
ATOM 2749 O O . GLY B 1 21 ? -4.996 -10.164 8.672 1 97 21 GLY B O 1
ATOM 2750 N N .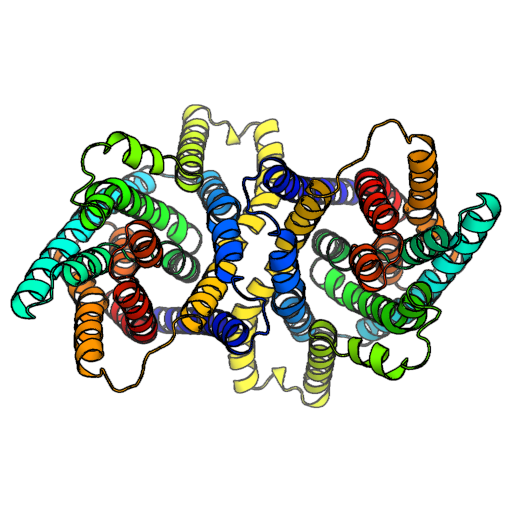 PHE B 1 22 ? -3.295 -11.664 8.719 1 95.69 22 PHE B N 1
ATOM 2751 C CA . PHE B 1 22 ? -4.09 -12.703 9.375 1 95.69 22 PHE B CA 1
ATOM 2752 C C . PHE B 1 22 ? -4.566 -12.234 10.742 1 95.69 22 PHE B C 1
ATOM 2754 O O . PHE B 1 22 ? -5.746 -12.359 11.07 1 95.69 22 PHE B O 1
ATOM 2761 N N . ALA B 1 23 ? -3.686 -11.656 11.508 1 97.06 23 ALA B N 1
ATOM 2762 C CA . ALA B 1 23 ? -4.012 -11.172 12.844 1 97.06 23 ALA B CA 1
ATOM 2763 C C . ALA B 1 23 ? -5.027 -10.039 12.781 1 97.06 23 ALA B C 1
ATOM 2765 O O . ALA B 1 23 ? -5.965 -9.992 13.586 1 97.06 23 ALA B O 1
ATOM 2766 N N . ALA B 1 24 ? -4.871 -9.164 11.859 1 97.31 24 ALA B N 1
ATOM 2767 C CA . ALA B 1 24 ? -5.785 -8.039 11.703 1 97.31 24 ALA B CA 1
ATOM 2768 C C . ALA B 1 24 ? -7.195 -8.516 11.375 1 97.31 24 ALA B C 1
ATOM 2770 O O . ALA B 1 24 ? -8.18 -7.953 11.875 1 97.31 24 ALA B O 1
ATOM 2771 N N . GLY B 1 25 ? -7.266 -9.5 10.516 1 96.19 25 GLY B N 1
ATOM 2772 C CA . GLY B 1 25 ? -8.562 -10.047 10.164 1 96.19 25 GLY B CA 1
ATOM 2773 C C . GLY B 1 25 ? -9.203 -10.836 11.289 1 96.19 25 GLY B C 1
ATOM 2774 O O . GLY B 1 25 ? -10.383 -10.664 11.586 1 96.19 25 GLY B O 1
ATOM 2775 N N . LYS B 1 26 ? -8.406 -11.656 11.93 1 94.56 26 LYS B N 1
ATOM 2776 C CA . LYS B 1 26 ? -8.906 -12.555 12.969 1 94.56 26 LYS B CA 1
ATOM 2777 C C . LYS B 1 26 ? -9.398 -11.766 14.18 1 94.56 26 LYS B C 1
ATOM 2779 O O . LYS B 1 26 ? -10.383 -12.156 14.82 1 94.56 26 LYS B O 1
ATOM 2784 N N . THR B 1 27 ? -8.805 -10.648 14.531 1 95.88 27 THR B N 1
ATOM 2785 C CA . THR B 1 27 ? -9.141 -9.867 15.711 1 95.88 27 THR B CA 1
ATOM 2786 C C . THR B 1 27 ? -10.18 -8.797 15.375 1 95.88 27 THR B C 1
ATOM 2788 O O . THR B 1 27 ? -10.656 -8.094 16.266 1 95.88 27 THR B O 1
ATOM 2791 N N . GLY B 1 28 ? -10.422 -8.664 14.148 1 95.81 28 GLY B N 1
ATOM 2792 C CA . GLY B 1 28 ? -11.344 -7.617 13.742 1 95.81 28 GLY B CA 1
ATOM 2793 C C . GLY B 1 28 ? -10.727 -6.234 13.758 1 95.81 28 GLY B C 1
ATOM 2794 O O . GLY B 1 28 ? -11.438 -5.227 13.82 1 95.81 28 GLY B O 1
ATOM 2795 N N . PHE B 1 29 ? -9.438 -6.238 13.812 1 95.31 29 PHE B N 1
ATOM 2796 C CA . PHE B 1 29 ? -8.711 -4.969 13.812 1 95.31 29 PHE B CA 1
ATOM 2797 C C . PHE B 1 29 ? -8.977 -4.195 12.531 1 95.31 29 PHE B C 1
ATOM 2799 O O . PHE B 1 29 ? -9.047 -2.965 12.539 1 95.31 29 PHE B O 1
ATOM 2806 N N . LEU B 1 30 ? -9.07 -4.816 11.375 1 95.88 30 LEU B N 1
ATOM 2807 C CA . LEU B 1 30 ? -9.562 -4.246 10.125 1 95.88 30 LEU B CA 1
ATOM 2808 C C . LEU B 1 30 ? -11.023 -4.602 9.898 1 95.88 30 LEU B C 1
ATOM 2810 O O . LEU B 1 30 ? -11.492 -5.656 10.344 1 95.88 30 LEU B O 1
ATOM 2814 N N . PRO B 1 31 ? -11.734 -3.691 9.227 1 94.25 31 PRO B N 1
ATOM 2815 C CA . PRO B 1 31 ? -13.148 -3.963 8.977 1 94.25 31 PRO B CA 1
ATOM 2816 C C . PRO B 1 31 ? -13.375 -5.258 8.195 1 94.25 31 PRO B C 1
ATOM 2818 O O . PRO B 1 31 ? -12.5 -5.688 7.438 1 94.25 31 PRO B O 1
ATOM 2821 N N . GLU B 1 32 ? -14.664 -5.738 8.406 1 92.19 32 GLU B N 1
ATOM 2822 C CA . GLU B 1 32 ? -15.055 -6.941 7.672 1 92.19 32 GLU B CA 1
ATOM 2823 C C . GLU B 1 32 ? -14.992 -6.703 6.164 1 92.19 32 GLU B C 1
ATOM 2825 O O . GLU B 1 32 ? -15.305 -5.609 5.691 1 92.19 32 GLU B O 1
ATOM 2830 N N . ASN B 1 33 ? -14.5 -7.566 5.359 1 92.12 33 ASN B N 1
ATOM 2831 C CA . ASN B 1 33 ? -14.461 -7.531 3.9 1 92.12 33 ASN B CA 1
ATOM 2832 C C . ASN B 1 33 ? -13.273 -6.719 3.393 1 92.12 33 ASN B C 1
ATOM 2834 O O . ASN B 1 33 ? -13.188 -6.418 2.201 1 92.12 33 ASN B O 1
ATOM 2838 N N . SER B 1 34 ? -12.398 -6.34 4.316 1 95.25 34 SER B N 1
ATOM 2839 C CA . SER B 1 34 ? -11.219 -5.586 3.91 1 95.25 34 SER B CA 1
ATOM 2840 C C . SER B 1 34 ? -10.477 -6.293 2.777 1 95.25 34 SER B C 1
ATOM 2842 O O . SER B 1 34 ? -9.922 -5.641 1.894 1 95.25 34 SER B O 1
ATOM 2844 N N . HIS B 1 35 ? -10.477 -7.645 2.811 1 94.25 35 HIS B N 1
ATOM 2845 C CA . HIS B 1 35 ? -9.758 -8.414 1.798 1 94.25 35 HIS B CA 1
ATOM 2846 C C . HIS B 1 35 ? -10.289 -8.117 0.401 1 94.25 35 HIS B C 1
ATOM 2848 O O . HIS B 1 35 ? -9.523 -8.07 -0.564 1 94.25 35 HIS B O 1
ATOM 2854 N N . LYS B 1 36 ? -11.617 -7.816 0.212 1 93.56 36 LYS B N 1
ATOM 2855 C CA . LYS B 1 36 ? -12.227 -7.527 -1.086 1 93.56 36 LYS B CA 1
ATOM 2856 C C . LYS B 1 36 ? -11.727 -6.195 -1.642 1 93.56 36 LYS B C 1
ATOM 2858 O O . LYS B 1 36 ? -11.391 -6.098 -2.824 1 93.56 36 LYS B O 1
ATOM 2863 N N . TYR B 1 37 ? -11.633 -5.223 -0.792 1 95.31 37 TYR B N 1
ATOM 2864 C CA . TYR B 1 37 ? -11.242 -3.883 -1.217 1 95.31 37 TYR B CA 1
ATOM 2865 C C . TYR B 1 37 ? -9.742 -3.807 -1.472 1 95.31 37 TYR B C 1
ATOM 2867 O O . TYR B 1 37 ? -9.305 -3.141 -2.41 1 95.31 37 TYR B O 1
ATOM 2875 N N . ILE B 1 38 ? -8.992 -4.508 -0.644 1 95.94 38 ILE B N 1
ATOM 2876 C CA . ILE B 1 38 ? -7.543 -4.535 -0.831 1 95.94 38 ILE B CA 1
ATOM 2877 C C . ILE B 1 38 ? -7.203 -5.285 -2.115 1 95.94 38 ILE B C 1
ATOM 2879 O O . ILE B 1 38 ? -6.336 -4.859 -2.883 1 95.94 38 ILE B O 1
ATOM 2883 N N . SER B 1 39 ? -7.898 -6.367 -2.377 1 94.75 39 SER B N 1
ATOM 2884 C CA . SER B 1 39 ? -7.695 -7.113 -3.611 1 94.75 39 SER B CA 1
ATOM 2885 C C . SER B 1 39 ? -8.016 -6.262 -4.836 1 94.75 39 SER B C 1
ATOM 2887 O O . SER B 1 39 ? -7.266 -6.266 -5.812 1 94.75 39 SER B O 1
ATOM 2889 N N . ALA B 1 40 ? -9.125 -5.512 -4.789 1 95.25 40 ALA B N 1
ATOM 2890 C CA . ALA B 1 40 ? -9.5 -4.633 -5.898 1 95.25 40 ALA B CA 1
ATOM 2891 C C . ALA B 1 40 ? -8.43 -3.57 -6.141 1 95.25 40 ALA B C 1
ATOM 2893 O O . ALA B 1 40 ? -8.078 -3.285 -7.285 1 95.25 40 ALA B O 1
ATOM 2894 N N . LEU B 1 41 ? -7.949 -3.037 -5.066 1 96.88 41 LEU B N 1
ATOM 2895 C CA . LEU B 1 41 ? -6.891 -2.035 -5.16 1 96.88 41 LEU B CA 1
ATOM 2896 C C . LEU B 1 41 ? -5.652 -2.615 -5.84 1 96.88 41 LEU B C 1
ATOM 2898 O O . LEU B 1 41 ? -5.062 -1.976 -6.711 1 96.88 41 LEU B O 1
ATOM 2902 N N . ILE B 1 42 ? -5.262 -3.83 -5.461 1 96 42 ILE B N 1
ATOM 2903 C CA . ILE B 1 42 ? -4.066 -4.484 -5.984 1 96 42 ILE B CA 1
ATOM 2904 C C . ILE B 1 42 ? -4.258 -4.789 -7.469 1 96 42 ILE B C 1
ATOM 2906 O O . ILE B 1 42 ? -3.465 -4.355 -8.305 1 96 42 ILE B O 1
ATOM 2910 N N . LEU B 1 43 ? -5.348 -5.406 -7.809 1 94 43 LEU B N 1
ATOM 2911 C CA . LEU B 1 43 ? -5.539 -5.957 -9.148 1 94 43 LEU B CA 1
ATOM 2912 C C . LEU B 1 43 ? -5.836 -4.848 -10.148 1 94 43 LEU B C 1
ATOM 2914 O O . LEU B 1 43 ? -5.465 -4.949 -11.32 1 94 43 LEU B O 1
ATOM 2918 N N . LYS B 1 44 ? -6.438 -3.773 -9.656 1 95.75 44 LYS B N 1
ATOM 2919 C CA . LYS B 1 44 ? -6.941 -2.779 -10.602 1 95.75 44 LYS B CA 1
ATOM 2920 C C . LYS B 1 44 ? -6.016 -1.566 -10.664 1 95.75 44 LYS B C 1
ATOM 2922 O O . LYS B 1 44 ? -6.004 -0.841 -11.664 1 95.75 44 LYS B O 1
ATOM 2927 N N . ILE B 1 45 ? -5.254 -1.376 -9.617 1 97.62 45 ILE B N 1
ATOM 2928 C CA . ILE B 1 45 ? -4.484 -0.136 -9.594 1 97.62 45 ILE B CA 1
ATOM 2929 C C . ILE B 1 45 ? -2.998 -0.454 -9.445 1 97.62 45 ILE B C 1
ATOM 2931 O O . ILE B 1 45 ? -2.23 -0.323 -10.406 1 97.62 45 ILE B O 1
ATOM 2935 N N . THR B 1 46 ? -2.592 -1.025 -8.297 1 97.62 46 THR B N 1
ATOM 2936 C CA . THR B 1 46 ? -1.169 -1.067 -7.973 1 97.62 46 THR B CA 1
ATOM 2937 C C . THR B 1 46 ? -0.44 -2.061 -8.875 1 97.62 46 THR B C 1
ATOM 2939 O O . THR B 1 46 ? 0.667 -1.788 -9.344 1 97.62 46 THR B O 1
ATOM 2942 N N . MET B 1 47 ? -1.005 -3.182 -9.172 1 95.56 47 MET B N 1
ATOM 2943 C CA . MET B 1 47 ? -0.345 -4.227 -9.953 1 95.56 47 MET B CA 1
ATOM 2944 C C . MET B 1 47 ? -0.155 -3.783 -11.398 1 95.56 47 MET B C 1
ATOM 2946 O O . MET B 1 47 ? 0.92 -3.967 -11.969 1 95.56 47 MET B O 1
ATOM 2950 N N . PRO B 1 48 ? -1.185 -3.207 -12.031 1 96.12 48 PRO B N 1
ATOM 2951 C CA . PRO B 1 48 ? -0.96 -2.699 -13.391 1 96.12 48 PRO B CA 1
ATOM 2952 C C . PRO B 1 48 ? 0.192 -1.7 -13.461 1 96.12 48 PRO B C 1
ATOM 2954 O O . PRO B 1 48 ? 0.985 -1.735 -14.406 1 96.12 48 PRO B O 1
ATOM 2957 N N . PHE B 1 49 ? 0.261 -0.88 -12.461 1 97.12 49 PHE B N 1
ATOM 2958 C CA . PHE B 1 49 ? 1.356 0.083 -12.461 1 97.12 49 PHE B CA 1
ATOM 2959 C C . PHE B 1 49 ? 2.688 -0.61 -12.195 1 97.12 49 PHE B C 1
ATOM 2961 O O . PHE B 1 49 ? 3.723 -0.2 -12.727 1 97.12 49 PHE B O 1
ATOM 2968 N N . LEU B 1 50 ? 2.693 -1.644 -11.344 1 95.56 50 LEU B N 1
ATOM 2969 C CA . LEU B 1 50 ? 3.904 -2.43 -11.133 1 95.56 50 LEU B CA 1
ATOM 2970 C C . LEU B 1 50 ? 4.395 -3.039 -12.438 1 95.56 50 LEU B C 1
ATOM 2972 O O . LEU B 1 50 ? 5.578 -2.938 -12.766 1 95.56 50 LEU B O 1
ATOM 2976 N N . ILE B 1 51 ? 3.473 -3.635 -13.141 1 94.5 51 ILE B N 1
ATOM 2977 C CA . ILE B 1 51 ? 3.795 -4.305 -14.398 1 94.5 51 ILE B CA 1
ATOM 2978 C C . ILE B 1 51 ? 4.324 -3.283 -15.398 1 94.5 51 ILE B C 1
ATOM 2980 O O . ILE B 1 51 ? 5.41 -3.457 -15.961 1 94.5 51 ILE B O 1
ATOM 2984 N N . PHE B 1 52 ? 3.621 -2.189 -15.57 1 95.62 52 PHE B N 1
ATOM 2985 C CA . PHE B 1 52 ? 3.963 -1.205 -16.594 1 95.62 52 PHE B CA 1
ATOM 2986 C C . PHE B 1 52 ? 5.301 -0.544 -16.281 1 95.62 52 PHE B C 1
ATOM 2988 O O . PHE B 1 52 ? 6.152 -0.403 -17.156 1 95.62 52 PHE B O 1
ATOM 2995 N N . THR B 1 53 ? 5.488 -0.133 -15.07 1 95.25 53 THR B N 1
ATOM 2996 C CA . THR B 1 53 ? 6.719 0.565 -14.719 1 95.25 53 THR B CA 1
ATOM 2997 C C . THR B 1 53 ? 7.91 -0.386 -14.758 1 95.25 53 THR B C 1
ATOM 2999 O O . THR B 1 53 ? 9.008 0.004 -15.156 1 95.25 53 THR B O 1
ATOM 3002 N N . THR B 1 54 ? 7.68 -1.638 -14.312 1 92.94 54 THR B N 1
ATOM 3003 C CA . THR B 1 54 ? 8.758 -2.617 -14.328 1 92.94 54 THR B CA 1
ATOM 3004 C C . THR B 1 54 ? 9.164 -2.945 -15.766 1 92.94 54 THR B C 1
ATOM 3006 O O . THR B 1 54 ? 10.352 -2.92 -16.094 1 92.94 54 THR B O 1
ATOM 3009 N N . MET B 1 55 ? 8.211 -3.166 -16.594 1 91.31 55 MET B N 1
ATOM 3010 C CA . MET B 1 55 ? 8.477 -3.473 -17.984 1 91.31 55 MET B CA 1
ATOM 3011 C C . MET B 1 55 ? 9.07 -2.266 -18.703 1 91.31 55 MET B C 1
ATOM 3013 O O . MET B 1 55 ? 10.016 -2.406 -19.484 1 91.31 55 MET B O 1
ATOM 3017 N N . GLY B 1 56 ? 8.523 -1.112 -18.453 1 89.06 56 GLY B N 1
ATOM 3018 C CA . GLY B 1 56 ? 8.961 0.101 -19.125 1 89.06 56 GLY B CA 1
ATOM 3019 C C . GLY B 1 56 ? 10.367 0.52 -18.734 1 89.06 56 GLY B C 1
ATOM 3020 O O . GLY B 1 56 ? 11.07 1.158 -19.531 1 89.06 56 GLY B O 1
ATOM 3021 N N . ASN B 1 57 ? 10.711 0.227 -17.547 1 88.12 57 ASN B N 1
ATOM 3022 C CA . ASN B 1 57 ? 12.008 0.689 -17.062 1 88.12 57 ASN B CA 1
ATOM 3023 C C . ASN B 1 57 ? 13.102 -0.351 -17.297 1 88.12 57 ASN B C 1
ATOM 3025 O O . ASN B 1 57 ? 14.289 -0.052 -17.172 1 88.12 57 ASN B O 1
ATOM 3029 N N . TYR B 1 58 ? 12.719 -1.545 -17.594 1 83.88 58 TYR B N 1
ATOM 3030 C CA . TYR B 1 58 ? 13.695 -2.613 -17.781 1 83.88 58 TYR B CA 1
ATOM 3031 C C . TYR B 1 58 ? 14.336 -2.521 -19.156 1 83.88 58 TYR B C 1
ATOM 3033 O O . TYR B 1 58 ? 13.68 -2.178 -20.141 1 83.88 58 TYR B O 1
ATOM 3041 N N . SER B 1 59 ? 15.609 -2.713 -19.219 1 84.19 59 SER B N 1
ATOM 3042 C CA . SER B 1 59 ? 16.328 -2.773 -20.5 1 84.19 59 SER B CA 1
ATOM 3043 C C . SER B 1 59 ? 16.266 -4.172 -21.094 1 84.19 59 SER B C 1
ATOM 3045 O O . SER B 1 59 ? 17.062 -5.047 -20.75 1 84.19 59 SER B O 1
ATOM 3047 N N . PHE B 1 60 ? 15.43 -4.348 -22.047 1 85.75 60 PHE B N 1
ATOM 3048 C CA . PHE B 1 60 ? 15.188 -5.66 -22.641 1 85.75 60 PHE B CA 1
ATOM 3049 C C . PHE B 1 60 ? 16.219 -5.973 -23.703 1 85.75 60 PHE B C 1
ATOM 3051 O O . PHE B 1 60 ? 16.609 -5.098 -24.484 1 85.75 60 PHE B O 1
ATOM 3058 N N . THR B 1 61 ? 16.719 -7.113 -23.578 1 86.44 61 THR B N 1
ATOM 3059 C CA . THR B 1 61 ? 17.547 -7.699 -24.641 1 86.44 61 THR B CA 1
ATOM 3060 C C . THR B 1 61 ? 16.781 -8.797 -25.375 1 86.44 61 THR B C 1
ATOM 3062 O O . THR B 1 61 ? 15.703 -9.203 -24.938 1 86.44 61 THR B O 1
ATOM 3065 N N . ARG B 1 62 ? 17.312 -9.227 -26.469 1 87.5 62 ARG B N 1
ATOM 3066 C CA . ARG B 1 62 ? 16.734 -10.352 -27.188 1 87.5 62 ARG B CA 1
ATOM 3067 C C . ARG B 1 62 ? 16.656 -11.586 -26.297 1 87.5 62 ARG B C 1
ATOM 3069 O O . ARG B 1 62 ? 15.695 -12.352 -26.375 1 87.5 62 ARG B O 1
ATOM 3076 N N . GLU B 1 63 ? 17.594 -11.688 -25.5 1 91.62 63 GLU B N 1
ATOM 3077 C CA . GLU B 1 63 ? 17.641 -12.828 -24.578 1 91.62 63 GLU B CA 1
ATOM 3078 C C . GLU B 1 63 ? 16.5 -12.766 -23.562 1 91.62 63 GLU B C 1
ATOM 3080 O O . GLU B 1 63 ? 15.867 -13.781 -23.266 1 91.62 63 GLU B O 1
ATOM 3085 N N . THR B 1 64 ? 16.266 -11.617 -23.062 1 91.38 64 THR B N 1
ATOM 3086 C CA . THR B 1 64 ? 15.211 -11.461 -22.062 1 91.38 64 THR B CA 1
ATOM 3087 C C . THR B 1 64 ? 13.844 -11.766 -22.672 1 91.38 64 THR B C 1
ATOM 3089 O O . THR B 1 64 ? 13 -12.398 -22.031 1 91.38 64 THR B O 1
ATOM 3092 N N . LEU B 1 65 ? 13.695 -11.367 -23.906 1 90.88 65 LEU B N 1
ATOM 3093 C CA . LEU B 1 65 ? 12.422 -11.602 -24.594 1 90.88 65 LEU B CA 1
ATOM 3094 C C . LEU B 1 65 ? 12.25 -13.078 -24.938 1 90.88 65 LEU B C 1
ATOM 3096 O O . LEU B 1 65 ? 11.164 -13.625 -24.781 1 90.88 65 LEU B O 1
ATOM 3100 N N . THR B 1 66 ? 13.297 -13.664 -25.359 1 94.44 66 THR B N 1
ATOM 3101 C CA . THR B 1 66 ? 13.258 -15.086 -25.656 1 94.44 66 THR B CA 1
ATOM 3102 C C . THR B 1 66 ? 12.992 -15.906 -24.406 1 94.44 66 THR B C 1
ATOM 3104 O O . THR B 1 66 ? 12.18 -16.828 -24.422 1 94.44 66 THR B O 1
ATOM 3107 N N . ASN B 1 67 ? 13.664 -15.523 -23.344 1 96.19 67 ASN B N 1
ATOM 3108 C CA . ASN B 1 67 ? 13.43 -16.188 -22.062 1 96.19 67 ASN B CA 1
ATOM 3109 C C . ASN B 1 67 ? 11.984 -16.016 -21.594 1 96.19 67 ASN B C 1
ATOM 3111 O O . ASN B 1 67 ? 11.383 -16.953 -21.062 1 96.19 67 ASN B O 1
ATOM 3115 N N . GLY B 1 68 ? 11.492 -14.82 -21.781 1 95.88 68 GLY B N 1
ATOM 3116 C CA . GLY B 1 68 ? 10.102 -14.578 -21.453 1 95.88 68 GLY B CA 1
ATOM 3117 C C . GLY B 1 68 ? 9.133 -15.461 -22.234 1 95.88 68 GLY B C 1
ATOM 3118 O O . GLY B 1 68 ? 8.164 -15.977 -21.672 1 95.88 68 GLY B O 1
ATOM 3119 N N . LEU B 1 69 ? 9.391 -15.641 -23.469 1 95.5 69 LEU B N 1
ATOM 3120 C CA . LEU B 1 69 ? 8.555 -16.484 -24.312 1 95.5 69 LEU B CA 1
ATOM 3121 C C . LEU B 1 69 ? 8.633 -17.953 -23.875 1 95.5 69 LEU B C 1
ATOM 3123 O O . LEU B 1 69 ? 7.621 -18.656 -23.875 1 95.5 69 LEU B O 1
ATOM 3127 N N . TYR B 1 70 ? 9.836 -18.359 -23.531 1 97.12 70 TYR B N 1
ATOM 3128 C CA . TYR B 1 70 ? 9.984 -19.719 -23.016 1 97.12 70 TYR B CA 1
ATOM 3129 C C . TYR B 1 70 ? 9.156 -19.906 -21.75 1 97.12 70 TYR B C 1
ATOM 3131 O O . TYR B 1 70 ? 8.508 -20.938 -21.562 1 97.12 70 TYR B O 1
ATOM 3139 N N . ILE B 1 71 ? 9.211 -18.922 -20.891 1 97.94 71 ILE B N 1
ATOM 3140 C CA . ILE B 1 71 ? 8.461 -18.984 -19.641 1 97.94 71 ILE B CA 1
ATOM 3141 C C . ILE B 1 71 ? 6.965 -19.062 -19.938 1 97.94 71 ILE B C 1
ATOM 3143 O O . ILE B 1 71 ? 6.234 -19.844 -19.312 1 97.94 71 ILE B O 1
ATOM 3147 N N . PHE B 1 72 ? 6.547 -18.312 -20.891 1 97.31 72 PHE B N 1
ATOM 3148 C CA . PHE B 1 72 ? 5.145 -18.297 -21.297 1 97.31 72 PHE B CA 1
ATOM 3149 C C . PHE B 1 72 ? 4.727 -19.672 -21.797 1 97.31 72 PHE B C 1
ATOM 3151 O O . PHE B 1 72 ? 3.727 -20.234 -21.344 1 97.31 72 PHE B O 1
ATOM 3158 N N . ILE B 1 73 ? 5.465 -20.266 -22.672 1 97.69 73 ILE B N 1
ATOM 3159 C CA . ILE B 1 73 ? 5.141 -21.547 -23.297 1 97.69 73 ILE B CA 1
ATOM 3160 C C . ILE B 1 73 ? 5.227 -22.672 -22.266 1 97.69 73 ILE B C 1
ATOM 3162 O O . ILE B 1 73 ? 4.328 -23.516 -22.188 1 97.69 73 ILE B O 1
ATOM 3166 N N . LEU B 1 74 ? 6.305 -22.641 -21.516 1 97.81 74 LEU B N 1
ATOM 3167 C CA . LEU B 1 74 ? 6.484 -23.672 -20.484 1 97.81 74 LEU B CA 1
ATOM 3168 C C . LEU B 1 74 ? 5.422 -23.547 -19.391 1 97.81 74 LEU B C 1
ATOM 3170 O O . LEU B 1 74 ? 4.988 -24.547 -18.828 1 97.81 74 LEU B O 1
ATOM 3174 N N . GLY B 1 75 ? 5.059 -22.266 -19.094 1 97.69 75 GLY B N 1
ATOM 3175 C CA . GLY B 1 75 ? 3.949 -22.062 -18.188 1 97.69 75 GLY B CA 1
ATOM 3176 C C . GLY B 1 75 ? 2.672 -22.75 -18.625 1 97.69 75 GLY B C 1
ATOM 3177 O O . GLY B 1 75 ? 2.043 -23.469 -17.844 1 97.69 75 GLY B O 1
ATOM 3178 N N . ILE B 1 76 ? 2.348 -22.562 -19.906 1 97.44 76 ILE B N 1
ATOM 3179 C CA . ILE B 1 76 ? 1.159 -23.203 -20.469 1 97.44 76 ILE B CA 1
ATOM 3180 C C . ILE B 1 76 ? 1.277 -24.719 -20.359 1 97.44 76 ILE B C 1
ATOM 3182 O O . ILE B 1 76 ? 0.356 -25.391 -19.875 1 97.44 76 ILE B O 1
ATOM 3186 N N . ALA B 1 77 ? 2.355 -25.188 -20.734 1 97.81 77 ALA B N 1
ATOM 3187 C CA . ALA B 1 77 ? 2.57 -26.641 -20.75 1 97.81 77 ALA B CA 1
ATOM 3188 C C . ALA B 1 77 ? 2.445 -27.234 -19.359 1 97.81 77 ALA B C 1
ATOM 3190 O O . ALA B 1 77 ? 1.735 -28.219 -19.156 1 97.81 77 ALA B O 1
ATOM 3191 N N . PHE B 1 78 ? 3.057 -26.641 -18.391 1 97.62 78 PHE B N 1
ATOM 3192 C CA . PHE B 1 78 ? 3.115 -27.25 -17.062 1 97.62 78 PHE B CA 1
ATOM 3193 C C . PHE B 1 78 ? 1.816 -27 -16.312 1 97.62 78 PHE B C 1
ATOM 3195 O O . PHE B 1 78 ? 1.441 -27.797 -15.445 1 97.62 78 PHE B O 1
ATOM 3202 N N . ILE B 1 79 ? 1.136 -25.906 -16.594 1 97.62 79 ILE B N 1
ATOM 3203 C CA . ILE B 1 79 ? -0.186 -25.703 -16.016 1 97.62 79 ILE B CA 1
ATOM 3204 C C . ILE B 1 79 ? -1.133 -26.812 -16.5 1 97.62 79 ILE B C 1
ATOM 3206 O O . ILE B 1 79 ? -1.897 -27.359 -15.703 1 97.62 79 ILE B O 1
ATOM 3210 N N . LEU B 1 80 ? -1.042 -27.141 -17.781 1 97.19 80 LEU B N 1
ATOM 3211 C CA . LEU B 1 80 ? -1.859 -28.219 -18.344 1 97.19 80 LEU B CA 1
ATOM 3212 C C . LEU B 1 80 ? -1.454 -29.562 -17.75 1 97.19 80 LEU B C 1
ATOM 3214 O O . LEU B 1 80 ? -2.312 -30.391 -17.438 1 97.19 80 LEU B O 1
ATOM 3218 N N . ILE B 1 81 ? -0.182 -29.75 -17.594 1 96.94 81 ILE B N 1
ATOM 3219 C CA . ILE B 1 81 ? 0.316 -30.984 -16.984 1 96.94 81 ILE B CA 1
ATOM 3220 C C . ILE B 1 81 ? -0.183 -31.094 -15.547 1 96.94 81 ILE B C 1
ATOM 3222 O O . ILE B 1 81 ? -0.561 -32.188 -15.102 1 96.94 81 ILE B O 1
ATOM 3226 N N . ALA B 1 82 ? -0.14 -30 -14.812 1 97 82 ALA B N 1
ATOM 3227 C CA . ALA B 1 82 ? -0.658 -29.984 -13.445 1 97 82 ALA B CA 1
ATOM 3228 C C . ALA B 1 82 ? -2.119 -30.422 -13.406 1 97 82 ALA B C 1
ATOM 3230 O O . ALA B 1 82 ? -2.537 -31.125 -12.492 1 97 82 ALA B O 1
ATOM 3231 N N . GLY B 1 83 ? -2.918 -29.969 -14.398 1 95.75 83 GLY B N 1
ATOM 3232 C CA . GLY B 1 83 ? -4.305 -30.391 -14.5 1 95.75 83 GLY B CA 1
ATOM 3233 C C . GLY B 1 83 ? -4.449 -31.891 -14.727 1 95.75 83 GLY B C 1
ATOM 3234 O O . GLY B 1 83 ? -5.297 -32.531 -14.109 1 95.75 83 GLY B O 1
ATOM 3235 N N . LEU B 1 84 ? -3.605 -32.406 -15.578 1 95.12 84 LEU B N 1
ATOM 3236 C CA . LEU B 1 84 ? -3.639 -33.844 -15.883 1 95.12 84 LEU B CA 1
ATOM 3237 C C . LEU B 1 84 ? -3.268 -34.656 -14.648 1 95.12 84 LEU B C 1
ATOM 3239 O O . LEU B 1 84 ? -3.898 -35.688 -14.367 1 95.12 84 LEU B O 1
ATOM 3243 N N . ILE B 1 85 ? -2.268 -34.188 -13.969 1 93.88 85 ILE B N 1
ATOM 3244 C CA . ILE B 1 85 ? -1.852 -34.875 -12.742 1 93.88 85 ILE B CA 1
ATOM 3245 C C . ILE B 1 85 ? -2.998 -34.875 -11.734 1 93.88 85 ILE B C 1
ATOM 3247 O O . ILE B 1 85 ? -3.268 -35.875 -11.086 1 93.88 85 ILE B O 1
ATOM 3251 N N . ALA B 1 86 ? -3.631 -33.75 -11.641 1 94.31 86 ALA B N 1
ATOM 3252 C CA . ALA B 1 86 ? -4.73 -33.625 -10.688 1 94.31 86 ALA B CA 1
ATOM 3253 C C . ALA B 1 86 ? -5.895 -34.531 -11.055 1 94.31 86 ALA B C 1
ATOM 3255 O O . ALA B 1 86 ? -6.547 -35.094 -10.172 1 94.31 86 ALA B O 1
ATOM 3256 N N . LEU B 1 87 ? -6.191 -34.656 -12.352 1 92.44 87 LEU B N 1
ATOM 3257 C CA . LEU B 1 87 ? -7.254 -35.562 -12.805 1 92.44 87 LEU B CA 1
ATOM 3258 C C . LEU B 1 87 ? -6.984 -37 -12.367 1 92.44 87 LEU B C 1
ATOM 3260 O O . LEU B 1 87 ? -7.895 -37.688 -11.922 1 92.44 87 LEU B O 1
ATOM 3264 N N . GLY B 1 88 ? -5.777 -37.375 -12.508 1 91.81 88 GLY B N 1
ATOM 3265 C CA . GLY B 1 88 ? -5.398 -38.719 -12.055 1 91.81 88 GLY B CA 1
ATOM 3266 C C . GLY B 1 88 ? -5.566 -38.906 -10.562 1 91.81 88 GLY B C 1
ATOM 3267 O O . GLY B 1 88 ? -6.07 -39.938 -10.117 1 91.81 88 GLY B O 1
ATOM 3268 N N . GLN B 1 89 ? -5.195 -37.938 -9.844 1 90.75 89 GLN B N 1
ATOM 3269 C CA . GLN B 1 89 ? -5.312 -38 -8.391 1 90.75 89 GLN B CA 1
ATOM 3270 C C . GLN B 1 89 ? -6.777 -38.062 -7.961 1 90.75 89 GLN B C 1
ATOM 3272 O O . GLN B 1 89 ? -7.121 -38.812 -7.035 1 90.75 89 GLN B O 1
ATOM 3277 N N . CYS B 1 90 ? -7.559 -37.25 -8.594 1 90.44 90 CYS B N 1
ATOM 3278 C CA . CYS B 1 90 ? -8.977 -37.219 -8.258 1 90.44 90 CYS B CA 1
ATOM 3279 C C . CYS B 1 90 ? -9.633 -38.562 -8.547 1 90.44 90 CYS B C 1
ATOM 3281 O O . CYS B 1 90 ? -10.523 -39 -7.82 1 90.44 90 CYS B O 1
ATOM 3283 N N . LYS B 1 91 ? -9.188 -39.219 -9.602 1 89.75 91 LYS B N 1
ATOM 3284 C CA . LYS B 1 91 ? -9.703 -40.531 -9.945 1 89.75 91 LYS B CA 1
ATOM 3285 C C . LYS B 1 91 ? -9.32 -41.562 -8.898 1 89.75 91 LYS B C 1
ATOM 3287 O O . LYS B 1 91 ? -10.156 -42.344 -8.461 1 89.75 91 LYS B O 1
ATOM 3292 N N . VAL B 1 92 ? -8.109 -41.5 -8.445 1 89.06 92 VAL B N 1
ATOM 3293 C CA . VAL B 1 92 ? -7.582 -42.469 -7.488 1 89.06 92 VAL B CA 1
ATOM 3294 C C . VAL B 1 92 ? -8.242 -42.25 -6.125 1 89.06 92 VAL B C 1
ATOM 3296 O O . VAL B 1 92 ? -8.555 -43.219 -5.426 1 89.06 92 VAL B O 1
ATOM 3299 N N . LEU B 1 93 ? -8.469 -40.969 -5.773 1 87.12 93 LEU B N 1
ATOM 3300 C CA . LEU B 1 93 ? -9.008 -40.656 -4.457 1 87.12 93 LEU B CA 1
ATOM 3301 C C . LEU B 1 93 ? -10.531 -40.594 -4.492 1 87.12 93 LEU B C 1
ATOM 3303 O O . LEU B 1 93 ? -11.172 -40.312 -3.477 1 87.12 93 LEU B O 1
ATOM 3307 N N . ARG B 1 94 ? -11.188 -40.812 -5.574 1 86.06 94 ARG B N 1
ATOM 3308 C CA . ARG B 1 94 ? -12.633 -40.875 -5.758 1 86.06 94 ARG B CA 1
ATOM 3309 C C . ARG B 1 94 ? -13.305 -39.594 -5.273 1 86.06 94 ARG B C 1
ATOM 3311 O O . ARG B 1 94 ? -14.25 -39.656 -4.484 1 86.06 94 ARG B O 1
ATOM 3318 N N . ILE B 1 95 ? -12.773 -38.531 -5.758 1 86 95 ILE B N 1
ATOM 3319 C CA . ILE B 1 95 ? -13.328 -37.25 -5.395 1 86 95 ILE B CA 1
ATOM 3320 C C . ILE B 1 95 ? -14.594 -36.969 -6.211 1 86 95 ILE B C 1
ATOM 3322 O O . ILE B 1 95 ? -14.648 -37.281 -7.398 1 86 95 ILE B O 1
ATOM 3326 N N . LYS B 1 96 ? -15.641 -36.406 -5.52 1 81.56 96 LYS B N 1
ATOM 3327 C CA . LYS B 1 96 ? -16.891 -36.062 -6.184 1 81.56 96 LYS B CA 1
ATOM 3328 C C . LYS B 1 96 ? -16.672 -35 -7.254 1 81.56 96 LYS B C 1
ATOM 3330 O O . LYS B 1 96 ? -15.742 -34.188 -7.152 1 81.56 96 LYS B O 1
ATOM 3335 N N . GLU B 1 97 ? -17.641 -34.844 -8.141 1 77.69 97 GLU B N 1
ATOM 3336 C CA . GLU B 1 97 ? -17.453 -34.062 -9.367 1 77.69 97 GLU B CA 1
ATOM 3337 C C . GLU B 1 97 ? -17.234 -32.594 -9.062 1 77.69 97 GLU B C 1
ATOM 3339 O O . GLU B 1 97 ? -16.266 -32 -9.531 1 77.69 97 GLU B O 1
ATOM 3344 N N . LYS B 1 98 ? -18.141 -32.031 -8.203 1 77.94 98 LYS B N 1
ATOM 3345 C CA . LYS B 1 98 ? -18 -30.594 -7.941 1 77.94 98 LYS B CA 1
ATOM 3346 C C . LYS B 1 98 ? -16.703 -30.297 -7.203 1 77.94 98 LYS B C 1
ATOM 3348 O O . LYS B 1 98 ? -16.031 -29.312 -7.504 1 77.94 98 LYS B O 1
ATOM 3353 N N . THR B 1 99 ? -16.328 -31.172 -6.465 1 87.81 99 THR B N 1
ATOM 3354 C CA . THR B 1 99 ? -15.109 -31.016 -5.695 1 87.81 99 THR B CA 1
ATOM 3355 C C . THR B 1 99 ? -13.883 -31.328 -6.555 1 87.81 99 THR B C 1
ATOM 3357 O O . THR B 1 99 ? -12.836 -30.703 -6.398 1 87.81 99 THR B O 1
ATOM 3360 N N . LYS B 1 100 ? -14.117 -32.219 -7.492 1 90.75 100 LYS B N 1
ATOM 3361 C CA . LYS B 1 100 ? -13.055 -32.594 -8.414 1 90.75 100 LYS B CA 1
ATOM 3362 C C . LYS B 1 100 ? -12.602 -31.406 -9.25 1 90.75 100 LYS B C 1
ATOM 3364 O O . LYS B 1 100 ? -11.398 -31.172 -9.414 1 90.75 100 LYS B O 1
ATOM 3369 N N . ASN B 1 101 ? -13.547 -30.672 -9.781 1 91.25 101 ASN B N 1
ATOM 3370 C CA . ASN B 1 101 ? -13.234 -29.516 -10.609 1 91.25 101 ASN B CA 1
ATOM 3371 C C . ASN B 1 101 ? -12.461 -28.453 -9.828 1 91.25 101 ASN B C 1
ATOM 3373 O O . ASN B 1 101 ? -11.578 -27.781 -10.375 1 91.25 101 ASN B O 1
ATOM 3377 N N . ILE B 1 102 ? -12.797 -28.344 -8.594 1 91.38 102 ILE B N 1
ATOM 3378 C CA . ILE B 1 102 ? -12.117 -27.375 -7.738 1 91.38 102 ILE B CA 1
ATOM 3379 C C . ILE B 1 102 ? -10.664 -27.797 -7.551 1 91.38 102 ILE B C 1
ATOM 3381 O O . ILE B 1 102 ? -9.758 -26.969 -7.699 1 91.38 102 ILE B O 1
ATOM 3385 N N . TYR B 1 103 ? -10.477 -29.047 -7.355 1 91.69 103 TYR B N 1
ATOM 3386 C CA . TYR B 1 103 ? -9.125 -29.531 -7.105 1 91.69 103 TYR B CA 1
ATOM 3387 C C . TYR B 1 103 ? -8.266 -29.438 -8.367 1 91.69 103 TYR B C 1
ATOM 3389 O O . TYR B 1 103 ? -7.086 -29.078 -8.297 1 91.69 103 TYR B O 1
ATOM 3397 N N . VAL B 1 104 ? -8.844 -29.766 -9.43 1 94.56 104 VAL B N 1
ATOM 3398 C CA . VAL B 1 104 ? -8.133 -29.656 -10.695 1 94.56 104 VAL B CA 1
ATOM 3399 C C . VAL B 1 104 ? -7.738 -28.203 -10.953 1 94.56 104 VAL B C 1
ATOM 3401 O O . VAL B 1 104 ? -6.594 -27.922 -11.305 1 94.56 104 VAL B O 1
ATOM 3404 N N . ALA B 1 105 ? -8.648 -27.344 -10.727 1 94.19 105 ALA B N 1
ATOM 3405 C CA . ALA B 1 105 ? -8.375 -25.922 -10.906 1 94.19 105 ALA B CA 1
ATOM 3406 C C . ALA B 1 105 ? -7.273 -25.453 -9.969 1 94.19 105 ALA B C 1
ATOM 3408 O O . ALA B 1 105 ? -6.367 -24.719 -10.375 1 94.19 105 ALA B O 1
ATOM 3409 N N . GLN B 1 106 ? -7.32 -25.891 -8.773 1 94.88 106 GLN B N 1
ATOM 3410 C CA . GLN B 1 106 ? -6.34 -25.469 -7.773 1 94.88 106 GLN B CA 1
ATOM 3411 C C . GLN B 1 106 ? -4.953 -26.016 -8.109 1 94.88 106 GLN B C 1
ATOM 3413 O O . GLN B 1 106 ? -3.943 -25.359 -7.828 1 94.88 106 GLN B O 1
ATOM 3418 N N . SER B 1 107 ? -4.977 -27.156 -8.664 1 95.5 107 SER B N 1
ATOM 3419 C CA . SER B 1 107 ? -3.705 -27.734 -9.086 1 95.5 107 SER B CA 1
ATOM 3420 C C . SER B 1 107 ? -3.111 -26.969 -10.266 1 95.5 107 SER B C 1
ATOM 3422 O O . SER B 1 107 ? -1.892 -26.812 -10.359 1 95.5 107 SER B O 1
ATOM 3424 N N . MET B 1 108 ? -3.959 -26.531 -11.125 1 96.5 108 MET B N 1
ATOM 3425 C CA . MET B 1 108 ? -3.535 -25.828 -12.336 1 96.5 108 MET B CA 1
ATOM 3426 C C . MET B 1 108 ? -3.125 -24.391 -12.031 1 96.5 108 MET B C 1
ATOM 3428 O O . MET B 1 108 ? -2.111 -23.906 -12.539 1 96.5 108 MET B O 1
ATOM 3432 N N . PHE B 1 109 ? -3.91 -23.812 -11.188 1 96.56 109 PHE B N 1
ATOM 3433 C CA . PHE B 1 109 ? -3.756 -22.359 -11.008 1 96.56 109 PHE B CA 1
ATOM 3434 C C . PHE B 1 109 ? -3.217 -22.047 -9.617 1 96.56 109 PHE B C 1
ATOM 3436 O O . PHE B 1 109 ? -3.916 -22.219 -8.617 1 96.56 109 PHE B O 1
ATOM 3443 N N . GLY B 1 110 ? -1.992 -21.578 -9.609 1 96.31 110 GLY B N 1
ATOM 3444 C CA . GLY B 1 110 ? -1.356 -21.188 -8.367 1 96.31 110 GLY B CA 1
ATOM 3445 C C . GLY B 1 110 ? -1.495 -19.703 -8.078 1 96.31 110 GLY B C 1
ATOM 3446 O O . GLY B 1 110 ? -1.994 -18.938 -8.914 1 96.31 110 GLY B O 1
ATOM 3447 N N . ASN B 1 111 ? -1.138 -19.344 -6.91 1 93.94 111 ASN B N 1
ATOM 3448 C CA . ASN B 1 111 ? -1.152 -17.938 -6.52 1 93.94 111 ASN B CA 1
ATOM 3449 C C . ASN B 1 111 ? 0.029 -17.172 -7.117 1 93.94 111 ASN B C 1
ATOM 3451 O O . ASN B 1 111 ? 0.916 -16.719 -6.391 1 93.94 111 ASN B O 1
ATOM 3455 N N . VAL B 1 112 ? -0.029 -16.953 -8.344 1 94.31 112 VAL B N 1
ATOM 3456 C CA . VAL B 1 112 ? 1.121 -16.5 -9.117 1 94.31 112 VAL B CA 1
ATOM 3457 C C . VAL B 1 112 ? 1.191 -14.977 -9.086 1 94.31 112 VAL B C 1
ATOM 3459 O O . VAL B 1 112 ? 2.141 -14.383 -9.602 1 94.31 112 VAL B O 1
ATOM 3462 N N . ILE B 1 113 ? 0.233 -14.32 -8.484 1 90.12 113 ILE B N 1
ATOM 3463 C CA . ILE B 1 113 ? 0.239 -12.859 -8.359 1 90.12 113 ILE B CA 1
ATOM 3464 C C . ILE B 1 113 ? 0.554 -12.469 -6.918 1 90.12 113 ILE B C 1
ATOM 3466 O O . ILE B 1 113 ? 1.655 -12 -6.625 1 90.12 113 ILE B O 1
ATOM 3470 N N . PHE B 1 114 ? -0.291 -12.898 -6.012 1 90.25 114 PHE B N 1
ATOM 3471 C CA . PHE B 1 114 ? -0.25 -12.375 -4.652 1 90.25 114 PHE B CA 1
ATOM 3472 C C . PHE B 1 114 ? 0.928 -12.961 -3.883 1 90.25 114 PHE B C 1
ATOM 3474 O O . PHE B 1 114 ? 1.473 -12.312 -2.986 1 90.25 114 PHE B O 1
ATOM 3481 N N . MET B 1 115 ? 1.302 -14.133 -4.293 1 92.19 115 MET B N 1
ATOM 3482 C CA . MET B 1 115 ? 2.404 -14.742 -3.551 1 92.19 115 MET B CA 1
ATOM 3483 C C . MET B 1 115 ? 3.668 -14.797 -4.402 1 92.19 115 MET B C 1
ATOM 3485 O O . MET B 1 115 ? 4.766 -14.516 -3.914 1 92.19 115 MET B O 1
ATOM 3489 N N . ALA B 1 116 ? 3.518 -15.078 -5.605 1 93.94 116 ALA B N 1
ATOM 3490 C CA . ALA B 1 116 ? 4.688 -15.242 -6.461 1 93.94 116 ALA B CA 1
ATOM 3491 C C . ALA B 1 116 ? 5.414 -13.914 -6.664 1 93.94 116 ALA B C 1
ATO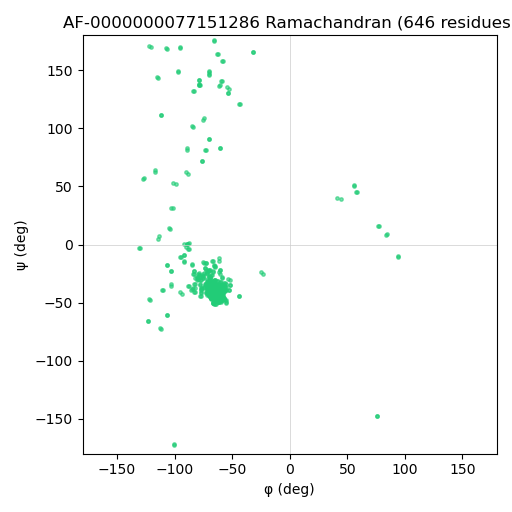M 3493 O O . ALA B 1 116 ? 6.641 -13.852 -6.586 1 93.94 116 ALA B O 1
ATOM 3494 N N . TYR B 1 117 ? 4.672 -12.836 -6.926 1 93.81 117 TYR B N 1
ATOM 3495 C CA . TYR B 1 117 ? 5.305 -11.555 -7.203 1 93.81 117 TYR B CA 1
ATOM 3496 C C . TYR B 1 117 ? 6.164 -11.102 -6.027 1 93.81 117 TYR B C 1
ATOM 3498 O O . TYR B 1 117 ? 7.34 -10.781 -6.195 1 93.81 117 TYR B O 1
ATOM 3506 N N . PRO B 1 118 ? 5.621 -11.148 -4.824 1 92.12 118 PRO B N 1
ATOM 3507 C CA . PRO B 1 118 ? 6.461 -10.766 -3.688 1 92.12 118 PRO B CA 1
ATOM 3508 C C . PRO B 1 118 ? 7.691 -11.664 -3.535 1 92.12 118 PRO B C 1
ATOM 3510 O O . PRO B 1 118 ? 8.789 -11.172 -3.271 1 92.12 118 PRO B O 1
ATOM 3513 N N . LEU B 1 119 ? 7.508 -12.898 -3.729 1 91.75 119 LEU B N 1
ATOM 3514 C CA . LEU B 1 119 ? 8.609 -13.844 -3.559 1 91.75 119 LEU B CA 1
ATOM 3515 C C . LEU B 1 119 ? 9.695 -13.609 -4.605 1 91.75 119 LEU B C 1
ATOM 3517 O O . LEU B 1 119 ? 10.875 -13.516 -4.266 1 91.75 119 LEU B O 1
ATOM 3521 N N . LEU B 1 120 ? 9.305 -13.477 -5.801 1 94.44 120 LEU B N 1
ATOM 3522 C CA . LEU B 1 120 ? 10.258 -13.344 -6.895 1 94.44 120 LEU B CA 1
ATOM 3523 C C . LEU B 1 120 ? 10.93 -11.977 -6.871 1 94.44 120 LEU B C 1
ATOM 3525 O O . LEU B 1 120 ? 12.102 -11.844 -7.234 1 94.44 120 LEU B O 1
ATOM 3529 N N . LYS B 1 121 ? 10.156 -10.938 -6.453 1 92.38 121 LYS B N 1
ATOM 3530 C CA . LYS B 1 121 ? 10.773 -9.633 -6.258 1 92.38 121 LYS B CA 1
ATOM 3531 C C . LYS B 1 121 ? 11.836 -9.68 -5.164 1 92.38 121 LYS B C 1
ATOM 3533 O O . LYS B 1 121 ? 12.922 -9.117 -5.32 1 92.38 121 LYS B O 1
ATOM 3538 N N . ALA B 1 122 ? 11.523 -10.352 -4.152 1 87.94 122 ALA B N 1
ATOM 3539 C CA . ALA B 1 122 ? 12.438 -10.438 -3.016 1 87.94 122 ALA B CA 1
ATOM 3540 C C . ALA B 1 122 ? 13.703 -11.211 -3.385 1 87.94 122 ALA B C 1
ATOM 3542 O O . ALA B 1 122 ? 14.805 -10.867 -2.951 1 87.94 122 ALA B O 1
ATOM 3543 N N . MET B 1 123 ? 13.555 -12.188 -4.223 1 88.69 123 MET B N 1
ATOM 3544 C CA . MET B 1 123 ? 14.664 -13.086 -4.523 1 88.69 123 MET B CA 1
ATOM 3545 C C . MET B 1 123 ? 15.516 -12.547 -5.668 1 88.69 123 MET B C 1
ATOM 3547 O O . MET B 1 123 ? 16.734 -12.695 -5.664 1 88.69 123 MET B O 1
ATOM 3551 N N . TYR B 1 124 ? 14.844 -11.906 -6.621 1 91.38 124 TYR B N 1
ATOM 3552 C CA . TYR B 1 124 ? 15.562 -11.648 -7.863 1 91.38 124 TYR B CA 1
ATOM 3553 C C . TYR B 1 124 ? 15.438 -10.188 -8.281 1 91.38 124 TYR B C 1
ATOM 3555 O O . TYR B 1 124 ? 16.016 -9.766 -9.289 1 91.38 124 TYR B O 1
ATOM 3563 N N . GLY B 1 125 ? 14.703 -9.445 -7.535 1 90.38 125 GLY B N 1
ATOM 3564 C CA . GLY B 1 125 ? 14.5 -8.055 -7.906 1 90.38 125 GLY B CA 1
ATOM 3565 C C . GLY B 1 125 ? 13.531 -7.875 -9.062 1 90.38 125 GLY B C 1
ATOM 3566 O O . GLY B 1 125 ? 12.578 -8.641 -9.203 1 90.38 125 GLY B O 1
ATOM 3567 N N . ASP B 1 126 ? 13.742 -6.875 -9.875 1 91.81 126 ASP B N 1
ATOM 3568 C CA . ASP B 1 126 ? 12.805 -6.496 -10.93 1 91.81 126 ASP B CA 1
ATOM 3569 C C . ASP B 1 126 ? 12.766 -7.547 -12.039 1 91.81 126 ASP B C 1
ATOM 3571 O O . ASP B 1 126 ? 11.719 -7.773 -12.648 1 91.81 126 ASP B O 1
ATOM 3575 N N . ILE B 1 127 ? 13.898 -8.164 -12.219 1 92.44 127 ILE B N 1
ATOM 3576 C CA . ILE B 1 127 ? 13.938 -9.172 -13.273 1 92.44 127 ILE B CA 1
ATOM 3577 C C . ILE B 1 127 ? 13.016 -10.336 -12.906 1 92.44 127 ILE B C 1
ATOM 3579 O O . ILE B 1 127 ? 12.406 -10.953 -13.781 1 92.44 127 ILE B O 1
ATOM 3583 N N . GLY B 1 128 ? 12.914 -10.617 -11.625 1 94.44 128 GLY B N 1
ATOM 3584 C CA . GLY B 1 128 ? 11.969 -11.625 -11.164 1 94.44 128 GLY B CA 1
ATOM 3585 C C . GLY B 1 128 ? 10.531 -11.297 -11.516 1 94.44 128 GLY B C 1
ATOM 3586 O O . GLY B 1 128 ? 9.766 -12.172 -11.922 1 94.44 128 GLY B O 1
ATOM 3587 N N . ILE B 1 129 ? 10.188 -10.039 -11.383 1 94.25 129 ILE B N 1
ATOM 3588 C CA . ILE B 1 129 ? 8.836 -9.586 -11.695 1 94.25 129 ILE B CA 1
ATOM 3589 C C . ILE B 1 129 ? 8.609 -9.641 -13.203 1 94.25 129 ILE B C 1
ATOM 3591 O O . ILE B 1 129 ? 7.555 -10.086 -13.664 1 94.25 129 ILE B O 1
ATOM 3595 N N . VAL B 1 130 ? 9.602 -9.219 -13.984 1 94.12 130 VAL B N 1
ATOM 3596 C CA . VAL B 1 130 ? 9.5 -9.211 -15.438 1 94.12 130 VAL B CA 1
ATOM 3597 C C . VAL B 1 130 ? 9.141 -10.602 -15.938 1 94.12 130 VAL B C 1
ATOM 3599 O O . VAL B 1 130 ? 8.172 -10.773 -16.688 1 94.12 130 VAL B O 1
ATOM 3602 N N . TYR B 1 131 ? 9.867 -11.555 -15.469 1 95.25 131 TYR B N 1
ATOM 3603 C CA . TYR B 1 131 ? 9.648 -12.922 -15.938 1 95.25 131 TYR B CA 1
ATOM 3604 C C . TYR B 1 131 ? 8.367 -13.492 -15.344 1 95.25 131 TYR B C 1
ATOM 3606 O O . TYR B 1 131 ? 7.672 -14.281 -15.992 1 95.25 131 TYR B O 1
ATOM 3614 N N . ALA B 1 132 ? 8.062 -13.109 -14.141 1 96.06 132 ALA B N 1
ATOM 3615 C CA . ALA B 1 132 ? 6.824 -13.555 -13.523 1 96.06 132 ALA B CA 1
ATOM 3616 C C . ALA B 1 132 ? 5.613 -13.125 -14.344 1 96.06 132 ALA B C 1
ATOM 3618 O O . ALA B 1 132 ? 4.613 -13.852 -14.414 1 96.06 132 ALA B O 1
ATOM 3619 N N . ILE B 1 133 ? 5.691 -12 -14.93 1 95.56 133 ILE B N 1
ATOM 3620 C CA . ILE B 1 133 ? 4.594 -11.453 -15.719 1 95.56 133 ILE B CA 1
ATOM 3621 C C . ILE B 1 133 ? 4.285 -12.383 -16.891 1 95.56 133 ILE B C 1
ATOM 3623 O O . ILE B 1 133 ? 3.119 -12.641 -17.188 1 95.56 133 ILE B O 1
ATOM 3627 N N . PHE B 1 134 ? 5.293 -12.922 -17.531 1 95.38 134 PHE B N 1
ATOM 3628 C CA . PHE B 1 134 ? 5.094 -13.82 -18.672 1 95.38 134 PHE B CA 1
ATOM 3629 C C . PHE B 1 134 ? 4.352 -15.078 -18.25 1 95.38 134 PHE B C 1
ATOM 3631 O O . PHE B 1 134 ? 3.453 -15.547 -18.953 1 95.38 134 PHE B O 1
ATOM 3638 N N . PHE B 1 135 ? 4.75 -15.602 -17.125 1 97.19 135 PHE B N 1
ATOM 3639 C CA . PHE B 1 135 ? 4.062 -16.781 -16.609 1 97.19 135 PHE B CA 1
ATOM 3640 C C . PHE B 1 135 ? 2.619 -16.438 -16.25 1 97.19 135 PHE B C 1
ATOM 3642 O O . PHE B 1 135 ? 1.712 -17.234 -16.484 1 97.19 135 PHE B O 1
ATOM 3649 N N . ASN B 1 136 ? 2.463 -15.297 -15.633 1 94.88 136 ASN B N 1
ATOM 3650 C CA . ASN B 1 136 ? 1.13 -14.859 -15.234 1 94.88 136 ASN B CA 1
ATOM 3651 C C . ASN B 1 136 ? 0.193 -14.75 -16.438 1 94.88 136 ASN B C 1
ATOM 3653 O O . ASN B 1 136 ? -0.99 -15.078 -16.328 1 94.88 136 ASN B O 1
ATOM 3657 N N . ILE B 1 137 ? 0.678 -14.297 -17.531 1 92.88 137 ILE B N 1
ATOM 3658 C CA . ILE B 1 137 ? -0.13 -14.172 -18.734 1 92.88 137 ILE B CA 1
ATOM 3659 C C . ILE B 1 137 ? -0.536 -15.562 -19.219 1 92.88 137 ILE B C 1
ATOM 3661 O O . ILE B 1 137 ? -1.674 -15.773 -19.641 1 92.88 137 ILE B O 1
ATOM 3665 N N . ALA B 1 138 ? 0.41 -16.453 -19.219 1 95.19 138 ALA B N 1
ATOM 3666 C CA . ALA B 1 138 ? 0.095 -17.844 -19.562 1 95.19 138 ALA B CA 1
ATOM 3667 C C . ALA B 1 138 ? -0.992 -18.391 -18.641 1 95.19 138 ALA B C 1
ATOM 3669 O O . ALA B 1 138 ? -1.942 -19.031 -19.109 1 95.19 138 ALA B O 1
ATOM 3670 N N . ASN B 1 139 ? -0.799 -18.141 -17.375 1 95.81 139 ASN B N 1
ATOM 3671 C CA . ASN B 1 139 ? -1.759 -18.578 -16.359 1 95.81 139 ASN B CA 1
ATOM 3672 C C . ASN B 1 139 ? -3.148 -18 -16.625 1 95.81 139 ASN B C 1
ATOM 3674 O O . ASN B 1 139 ? -4.141 -18.734 -16.594 1 95.81 139 ASN B O 1
ATOM 3678 N N . ASP B 1 140 ? -3.244 -16.766 -16.922 1 92.19 140 ASP B N 1
ATOM 3679 C CA . ASP B 1 140 ? -4.523 -16.094 -17.172 1 92.19 140 ASP B CA 1
ATOM 3680 C C . ASP B 1 140 ? -5.184 -16.609 -18.438 1 92.19 140 ASP B C 1
ATOM 3682 O O . ASP B 1 140 ? -6.406 -16.75 -18.5 1 92.19 140 ASP B O 1
ATOM 3686 N N . ALA B 1 141 ? -4.371 -16.844 -19.438 1 91 141 ALA B N 1
ATOM 3687 C CA . ALA B 1 141 ? -4.895 -17.359 -20.703 1 91 141 ALA B CA 1
ATOM 3688 C C . ALA B 1 141 ? -5.613 -18.688 -20.5 1 91 141 ALA B C 1
ATOM 3690 O O . ALA B 1 141 ? -6.711 -18.891 -21.016 1 91 141 ALA B O 1
ATOM 3691 N N . ILE B 1 142 ? -5.043 -19.484 -19.719 1 94.12 142 ILE B N 1
ATOM 3692 C CA . ILE B 1 142 ? -5.637 -20.797 -19.469 1 94.12 142 ILE B CA 1
ATOM 3693 C C . ILE B 1 142 ? -6.82 -20.656 -18.516 1 94.12 142 ILE B C 1
ATOM 3695 O O . ILE B 1 142 ? -7.84 -21.344 -18.672 1 94.12 142 ILE B O 1
ATOM 3699 N N . LEU B 1 143 ? -6.711 -19.828 -17.562 1 92.19 143 LEU B N 1
ATOM 3700 C CA . LEU B 1 143 ? -7.754 -19.656 -16.562 1 92.19 143 LEU B CA 1
ATOM 3701 C C . LEU B 1 143 ? -9.062 -19.203 -17.203 1 92.19 143 LEU B C 1
ATOM 3703 O O . LEU B 1 143 ? -10.117 -19.781 -16.953 1 92.19 143 LEU B O 1
ATOM 3707 N N . TRP B 1 144 ? -9 -18.281 -18.125 1 88 144 TRP B N 1
ATOM 3708 C CA . TRP B 1 144 ? -10.219 -17.672 -18.672 1 88 144 TRP B CA 1
ATOM 3709 C C . TRP B 1 144 ? -10.719 -18.469 -19.875 1 88 144 TRP B C 1
ATOM 3711 O O . TRP B 1 144 ? -11.719 -18.109 -20.5 1 88 144 TRP B O 1
ATOM 3721 N N . THR B 1 145 ? -10.039 -19.516 -20.203 1 87.19 145 THR B N 1
ATOM 3722 C CA . THR B 1 145 ? -10.508 -20.438 -21.219 1 87.19 145 THR B CA 1
ATOM 3723 C C . THR B 1 145 ? -10.859 -21.797 -20.594 1 87.19 145 THR B C 1
ATOM 3725 O O . THR B 1 145 ? -12 -22 -20.172 1 87.19 145 THR B O 1
ATOM 3728 N N . LEU B 1 146 ? -9.852 -22.484 -20.219 1 86.25 146 LEU B N 1
ATOM 3729 C CA . LEU B 1 146 ? -10.055 -23.812 -19.672 1 86.25 146 LEU B CA 1
ATOM 3730 C C . LEU B 1 146 ? -10.523 -23.734 -18.219 1 86.25 146 LEU B C 1
ATOM 3732 O O . LEU B 1 146 ? -11.328 -24.562 -17.781 1 86.25 146 LEU B O 1
ATOM 3736 N N . GLY B 1 147 ? -10.055 -22.781 -17.516 1 85.31 147 GLY B N 1
ATOM 3737 C CA . GLY B 1 147 ? -10.422 -22.641 -16.109 1 85.31 147 GLY B CA 1
ATOM 3738 C C . GLY B 1 147 ? -11.906 -22.375 -15.914 1 85.31 147 GLY B C 1
ATOM 3739 O O . GLY B 1 147 ? -12.547 -23.016 -15.078 1 85.31 147 GLY B O 1
ATOM 3740 N N . ILE B 1 148 ? -12.398 -21.531 -16.703 1 83.75 148 ILE B N 1
ATOM 3741 C CA . ILE B 1 148 ? -13.82 -21.203 -16.594 1 83.75 148 ILE B CA 1
ATOM 3742 C C . ILE B 1 148 ? -14.656 -22.422 -16.969 1 83.75 148 ILE B C 1
ATOM 3744 O O . ILE B 1 148 ? -15.711 -22.656 -16.375 1 83.75 148 ILE B O 1
ATOM 3748 N N . TYR B 1 149 ? -14.141 -23.156 -17.859 1 83 149 TYR B N 1
ATOM 3749 C CA . TYR B 1 149 ? -14.844 -24.375 -18.266 1 83 149 TYR B CA 1
ATOM 3750 C C . TYR B 1 149 ? -14.93 -25.375 -17.125 1 83 149 TYR B C 1
ATOM 3752 O O . TYR B 1 149 ? -15.922 -26.094 -17 1 83 149 TYR B O 1
ATOM 3760 N N . LEU B 1 150 ? -13.977 -25.359 -16.297 1 85.38 150 LEU B N 1
ATOM 3761 C CA . LEU B 1 150 ? -13.953 -26.266 -15.156 1 85.38 150 LEU B CA 1
ATOM 3762 C C . LEU B 1 150 ? -15.039 -25.891 -14.148 1 85.38 150 LEU B C 1
ATOM 3764 O O . LEU B 1 150 ? -15.578 -26.766 -13.461 1 85.38 150 LEU B O 1
ATOM 3768 N N . PHE B 1 151 ? -15.383 -24.641 -14.109 1 81.75 151 PHE B N 1
ATOM 3769 C CA . PHE B 1 151 ? -16.344 -24.156 -13.125 1 81.75 151 PHE B CA 1
ATOM 3770 C C . PHE B 1 151 ? -17.75 -24.156 -13.703 1 81.75 151 PHE B C 1
ATOM 3772 O O . PHE B 1 151 ? -18.734 -24.266 -12.969 1 81.75 151 PHE B O 1
ATOM 3779 N N . ASN B 1 152 ? -17.828 -23.75 -14.859 1 74.94 152 ASN B N 1
ATOM 3780 C CA . ASN B 1 152 ? -19.125 -23.594 -15.508 1 74.94 152 ASN B CA 1
ATOM 3781 C C . ASN B 1 152 ? -19.266 -24.516 -16.719 1 74.94 152 ASN B C 1
ATOM 3783 O O . ASN B 1 152 ? -19.406 -24.047 -17.844 1 74.94 152 ASN B O 1
ATOM 3787 N N . ARG B 1 153 ? -19.25 -25.781 -16.516 1 64.06 153 ARG B N 1
ATOM 3788 C CA . ARG B 1 153 ? -19.312 -26.734 -17.625 1 64.06 153 ARG B CA 1
ATOM 3789 C C . ARG B 1 153 ? -20.594 -26.547 -18.422 1 64.06 153 ARG B C 1
ATOM 3791 O O . ARG B 1 153 ? -20.609 -26.75 -19.641 1 64.06 153 ARG B O 1
ATOM 3798 N N . HIS B 1 154 ? -21.609 -26.25 -17.766 1 57.31 154 HIS B N 1
ATOM 3799 C CA . HIS B 1 154 ? -22.906 -26.25 -18.406 1 57.31 154 HIS B CA 1
ATOM 3800 C C . HIS B 1 154 ? -23.156 -24.922 -19.141 1 57.31 154 HIS B C 1
ATOM 3802 O O . HIS B 1 154 ? -24.062 -24.844 -19.984 1 57.31 154 HIS B O 1
ATOM 3808 N N . ASN B 1 155 ? -22.547 -23.844 -18.766 1 55.31 155 ASN B N 1
ATOM 3809 C CA . ASN B 1 155 ? -22.859 -22.609 -19.469 1 55.31 155 ASN B CA 1
ATOM 3810 C C . ASN B 1 155 ? -21.812 -22.281 -20.531 1 55.31 155 ASN B C 1
ATOM 3812 O O . ASN B 1 155 ? -20.969 -21.406 -20.328 1 55.31 155 ASN B O 1
ATOM 3816 N N . THR B 1 156 ? -21.562 -23.234 -21.359 1 55.38 156 THR B N 1
ATOM 3817 C CA . THR B 1 156 ? -20.562 -23.312 -22.406 1 55.38 156 THR B CA 1
ATOM 3818 C C . THR B 1 156 ? -20.688 -22.141 -23.359 1 55.38 156 THR B C 1
ATOM 3820 O O . THR B 1 156 ? -19.828 -21.938 -24.234 1 55.38 156 THR B O 1
ATOM 3823 N N . ARG B 1 157 ? -21.938 -21.641 -23.625 1 54.81 157 ARG B N 1
ATOM 3824 C CA . ARG B 1 157 ? -22.297 -20.891 -24.828 1 54.81 157 ARG B CA 1
ATOM 3825 C C . ARG B 1 157 ? -21.484 -19.609 -24.938 1 54.81 157 ARG B C 1
ATOM 3827 O O . ARG B 1 157 ? -21.312 -19.078 -26.047 1 54.81 157 ARG B O 1
ATOM 3834 N N . ASN B 1 158 ? -20.766 -19.109 -23.859 1 63.56 158 ASN B N 1
ATOM 3835 C CA . ASN B 1 158 ? -20.266 -17.766 -24.141 1 63.56 158 ASN B CA 1
ATOM 3836 C C . ASN B 1 158 ? -18.766 -17.656 -23.906 1 63.56 158 ASN B C 1
ATOM 3838 O O . ASN B 1 158 ? -18.328 -16.859 -23.094 1 63.56 158 ASN B O 1
ATOM 3842 N N . TRP B 1 159 ? -18.016 -18.578 -24.656 1 68.88 159 TRP B N 1
ATOM 3843 C CA . TRP B 1 159 ? -16.562 -18.562 -24.531 1 68.88 159 TRP B CA 1
ATOM 3844 C C . TRP B 1 159 ? -15.992 -17.188 -24.875 1 68.88 159 TRP B C 1
ATOM 3846 O O . TRP B 1 159 ? -14.977 -16.781 -24.312 1 68.88 159 TRP B O 1
ATOM 3856 N N . LYS B 1 160 ? -16.656 -16.531 -25.812 1 73.88 160 LYS B N 1
ATOM 3857 C CA . LYS B 1 160 ? -16.188 -15.203 -26.219 1 73.88 160 LYS B CA 1
ATOM 3858 C C . LYS B 1 160 ? -16.281 -14.219 -25.047 1 73.88 160 LYS B C 1
ATOM 3860 O O . LYS B 1 160 ? -15.383 -13.383 -24.875 1 73.88 160 LYS B O 1
ATOM 3865 N N . ASP B 1 161 ? -17.266 -14.484 -24.359 1 76.06 161 ASP B N 1
ATOM 3866 C CA . ASP B 1 161 ? -17.469 -13.594 -23.234 1 76.06 161 ASP B CA 1
ATOM 3867 C C . ASP B 1 161 ? -16.391 -13.82 -22.156 1 76.06 161 ASP B C 1
ATOM 3869 O O . ASP B 1 161 ? -15.953 -12.867 -21.516 1 76.06 161 ASP B O 1
ATOM 3873 N N . ASN B 1 162 ? -15.914 -15.031 -22.141 1 78.75 162 ASN B N 1
ATOM 3874 C CA . ASN B 1 162 ? -14.891 -15.352 -21.141 1 78.75 162 ASN B CA 1
ATOM 3875 C C . ASN B 1 162 ? -13.523 -14.812 -21.547 1 78.75 162 ASN B C 1
ATOM 3877 O O . ASN B 1 162 ? -12.719 -14.438 -20.703 1 78.75 162 ASN B O 1
ATOM 3881 N N . LEU B 1 163 ? -13.367 -14.711 -22.828 1 80.06 163 LEU B N 1
ATOM 3882 C CA . LEU B 1 163 ? -12.094 -14.219 -23.344 1 80.06 163 LEU B CA 1
ATOM 3883 C C . LEU B 1 163 ? -11.953 -12.719 -23.094 1 80.06 163 LEU B C 1
ATOM 3885 O O . LEU B 1 163 ? -10.836 -12.195 -23.031 1 80.06 163 LEU B O 1
ATOM 3889 N N . LEU B 1 164 ? -13.062 -12.117 -22.922 1 79.5 164 LEU B N 1
ATOM 3890 C CA . LEU B 1 164 ? -13.023 -10.688 -22.656 1 79.5 164 LEU B CA 1
ATOM 3891 C C . LEU B 1 164 ? -12.359 -10.398 -21.312 1 79.5 164 LEU B C 1
ATOM 3893 O O . LEU B 1 164 ? -11.828 -9.305 -21.109 1 79.5 164 LEU B O 1
ATOM 3897 N N . HIS B 1 165 ? -12.312 -11.406 -20.516 1 80.69 165 HIS B N 1
ATOM 3898 C CA . HIS B 1 165 ? -11.695 -11.242 -19.203 1 80.69 165 HIS B CA 1
ATOM 3899 C C . HIS B 1 165 ? -10.172 -11.195 -19.328 1 80.69 165 HIS B C 1
ATOM 3901 O O . HIS B 1 165 ? -9.492 -10.773 -18.391 1 80.69 165 HIS B O 1
ATOM 3907 N N . LEU B 1 166 ? -9.727 -11.602 -20.453 1 84.56 166 LEU B N 1
ATOM 3908 C CA . LEU B 1 166 ? -8.289 -11.508 -20.688 1 84.56 166 LEU B CA 1
ATOM 3909 C C . LEU B 1 166 ? -7.863 -10.055 -20.844 1 84.56 166 LEU B C 1
ATOM 3911 O O . LEU B 1 166 ? -6.688 -9.727 -20.672 1 84.56 166 LEU B O 1
ATOM 3915 N N . ILE B 1 167 ? -8.836 -9.25 -21.188 1 86.94 167 ILE B N 1
ATOM 3916 C CA . ILE B 1 167 ? -8.562 -7.82 -21.266 1 86.94 167 ILE B CA 1
ATOM 3917 C C . ILE B 1 167 ? -8.812 -7.172 -19.906 1 86.94 167 ILE B C 1
ATOM 3919 O O . ILE B 1 167 ? -9.922 -6.727 -19.609 1 86.94 167 ILE B O 1
ATOM 3923 N N . ASN B 1 168 ? -7.914 -7.266 -19.078 1 86.94 168 ASN B N 1
ATOM 3924 C CA . ASN B 1 168 ? -7.965 -6.668 -17.75 1 86.94 168 ASN B CA 1
ATOM 3925 C C . ASN B 1 168 ? -6.824 -5.68 -17.531 1 86.94 168 ASN B C 1
ATOM 3927 O O . ASN B 1 168 ? -5.945 -5.543 -18.375 1 86.94 168 ASN B O 1
ATOM 3931 N N . PRO B 1 169 ? -6.879 -4.957 -16.484 1 90.19 169 PRO B N 1
ATOM 3932 C CA . PRO B 1 169 ? -5.875 -3.912 -16.281 1 90.19 169 PRO B CA 1
ATOM 3933 C C . PRO B 1 169 ? -4.445 -4.449 -16.328 1 90.19 169 PRO B C 1
ATOM 3935 O O . PRO B 1 169 ? -3.549 -3.781 -16.859 1 90.19 169 PRO B O 1
ATOM 3938 N N . ASN B 1 170 ? -4.207 -5.617 -15.828 1 89.31 170 ASN B N 1
ATOM 3939 C CA . ASN B 1 170 ? -2.863 -6.188 -15.797 1 89.31 170 ASN B CA 1
ATOM 3940 C C . ASN B 1 170 ? -2.373 -6.551 -17.188 1 89.31 170 ASN B C 1
ATOM 3942 O O . ASN B 1 170 ? -1.229 -6.266 -17.547 1 89.31 170 ASN B O 1
ATOM 3946 N N . THR B 1 171 ? -3.238 -7.168 -17.984 1 90.5 171 THR B N 1
ATOM 3947 C CA . THR B 1 171 ? -2.869 -7.516 -19.344 1 90.5 171 THR B CA 1
ATOM 3948 C C . THR B 1 171 ? -2.648 -6.258 -20.188 1 90.5 171 THR B C 1
ATOM 3950 O O . THR B 1 171 ? -1.734 -6.211 -21.016 1 90.5 171 THR B O 1
ATOM 3953 N N . LEU B 1 172 ? -3.463 -5.262 -19.938 1 92.38 172 LEU B N 1
ATOM 3954 C CA . LEU B 1 172 ? -3.295 -4 -20.656 1 92.38 172 LEU B CA 1
ATOM 3955 C C . LEU B 1 172 ? -1.98 -3.33 -20.266 1 92.38 172 LEU B C 1
ATOM 3957 O O . LEU B 1 172 ? -1.309 -2.736 -21.109 1 92.38 172 LEU B O 1
ATOM 3961 N N . ALA B 1 173 ? -1.681 -3.426 -19.016 1 93.56 173 ALA B N 1
ATOM 3962 C CA . ALA B 1 173 ? -0.406 -2.883 -18.562 1 93.56 173 ALA B CA 1
ATOM 3963 C C . ALA B 1 173 ? 0.768 -3.607 -19.203 1 93.56 173 ALA B C 1
ATOM 3965 O O . ALA B 1 173 ? 1.754 -2.979 -19.594 1 93.56 173 ALA B O 1
ATOM 3966 N N . PHE B 1 174 ? 0.645 -4.914 -19.297 1 91.88 174 PHE B N 1
ATOM 3967 C CA . PHE B 1 174 ? 1.673 -5.727 -19.938 1 91.88 174 PHE B CA 1
ATOM 3968 C C . PHE B 1 174 ? 1.832 -5.34 -21.406 1 91.88 174 PHE B C 1
ATOM 3970 O O . PHE B 1 174 ? 2.951 -5.148 -21.875 1 91.88 174 PHE B O 1
ATOM 3977 N N . LEU B 1 175 ? 0.716 -5.199 -22.094 1 91.88 175 LEU B N 1
ATOM 3978 C CA . LEU B 1 175 ? 0.742 -4.793 -23.5 1 91.88 175 LEU B CA 1
ATOM 3979 C C . LEU B 1 175 ? 1.344 -3.402 -23.641 1 91.88 175 LEU B C 1
ATOM 3981 O O . LEU B 1 175 ? 2.105 -3.148 -24.578 1 91.88 175 LEU B O 1
ATOM 3985 N N . GLY B 1 176 ? 0.976 -2.516 -22.75 1 92.69 176 GLY B N 1
ATOM 3986 C CA . GLY B 1 176 ? 1.603 -1.203 -22.75 1 92.69 176 GLY B CA 1
ATOM 3987 C C . GLY B 1 176 ? 3.105 -1.26 -22.547 1 92.69 176 GLY B C 1
ATOM 3988 O O . GLY B 1 176 ? 3.852 -0.519 -23.188 1 92.69 176 GLY B O 1
ATOM 3989 N N . GLY B 1 177 ? 3.492 -2.102 -21.609 1 90.19 177 GLY B N 1
ATOM 3990 C CA . GLY B 1 177 ? 4.914 -2.311 -21.391 1 90.19 177 GLY B CA 1
ATOM 3991 C C . GLY B 1 177 ? 5.637 -2.812 -22.625 1 90.19 177 GLY B C 1
ATOM 3992 O O . GLY B 1 177 ? 6.715 -2.318 -22.969 1 90.19 177 GLY B O 1
ATOM 3993 N N . ILE B 1 178 ? 5.059 -3.773 -23.328 1 88.5 178 ILE B N 1
ATOM 3994 C CA . ILE B 1 178 ? 5.629 -4.309 -24.547 1 88.5 178 ILE B CA 1
ATOM 3995 C C . ILE B 1 178 ? 5.719 -3.205 -25.609 1 88.5 178 ILE B C 1
ATOM 3997 O O . ILE B 1 178 ? 6.723 -3.092 -26.312 1 88.5 178 ILE B O 1
ATOM 4001 N N . ALA B 1 179 ? 4.641 -2.457 -25.688 1 90.94 179 ALA B N 1
ATOM 4002 C CA . ALA B 1 179 ? 4.629 -1.342 -26.641 1 90.94 179 ALA B CA 1
ATOM 4003 C C . ALA B 1 179 ? 5.762 -0.364 -26.344 1 90.94 179 ALA B C 1
ATOM 4005 O O . ALA B 1 179 ? 6.41 0.141 -27.266 1 90.94 179 ALA B O 1
ATOM 4006 N N . MET B 1 180 ? 5.988 -0.097 -25.109 1 89.44 180 MET B N 1
ATOM 4007 C CA . MET B 1 180 ? 7.066 0.803 -24.719 1 89.44 180 MET B CA 1
ATOM 4008 C C . MET B 1 180 ? 8.422 0.238 -25.109 1 89.44 180 MET B C 1
ATOM 4010 O O . MET B 1 180 ? 9.297 0.976 -25.562 1 89.44 180 MET B O 1
ATOM 4014 N N . ILE B 1 181 ? 8.578 -1.002 -24.922 1 86.06 181 ILE B N 1
ATOM 4015 C CA . ILE B 1 181 ? 9.82 -1.674 -25.281 1 86.06 181 ILE B CA 1
ATOM 4016 C C . ILE B 1 181 ? 10.039 -1.558 -26.797 1 86.06 181 ILE B C 1
ATOM 4018 O O . ILE B 1 181 ? 11.148 -1.237 -27.234 1 86.06 181 ILE B O 1
ATOM 4022 N N . PHE B 1 182 ? 9.008 -1.758 -27.484 1 86 182 PHE B N 1
ATOM 4023 C CA . PHE B 1 182 ? 9.078 -1.682 -28.938 1 86 182 PHE B CA 1
ATOM 4024 C C . PHE B 1 182 ? 9.422 -0.266 -29.391 1 86 182 PHE B C 1
ATOM 4026 O O . PHE B 1 182 ? 10.227 -0.077 -30.312 1 86 182 PHE B O 1
ATOM 4033 N N . LEU B 1 183 ? 8.781 0.649 -28.766 1 86.69 183 LEU B N 1
ATOM 4034 C CA . LEU B 1 183 ? 9.016 2.043 -29.125 1 86.69 183 LEU B CA 1
ATOM 4035 C C . LEU B 1 183 ? 10.445 2.455 -28.781 1 86.69 183 LEU B C 1
ATOM 4037 O O . LEU B 1 183 ? 11.07 3.209 -29.531 1 86.69 183 LEU B O 1
ATOM 4041 N N . LYS B 1 184 ? 10.891 1.997 -27.656 1 84.62 184 LYS B N 1
ATOM 4042 C CA . LYS B 1 184 ? 12.266 2.287 -27.266 1 84.62 184 LYS B CA 1
ATOM 4043 C C . LYS B 1 184 ? 13.258 1.668 -28.25 1 84.62 184 LYS B C 1
ATOM 4045 O O . LYS B 1 184 ? 14.242 2.301 -28.625 1 84.62 184 LYS B O 1
ATOM 4050 N N . PHE B 1 185 ? 13.047 0.485 -28.656 1 82.25 185 PHE B N 1
ATOM 4051 C CA . PHE B 1 185 ? 13.938 -0.261 -29.531 1 82.25 185 PHE B CA 1
ATOM 4052 C C . PHE B 1 185 ? 13.906 0.305 -30.938 1 82.25 185 PHE B C 1
ATOM 4054 O O . PHE B 1 185 ? 14.945 0.47 -31.578 1 82.25 185 PHE B O 1
ATOM 4061 N N . GLN B 1 186 ? 12.711 0.611 -31.391 1 82.19 186 GLN B N 1
ATOM 4062 C CA . GLN B 1 186 ? 12.555 0.983 -32.781 1 82.19 186 GLN B CA 1
ATOM 4063 C C . GLN B 1 186 ? 12.836 2.467 -33 1 82.19 186 GLN B C 1
ATOM 4065 O O . GLN B 1 186 ? 13.477 2.85 -33.969 1 82.19 186 GLN B O 1
ATOM 4070 N N . PHE B 1 187 ? 12.391 3.275 -32.031 1 81.19 187 PHE B N 1
ATOM 4071 C CA . PHE B 1 187 ? 12.453 4.707 -32.281 1 81.19 187 PHE B CA 1
ATOM 4072 C C . PHE B 1 187 ? 13.43 5.391 -31.328 1 81.19 187 PHE B C 1
ATOM 4074 O O . PHE B 1 187 ? 13.656 6.598 -31.422 1 81.19 187 PHE B O 1
ATOM 4081 N N . ARG B 1 188 ? 14.125 4.672 -30.531 1 81.69 188 ARG B N 1
ATOM 4082 C CA . ARG B 1 188 ? 15.07 5.199 -29.547 1 81.69 188 ARG B CA 1
ATOM 4083 C C . ARG B 1 188 ? 14.477 6.383 -28.797 1 81.69 188 ARG B C 1
ATOM 4085 O O . ARG B 1 188 ? 15.141 7.406 -28.609 1 81.69 188 ARG B O 1
ATOM 4092 N N . ILE B 1 189 ? 13.25 6.336 -28.484 1 78.25 189 ILE B N 1
ATOM 4093 C CA . ILE B 1 189 ? 12.531 7.453 -27.891 1 78.25 189 ILE B CA 1
ATOM 4094 C C . ILE B 1 189 ? 13.109 7.762 -26.5 1 78.25 189 ILE B C 1
ATOM 4096 O O . ILE B 1 189 ? 12.891 8.844 -25.953 1 78.25 189 ILE B O 1
ATOM 4100 N N . GLU B 1 190 ? 13.789 6.836 -25.969 1 78.19 190 GLU B N 1
ATOM 4101 C CA . GLU B 1 190 ? 14.336 6.973 -24.625 1 78.19 190 GLU B CA 1
ATOM 4102 C C . GLU B 1 190 ? 15.406 8.062 -24.578 1 78.19 190 GLU B C 1
ATOM 4104 O O . GLU B 1 190 ? 15.742 8.562 -23.5 1 78.19 190 GLU B O 1
ATOM 4109 N N . LYS B 1 191 ? 15.844 8.469 -25.703 1 80.75 191 LYS B N 1
ATOM 4110 C CA . LYS B 1 191 ? 16.906 9.461 -25.781 1 80.75 191 LYS B CA 1
ATOM 4111 C C . LYS B 1 191 ? 16.344 10.875 -25.938 1 80.75 191 LYS B C 1
ATOM 4113 O O . LYS B 1 191 ? 17.062 11.859 -25.781 1 80.75 191 LYS B O 1
ATOM 4118 N N . THR B 1 192 ? 15.055 10.961 -26.188 1 85.12 192 THR B N 1
ATOM 4119 C CA . THR B 1 192 ? 14.461 12.281 -26.328 1 85.12 192 THR B CA 1
ATOM 4120 C C . THR B 1 192 ? 14.211 12.922 -24.969 1 85.12 192 THR B C 1
ATOM 4122 O O . THR B 1 192 ? 13.789 12.242 -24.016 1 85.12 192 THR B O 1
ATOM 4125 N N . TYR B 1 193 ? 14.438 14.18 -24.922 1 85.12 193 TYR B N 1
ATOM 4126 C CA . TYR B 1 193 ? 14.32 14.938 -23.688 1 85.12 193 TYR B CA 1
ATOM 4127 C C . TYR B 1 193 ? 12.898 14.859 -23.125 1 85.12 193 TYR B C 1
ATOM 4129 O O . TYR B 1 193 ? 12.711 14.656 -21.938 1 85.12 193 TYR B O 1
ATOM 4137 N N . VAL B 1 194 ? 11.992 14.977 -24 1 83.12 194 VAL B N 1
ATOM 4138 C CA . VAL B 1 194 ? 10.586 14.984 -23.578 1 83.12 194 VAL B CA 1
ATOM 4139 C C . VAL B 1 194 ? 10.219 13.633 -22.969 1 83.12 194 VAL B C 1
ATOM 4141 O O . VAL B 1 194 ? 9.602 13.578 -21.906 1 83.12 194 VAL B O 1
ATOM 4144 N N . PHE B 1 195 ? 10.625 12.586 -23.578 1 86.38 195 PHE B N 1
ATOM 4145 C CA . PHE B 1 195 ? 10.344 11.25 -23.062 1 86.38 195 PHE B CA 1
ATOM 4146 C C . PHE B 1 195 ? 11.008 11.039 -21.703 1 86.38 195 PHE B C 1
ATOM 4148 O O . PHE B 1 195 ? 10.375 10.562 -20.766 1 86.38 195 PHE B O 1
ATOM 4155 N N . THR B 1 196 ? 12.18 11.461 -21.656 1 86.88 196 THR B N 1
ATOM 4156 C CA . THR B 1 196 ? 12.938 11.227 -20.438 1 86.88 196 THR B CA 1
ATOM 4157 C C . THR B 1 196 ? 12.32 11.977 -19.266 1 86.88 196 THR B C 1
ATOM 4159 O O . THR B 1 196 ? 12.203 11.438 -18.156 1 86.88 196 THR B O 1
ATOM 4162 N N . LYS B 1 197 ? 11.953 13.164 -19.516 1 87.5 197 LYS B N 1
ATOM 4163 C CA . LYS B 1 197 ? 11.367 13.977 -18.438 1 87.5 197 LYS B CA 1
ATOM 4164 C C . LYS B 1 197 ? 10 13.438 -18.031 1 87.5 197 LYS B C 1
ATOM 4166 O O . LYS B 1 197 ? 9.734 13.25 -16.844 1 87.5 197 LYS B O 1
ATOM 4171 N N . VAL B 1 198 ? 9.242 13.125 -19 1 89.62 198 VAL B N 1
ATOM 4172 C CA . VAL B 1 198 ? 7.887 12.656 -18.734 1 89.62 198 VAL B CA 1
ATOM 4173 C C . VAL B 1 198 ? 7.938 11.281 -18.078 1 89.62 198 VAL B C 1
ATOM 4175 O O . VAL B 1 198 ? 7.23 11.023 -17.094 1 89.62 198 VAL B O 1
ATOM 4178 N N . TRP B 1 199 ? 8.805 10.406 -18.578 1 91.19 199 TRP B N 1
ATOM 4179 C CA . TRP B 1 199 ? 8.914 9.055 -18.031 1 91.19 199 TRP B CA 1
ATOM 4180 C C . TRP B 1 199 ? 9.445 9.078 -16.609 1 91.19 199 TRP B C 1
ATOM 4182 O O . TRP B 1 199 ? 9 8.305 -15.758 1 91.19 199 TRP B O 1
ATOM 4192 N N . SER B 1 200 ? 10.352 10.031 -16.438 1 90.94 200 SER B N 1
ATOM 4193 C CA . SER B 1 200 ? 10.93 10.109 -15.102 1 90.94 200 SER B CA 1
ATOM 4194 C C . SER B 1 200 ? 9.875 10.469 -14.062 1 90.94 200 SER B C 1
ATOM 4196 O O . SER B 1 200 ? 9.805 9.844 -13 1 90.94 200 SER B O 1
ATOM 4198 N N . ILE B 1 201 ? 9.047 11.383 -14.359 1 90.12 201 ILE B N 1
ATOM 4199 C CA . ILE B 1 201 ? 7.996 11.812 -13.445 1 90.12 201 ILE B CA 1
ATOM 4200 C C . ILE B 1 201 ? 6.988 10.68 -13.258 1 90.12 201 ILE B C 1
ATOM 4202 O O . ILE B 1 201 ? 6.586 10.383 -12.133 1 90.12 201 ILE B O 1
ATOM 4206 N N . PH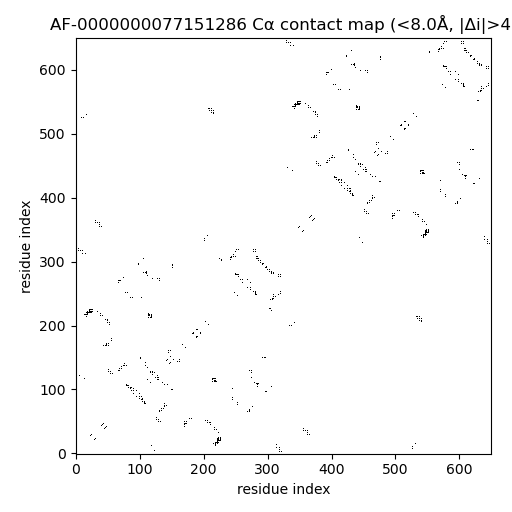E B 1 202 ? 6.656 10.062 -14.352 1 94.12 202 PHE B N 1
ATOM 4207 C CA . PHE B 1 202 ? 5.711 8.953 -14.32 1 94.12 202 PHE B CA 1
ATOM 4208 C C . PHE B 1 202 ? 6.258 7.801 -13.484 1 94.12 202 PHE B C 1
ATOM 4210 O O . PHE B 1 202 ? 5.551 7.266 -12.625 1 94.12 202 PHE B O 1
ATOM 4217 N N . TYR B 1 203 ? 7.473 7.5 -13.75 1 93.69 203 TYR B N 1
ATOM 4218 C CA . TYR B 1 203 ? 8.102 6.383 -13.055 1 93.69 203 TYR B CA 1
ATOM 4219 C C . TYR B 1 203 ? 8.227 6.664 -11.562 1 93.69 203 TYR B C 1
ATOM 4221 O O . TYR B 1 203 ? 7.973 5.789 -10.734 1 93.69 203 TYR B O 1
ATOM 4229 N N . ASP B 1 204 ? 8.57 7.84 -11.273 1 90.5 204 ASP B N 1
ATOM 4230 C CA . ASP B 1 204 ? 8.734 8.211 -9.875 1 90.5 204 ASP B CA 1
ATOM 4231 C C . ASP B 1 204 ? 7.402 8.117 -9.125 1 90.5 204 ASP B C 1
ATOM 4233 O O . ASP B 1 204 ? 7.367 7.742 -7.953 1 90.5 204 ASP B O 1
ATOM 4237 N N . ALA B 1 205 ? 6.406 8.422 -9.773 1 92.94 205 ALA B N 1
ATOM 4238 C CA . ALA B 1 205 ? 5.078 8.398 -9.164 1 92.94 205 ALA B CA 1
ATOM 4239 C C . ALA B 1 205 ? 4.551 6.969 -9.062 1 92.94 205 ALA B C 1
ATOM 4241 O O . ALA B 1 205 ? 4.141 6.527 -7.984 1 92.94 205 ALA B O 1
ATOM 4242 N N . PHE B 1 206 ? 4.727 6.266 -10.078 1 96.94 206 PHE B N 1
ATOM 4243 C CA . PHE B 1 206 ? 3.898 5.07 -10.18 1 96.94 206 PHE B CA 1
ATOM 4244 C C . PHE B 1 206 ? 4.719 3.816 -9.906 1 96.94 206 PHE B C 1
ATOM 4246 O O . PHE B 1 206 ? 4.164 2.746 -9.648 1 96.94 206 PHE B O 1
ATOM 4253 N N . ASN B 1 207 ? 6.043 3.936 -9.977 1 95.38 207 ASN B N 1
ATOM 4254 C CA . ASN B 1 207 ? 6.855 2.793 -9.578 1 95.38 207 ASN B CA 1
ATOM 4255 C C . ASN B 1 207 ? 6.656 2.455 -8.102 1 95.38 207 ASN B C 1
ATOM 4257 O O . ASN B 1 207 ? 6.496 1.286 -7.746 1 95.38 207 ASN B O 1
ATOM 4261 N N . GLY B 1 208 ? 6.688 3.486 -7.328 1 94.38 208 GLY B N 1
ATOM 4262 C CA . GLY B 1 208 ? 6.438 3.281 -5.91 1 94.38 208 GLY B CA 1
ATOM 4263 C C . GLY B 1 208 ? 5.051 2.734 -5.621 1 94.38 208 GLY B C 1
ATOM 4264 O O . GLY B 1 208 ? 4.895 1.812 -4.82 1 94.38 208 GLY B O 1
ATOM 4265 N N . LEU B 1 209 ? 4.078 3.314 -6.273 1 97.12 209 LEU B N 1
ATOM 4266 C CA . LEU B 1 209 ? 2.713 2.822 -6.129 1 97.12 209 LEU B CA 1
ATOM 4267 C C . LEU B 1 209 ? 2.619 1.352 -6.523 1 97.12 209 LEU B C 1
ATOM 4269 O O . LEU B 1 209 ? 1.978 0.559 -5.828 1 97.12 209 LEU B O 1
ATOM 4273 N N . GLY B 1 210 ? 3.203 1.041 -7.629 1 97.19 210 GLY B N 1
ATOM 4274 C CA . GLY B 1 210 ? 3.207 -0.342 -8.078 1 97.19 210 GLY B CA 1
ATOM 4275 C C . GLY B 1 210 ? 3.822 -1.295 -7.07 1 97.19 210 GLY B C 1
ATOM 4276 O O . GLY B 1 210 ? 3.279 -2.371 -6.816 1 97.19 210 GLY B O 1
ATOM 4277 N N . HIS B 1 211 ? 4.855 -0.901 -6.457 1 95.69 211 HIS B N 1
ATOM 4278 C CA . HIS B 1 211 ? 5.602 -1.775 -5.559 1 95.69 211 HIS B CA 1
ATOM 4279 C C . HIS B 1 211 ? 4.84 -2.002 -4.258 1 95.69 211 HIS B C 1
ATOM 4281 O O . HIS B 1 211 ? 5.164 -2.916 -3.494 1 95.69 211 HIS B O 1
ATOM 4287 N N . THR B 1 212 ? 3.852 -1.162 -4 1 96.94 212 THR B N 1
ATOM 4288 C CA . THR B 1 212 ? 3.025 -1.448 -2.834 1 96.94 212 THR B CA 1
ATOM 4289 C C . THR B 1 212 ? 2.346 -2.809 -2.973 1 96.94 212 THR B C 1
ATOM 4291 O O . THR B 1 212 ? 1.908 -3.395 -1.98 1 96.94 212 THR B O 1
ATOM 4294 N N . THR B 1 213 ? 2.232 -3.279 -4.215 1 95.94 213 THR B N 1
ATOM 4295 C CA . THR B 1 213 ? 1.62 -4.57 -4.5 1 95.94 213 THR B CA 1
ATOM 4296 C C . THR B 1 213 ? 2.27 -5.676 -3.67 1 95.94 213 THR B C 1
ATOM 4298 O O . THR B 1 213 ? 1.579 -6.539 -3.125 1 95.94 213 THR B O 1
ATOM 4301 N N . ILE B 1 214 ? 3.518 -5.582 -3.531 1 94.38 214 ILE B N 1
ATOM 4302 C CA . ILE B 1 214 ? 4.305 -6.621 -2.879 1 94.38 214 ILE B CA 1
ATOM 4303 C C . ILE B 1 214 ? 3.865 -6.766 -1.424 1 94.38 214 ILE B C 1
ATOM 4305 O O . ILE B 1 214 ? 3.621 -7.879 -0.951 1 94.38 214 ILE B O 1
ATOM 4309 N N . TYR B 1 215 ? 3.686 -5.746 -0.737 1 96.19 215 TYR B N 1
ATOM 4310 C CA . TYR B 1 215 ? 3.352 -5.758 0.683 1 96.19 215 TYR B CA 1
ATOM 4311 C C . TYR B 1 215 ? 1.855 -5.961 0.888 1 96.19 215 TYR B C 1
ATOM 4313 O O . TYR B 1 215 ? 1.44 -6.754 1.736 1 96.19 215 TYR B O 1
ATOM 4321 N N . LEU B 1 216 ? 1.059 -5.32 0.08 1 97.25 216 LEU B N 1
ATOM 4322 C CA . LEU B 1 216 ? -0.391 -5.414 0.217 1 97.25 216 LEU B CA 1
ATOM 4323 C C . LEU B 1 216 ? -0.879 -6.82 -0.111 1 97.25 216 LEU B C 1
ATOM 4325 O O . LEU B 1 216 ? -1.862 -7.293 0.465 1 97.25 216 LEU B O 1
ATOM 4329 N N . SER B 1 217 ? -0.188 -7.469 -1.052 1 95.06 217 SER B N 1
ATOM 4330 C CA . SER B 1 217 ? -0.562 -8.828 -1.437 1 95.06 217 SER B CA 1
ATOM 4331 C C . SER B 1 217 ? -0.452 -9.781 -0.256 1 95.06 217 SER B C 1
ATOM 4333 O O . SER B 1 217 ? -1.337 -10.617 -0.038 1 95.06 217 SER B O 1
ATOM 4335 N N . MET B 1 218 ? 0.573 -9.617 0.49 1 94.62 218 MET B N 1
ATOM 4336 C CA . MET B 1 218 ? 0.765 -10.516 1.623 1 94.62 218 MET B CA 1
ATOM 4337 C C . MET B 1 218 ? -0.246 -10.227 2.727 1 94.62 218 MET B C 1
ATOM 4339 O O . MET B 1 218 ? -0.753 -11.148 3.367 1 94.62 218 MET B O 1
ATOM 4343 N N . ILE B 1 219 ? -0.541 -8.938 2.947 1 96.69 219 ILE B N 1
ATOM 4344 C CA . ILE B 1 219 ? -1.591 -8.578 3.896 1 96.69 219 ILE B CA 1
ATOM 4345 C C . ILE B 1 219 ? -2.92 -9.188 3.447 1 96.69 219 ILE B C 1
ATOM 4347 O O . ILE B 1 219 ? -3.664 -9.734 4.262 1 96.69 219 ILE B O 1
ATOM 4351 N N . PHE B 1 220 ? -3.184 -9.102 2.143 1 95.69 220 PHE B N 1
ATOM 4352 C CA . PHE B 1 220 ? -4.395 -9.656 1.545 1 95.69 220 PHE B CA 1
ATOM 4353 C C . PHE B 1 220 ? -4.484 -11.156 1.79 1 95.69 220 PHE B C 1
ATOM 4355 O O . PHE B 1 220 ? -5.535 -11.664 2.191 1 95.69 220 PHE B O 1
ATOM 4362 N N . ILE B 1 221 ? -3.383 -11.852 1.569 1 91.94 221 ILE B N 1
ATOM 4363 C CA . ILE B 1 221 ? -3.355 -13.297 1.771 1 91.94 221 ILE B CA 1
ATOM 4364 C C . ILE B 1 221 ? -3.668 -13.617 3.23 1 91.94 221 ILE B C 1
ATOM 4366 O O . ILE B 1 221 ? -4.457 -14.523 3.518 1 91.94 221 ILE B O 1
ATOM 4370 N N . GLY B 1 222 ? -3.076 -12.875 4.129 1 94.31 222 GLY B N 1
ATOM 4371 C CA . GLY B 1 222 ? -3.379 -13.062 5.539 1 94.31 222 GLY B CA 1
ATOM 4372 C C . GLY B 1 222 ? -4.844 -12.844 5.867 1 94.31 222 GLY B C 1
ATOM 4373 O O . GLY B 1 222 ? -5.441 -13.633 6.609 1 94.31 222 GLY B O 1
ATOM 4374 N N . LEU B 1 223 ? -5.406 -11.844 5.328 1 94.69 223 LEU B N 1
ATOM 4375 C CA . LEU B 1 223 ? -6.805 -11.508 5.582 1 94.69 223 LEU B CA 1
ATOM 4376 C C . LEU B 1 223 ? -7.73 -12.609 5.078 1 94.69 223 LEU B C 1
ATOM 4378 O O . LEU B 1 223 ? -8.688 -12.984 5.758 1 94.69 223 LEU B O 1
ATOM 4382 N N . ILE B 1 224 ? -7.48 -13.094 3.877 1 89.56 224 ILE B N 1
ATOM 4383 C CA . ILE B 1 224 ? -8.312 -14.141 3.299 1 89.56 224 ILE B CA 1
ATOM 4384 C C . ILE B 1 224 ? -8.234 -15.398 4.164 1 89.56 224 ILE B C 1
ATOM 4386 O O . ILE B 1 224 ? -9.242 -16.047 4.41 1 89.56 224 ILE B O 1
ATOM 4390 N N . LEU B 1 225 ? -7.039 -15.734 4.617 1 90.5 225 LEU B N 1
ATOM 4391 C CA . LEU B 1 225 ? -6.852 -16.906 5.449 1 90.5 225 LEU B CA 1
ATOM 4392 C C . LEU B 1 225 ? -7.609 -16.781 6.766 1 90.5 225 LEU B C 1
ATOM 4394 O O . LEU B 1 225 ? -8.133 -17.766 7.293 1 90.5 225 LEU B O 1
ATOM 4398 N N . SER B 1 226 ? -7.672 -15.547 7.258 1 92.69 226 SER B N 1
ATOM 4399 C CA . SER B 1 226 ? -8.336 -15.32 8.531 1 92.69 226 SER B CA 1
ATOM 4400 C C . SER B 1 226 ? -9.852 -15.461 8.398 1 92.69 226 SER B C 1
ATOM 4402 O O . SER B 1 226 ? -10.547 -15.672 9.391 1 92.69 226 SER B O 1
ATOM 4404 N N . SER B 1 227 ? -10.328 -15.25 7.223 1 87.44 227 SER B N 1
ATOM 4405 C CA . SER B 1 227 ? -11.766 -15.281 6.996 1 87.44 227 SER B CA 1
ATOM 4406 C C . SER B 1 227 ? -12.258 -16.703 6.758 1 87.44 227 SER B C 1
ATOM 4408 O O . SER B 1 227 ? -13.469 -16.969 6.77 1 87.44 227 SER B O 1
ATOM 4410 N N . ILE B 1 228 ? -11.367 -17.609 6.445 1 81.56 228 ILE B N 1
ATOM 4411 C CA . ILE B 1 228 ? -11.719 -19 6.184 1 81.56 228 ILE B CA 1
ATOM 4412 C C . ILE B 1 228 ? -12.031 -19.719 7.496 1 81.56 228 ILE B C 1
ATOM 4414 O O . ILE B 1 228 ? -11.234 -19.672 8.438 1 81.56 228 ILE B O 1
ATOM 4418 N N . LYS B 1 229 ? -13.414 -20.031 7.754 1 71.56 229 LYS B N 1
ATOM 4419 C CA . LYS B 1 229 ? -13.836 -20.781 8.938 1 71.56 229 LYS B CA 1
ATOM 4420 C C . LYS B 1 229 ? -13.398 -22.234 8.852 1 71.56 229 LYS B C 1
ATOM 4422 O O . LYS B 1 229 ? -13.789 -22.953 7.926 1 71.56 229 LYS B O 1
ATOM 4427 N N . VAL B 1 230 ? -12.219 -22.453 9.391 1 60.53 230 VAL B N 1
ATOM 4428 C CA . VAL B 1 230 ? -11.773 -23.828 9.375 1 60.53 230 VAL B CA 1
ATOM 4429 C C . VAL B 1 230 ? -12.75 -24.703 10.164 1 60.53 230 VAL B C 1
ATOM 4431 O O . VAL B 1 230 ? -12.992 -24.469 11.344 1 60.53 230 VAL B O 1
ATOM 4434 N N . THR B 1 231 ? -13.844 -25.125 9.516 1 57.75 231 THR B N 1
ATOM 4435 C CA . THR B 1 231 ? -14.828 -26 10.141 1 57.75 231 THR B CA 1
ATOM 4436 C C . THR B 1 231 ? -14.164 -26.938 11.141 1 57.75 231 THR B C 1
ATOM 4438 O O . THR B 1 231 ? -12.945 -27.141 11.102 1 57.75 231 THR B O 1
ATOM 4441 N N . SER B 1 232 ? -15.062 -27.594 12.008 1 49.53 232 SER B N 1
ATOM 4442 C CA . SER B 1 232 ? -14.75 -28.5 13.109 1 49.53 232 SER B CA 1
ATOM 4443 C C . SER B 1 232 ? -13.672 -29.5 12.719 1 49.53 232 SER B C 1
ATOM 4445 O O . SER B 1 232 ? -13.555 -29.859 11.547 1 49.53 232 SER B O 1
ATOM 4447 N N . VAL B 1 233 ? -12.586 -29.469 13.453 1 48.41 233 VAL B N 1
ATOM 4448 C CA . VAL B 1 233 ? -11.57 -30.516 13.406 1 48.41 233 VAL B CA 1
ATOM 4449 C C . VAL B 1 233 ? -12.195 -31.812 12.891 1 48.41 233 VAL B C 1
ATOM 4451 O O . VAL B 1 233 ? -11.484 -32.719 12.453 1 48.41 233 VAL B O 1
ATOM 4454 N N . ASN B 1 234 ? -13.375 -31.922 13.062 1 48.03 234 ASN B N 1
ATOM 4455 C CA . ASN B 1 234 ? -13.992 -33.219 12.773 1 48.03 234 ASN B CA 1
ATOM 4456 C C . ASN B 1 234 ? -13.844 -33.594 11.305 1 48.03 234 ASN B C 1
ATOM 4458 O O . ASN B 1 234 ? -13.984 -34.75 10.945 1 48.03 234 ASN B O 1
ATOM 4462 N N . GLU B 1 235 ? -13.969 -32.656 10.328 1 56.12 235 GLU B N 1
ATOM 4463 C CA . GLU B 1 235 ? -13.945 -33.469 9.125 1 56.12 235 GLU B CA 1
ATOM 4464 C C . GLU B 1 235 ? -12.516 -33.688 8.625 1 56.12 235 GLU B C 1
ATOM 4466 O O . GLU B 1 235 ? -12.016 -32.906 7.805 1 56.12 235 GLU B O 1
ATOM 4471 N N . MET B 1 236 ? -11.773 -34.281 9.445 1 52.97 236 MET B N 1
ATOM 4472 C CA . MET B 1 236 ? -10.375 -34.688 9.344 1 52.97 236 MET B CA 1
ATOM 4473 C C . MET B 1 236 ? -10.094 -35.312 7.98 1 52.97 236 MET B C 1
ATOM 4475 O O . MET B 1 236 ? -9.062 -35.031 7.371 1 52.97 236 MET B O 1
ATOM 4479 N N . ILE B 1 237 ? -11.094 -36.219 7.578 1 56.5 237 ILE B N 1
ATOM 4480 C CA . ILE B 1 237 ? -10.875 -36.938 6.328 1 56.5 237 ILE B CA 1
ATOM 4481 C C . ILE B 1 237 ? -10.844 -35.938 5.164 1 56.5 237 ILE B C 1
ATOM 4483 O O . ILE B 1 237 ? -9.992 -36.062 4.281 1 56.5 237 ILE B O 1
ATOM 4487 N N . THR B 1 238 ? -11.828 -35.094 5.184 1 62.5 238 THR B N 1
ATOM 4488 C CA . THR B 1 238 ? -11.875 -34.094 4.121 1 62.5 238 THR B CA 1
ATOM 4489 C C . THR B 1 238 ? -10.633 -33.188 4.156 1 62.5 238 THR B C 1
ATOM 4491 O O . THR B 1 238 ? -10.086 -32.844 3.109 1 62.5 238 THR B O 1
ATOM 4494 N N . LYS B 1 239 ? -10.07 -33.125 5.285 1 68.44 239 LYS B N 1
ATOM 4495 C CA . LYS B 1 239 ? -8.867 -32.312 5.445 1 68.44 239 LYS B CA 1
ATOM 4496 C C . LYS B 1 239 ? -7.633 -33.062 4.945 1 68.44 239 LYS B C 1
ATOM 4498 O O . LYS B 1 239 ? -6.734 -32.469 4.359 1 68.44 239 LYS B O 1
ATOM 4503 N N . LEU B 1 240 ? -7.793 -34.406 5.062 1 78.62 240 LEU B N 1
ATOM 4504 C CA . LEU B 1 240 ? -6.648 -35.188 4.609 1 78.62 240 LEU B CA 1
ATOM 4505 C C . LEU B 1 240 ? -6.551 -35.188 3.088 1 78.62 240 LEU B C 1
ATOM 4507 O O . LEU B 1 240 ? -5.449 -35.125 2.533 1 78.62 240 LEU B O 1
ATOM 4511 N N . LYS B 1 241 ? -7.727 -35.188 2.473 1 81.25 241 LYS B N 1
ATOM 4512 C CA . LYS B 1 241 ? -7.727 -35.125 1.015 1 81.25 241 LYS B CA 1
ATOM 4513 C C . LYS B 1 241 ? -7.168 -33.812 0.51 1 81.25 241 LYS B C 1
ATOM 4515 O O . LYS B 1 241 ? -6.375 -33.781 -0.433 1 81.25 241 LYS B O 1
ATOM 4520 N N . TYR B 1 242 ? -7.492 -32.781 1.23 1 82.88 242 TYR B N 1
ATOM 4521 C CA . TYR B 1 242 ? -6.996 -31.469 0.835 1 82.88 242 TYR B CA 1
ATOM 4522 C C . TYR B 1 242 ? -5.5 -31.344 1.085 1 82.88 242 TYR B C 1
ATOM 4524 O O . TYR B 1 242 ? -4.777 -30.719 0.303 1 82.88 242 TYR B O 1
ATOM 4532 N N . PHE B 1 243 ? -5.148 -32.031 2.094 1 88.44 243 PHE B N 1
ATOM 4533 C CA . PHE B 1 243 ? -3.73 -32.062 2.434 1 88.44 243 PHE B CA 1
ATOM 4534 C C . PHE B 1 243 ? -2.918 -32.75 1.36 1 88.44 243 PHE B C 1
ATOM 4536 O O . PHE B 1 243 ? -1.91 -32.25 0.884 1 88.44 243 PHE B O 1
ATOM 4543 N N . VAL B 1 244 ? -3.41 -33.812 0.952 1 87.12 244 VAL B N 1
ATOM 4544 C CA . VAL B 1 244 ? -2.709 -34.625 -0.042 1 87.12 244 VAL B CA 1
ATOM 4545 C C . VAL B 1 244 ? -2.701 -33.906 -1.386 1 87.12 244 VAL B C 1
ATOM 4547 O O . VAL B 1 244 ? -1.662 -33.812 -2.041 1 87.12 244 VAL B O 1
ATOM 4550 N N . LEU B 1 245 ? -3.811 -33.406 -1.722 1 87.12 245 LEU B N 1
ATOM 4551 C CA . LEU B 1 245 ? -3.93 -32.688 -2.996 1 87.12 245 LEU B CA 1
ATOM 4552 C C . LEU B 1 245 ? -3.035 -31.453 -3.025 1 87.12 245 LEU B C 1
ATOM 4554 O O . LEU B 1 245 ? -2.404 -31.172 -4.043 1 87.12 245 LEU B O 1
ATOM 4558 N N . SER B 1 246 ? -2.951 -30.812 -1.917 1 92.69 246 SER B N 1
ATOM 4559 C CA . SER B 1 246 ? -2.084 -29.641 -1.816 1 92.69 246 SER B CA 1
ATOM 4560 C C . SER B 1 246 ? -0.614 -30.031 -1.932 1 92.69 246 SER B C 1
ATOM 4562 O O . SER B 1 246 ? 0.178 -29.312 -2.543 1 92.69 246 SER B O 1
ATOM 4564 N N . LEU B 1 247 ? -0.288 -31.141 -1.39 1 92.62 247 LEU B N 1
ATOM 4565 C CA . LEU B 1 247 ? 1.095 -31.609 -1.464 1 92.62 247 LEU B CA 1
ATOM 4566 C C . LEU B 1 247 ? 1.48 -31.938 -2.9 1 92.62 247 LEU B C 1
ATOM 4568 O O . LEU B 1 247 ? 2.621 -31.719 -3.311 1 92.62 247 LEU B O 1
ATOM 4572 N N . PHE B 1 248 ? 0.585 -32.5 -3.574 1 91.25 248 PHE B N 1
ATOM 4573 C CA . PHE B 1 248 ? 0.849 -32.812 -4.973 1 91.25 248 PHE B CA 1
ATOM 4574 C C . PHE B 1 248 ? 1.093 -31.531 -5.777 1 91.25 248 PHE B C 1
ATOM 4576 O O . PHE B 1 248 ? 2.037 -31.453 -6.566 1 91.25 248 PHE B O 1
ATOM 4583 N N . LYS B 1 249 ? 0.283 -30.578 -5.566 1 93.75 249 LYS B N 1
ATOM 4584 C CA . LYS B 1 249 ? 0.449 -29.297 -6.258 1 93.75 249 LYS B CA 1
ATOM 4585 C C . LYS B 1 249 ? 1.776 -28.656 -5.887 1 93.75 249 LYS B C 1
ATOM 4587 O O . LYS B 1 249 ? 2.492 -28.156 -6.758 1 93.75 249 LYS B O 1
ATOM 4592 N N . LEU B 1 250 ? 2.094 -28.734 -4.613 1 96.81 250 LEU B N 1
ATOM 4593 C CA . LEU B 1 250 ? 3.209 -27.953 -4.086 1 96.81 250 LEU B CA 1
ATOM 4594 C C . LEU B 1 250 ? 4.535 -28.672 -4.332 1 96.81 250 LEU B C 1
ATOM 4596 O O . LEU B 1 250 ? 5.59 -28.031 -4.359 1 96.81 250 LEU B O 1
ATOM 4600 N N . LEU B 1 251 ? 4.469 -30 -4.52 1 96.81 251 LEU B N 1
ATOM 4601 C CA . LEU B 1 251 ? 5.723 -30.75 -4.629 1 96.81 251 LEU B CA 1
ATOM 4602 C C . LEU B 1 251 ? 5.797 -31.484 -5.957 1 96.81 251 LEU B C 1
ATOM 4604 O O . LEU B 1 251 ? 6.773 -31.359 -6.699 1 96.81 251 LEU B O 1
ATOM 4608 N N . ILE B 1 252 ? 4.785 -32.156 -6.32 1 95.62 252 ILE B N 1
ATOM 4609 C CA . ILE B 1 252 ? 4.852 -33.062 -7.469 1 95.62 252 ILE B CA 1
ATOM 4610 C C . ILE B 1 252 ? 4.934 -32.25 -8.758 1 95.62 252 ILE B C 1
ATOM 4612 O O . ILE B 1 252 ? 5.719 -32.594 -9.648 1 95.62 252 ILE B O 1
ATOM 4616 N N . VAL B 1 253 ? 4.176 -31.25 -8.875 1 95.62 253 VAL B N 1
ATOM 4617 C CA . VAL B 1 253 ? 4.141 -30.453 -10.094 1 95.62 253 VAL B CA 1
ATOM 4618 C C . VAL B 1 253 ? 5.484 -29.75 -10.297 1 95.62 253 VAL B C 1
ATOM 4620 O O . VAL B 1 253 ? 6.109 -29.875 -11.352 1 95.62 253 VAL B O 1
ATOM 4623 N N . PRO B 1 254 ? 6.012 -29.031 -9.281 1 97.19 254 PRO B N 1
ATOM 4624 C CA . PRO B 1 254 ? 7.336 -28.438 -9.445 1 97.19 254 PRO B CA 1
ATOM 4625 C C . PRO B 1 254 ? 8.438 -29.469 -9.656 1 97.19 254 PRO B C 1
ATOM 4627 O O . PRO B 1 254 ? 9.406 -29.219 -10.375 1 97.19 254 PRO B O 1
ATOM 4630 N N . PHE B 1 255 ? 8.258 -30.609 -9.07 1 96.88 255 PHE B N 1
ATOM 4631 C CA . PHE B 1 255 ? 9.242 -31.672 -9.25 1 96.88 255 PHE B CA 1
ATOM 4632 C C . PHE B 1 255 ? 9.242 -32.188 -10.688 1 96.88 255 PHE B C 1
ATOM 4634 O O . PHE B 1 255 ? 10.305 -32.469 -11.25 1 96.88 255 PHE B O 1
ATOM 4641 N N . ALA B 1 256 ? 8.07 -32.312 -11.227 1 96.25 256 ALA B N 1
ATOM 4642 C CA . ALA B 1 256 ? 7.973 -32.688 -12.633 1 96.25 256 ALA B CA 1
ATOM 4643 C C . ALA B 1 256 ? 8.688 -31.703 -13.531 1 96.25 256 ALA B C 1
ATOM 4645 O O . ALA B 1 256 ? 9.359 -32.094 -14.492 1 96.25 256 ALA B O 1
ATOM 4646 N N . ALA B 1 257 ? 8.547 -30.438 -13.25 1 97 257 ALA B N 1
ATOM 4647 C CA . ALA B 1 257 ? 9.227 -29.406 -14.016 1 97 257 ALA B CA 1
ATOM 4648 C C . ALA B 1 257 ? 10.742 -29.484 -13.844 1 97 257 ALA B C 1
ATOM 4650 O O . ALA B 1 257 ? 11.492 -29.375 -14.812 1 97 257 ALA B O 1
ATOM 4651 N N . ILE B 1 258 ? 11.164 -29.719 -12.602 1 96.69 258 ILE B N 1
ATOM 4652 C CA . ILE B 1 258 ? 12.594 -29.844 -12.328 1 96.69 258 ILE B CA 1
ATOM 4653 C C . ILE B 1 258 ? 13.18 -31.016 -13.117 1 96.69 258 ILE B C 1
ATOM 4655 O O . ILE B 1 258 ? 14.258 -30.891 -13.703 1 96.69 258 ILE B O 1
ATOM 4659 N N . LEU B 1 259 ? 12.477 -32.094 -13.148 1 96.12 259 LEU B N 1
ATOM 4660 C CA . LEU B 1 259 ? 12.93 -33.281 -13.883 1 96.12 259 LEU B CA 1
ATOM 4661 C C . LEU B 1 259 ? 13.023 -32.969 -15.375 1 96.12 259 LEU B C 1
ATOM 4663 O O . LEU B 1 259 ? 13.992 -33.375 -16.031 1 96.12 259 LEU B O 1
ATOM 4667 N N . PHE B 1 260 ? 12.031 -32.312 -15.859 1 96.75 260 PHE B N 1
ATOM 4668 C CA . PHE B 1 260 ? 12.039 -31.906 -17.266 1 96.75 260 PHE B CA 1
ATOM 4669 C C . PHE B 1 260 ? 13.266 -31.047 -17.578 1 96.75 260 PHE B C 1
ATOM 4671 O O . PHE B 1 260 ? 13.93 -31.266 -18.594 1 96.75 260 PHE B O 1
ATOM 4678 N N . PHE B 1 261 ? 13.609 -30.094 -16.719 1 96.44 261 PHE B N 1
ATOM 4679 C CA . PHE B 1 261 ? 14.711 -29.172 -16.969 1 96.44 261 PHE B CA 1
ATOM 4680 C C . PHE B 1 261 ? 16.062 -29.859 -16.766 1 96.44 261 PHE B C 1
ATOM 4682 O O . PHE B 1 261 ? 17.062 -29.453 -17.344 1 96.44 261 PHE B O 1
ATOM 4689 N N . LYS B 1 262 ? 16.078 -30.906 -15.938 1 94.75 262 LYS B N 1
ATOM 4690 C CA . LYS B 1 262 ? 17.297 -31.703 -15.789 1 94.75 262 LYS B CA 1
ATOM 4691 C C . LYS B 1 262 ? 17.609 -32.469 -17.062 1 94.75 262 LYS B C 1
ATOM 4693 O O . LYS B 1 262 ? 18.766 -32.594 -17.453 1 94.75 262 LYS B O 1
ATOM 4698 N N . VAL B 1 263 ? 16.531 -33 -17.672 1 94.94 263 VAL B N 1
ATOM 4699 C CA . VAL B 1 263 ? 16.688 -33.781 -18.891 1 94.94 263 VAL B CA 1
ATOM 4700 C C . VAL B 1 263 ? 17.062 -32.844 -20.047 1 94.94 263 VAL B C 1
ATOM 4702 O O . VAL B 1 263 ? 17.781 -33.25 -20.969 1 94.94 263 VAL B O 1
ATOM 4705 N N . THR B 1 264 ? 16.594 -31.609 -20 1 94.62 264 THR B N 1
ATOM 4706 C CA . THR B 1 264 ? 16.891 -30.625 -21.031 1 94.62 264 THR B CA 1
ATOM 4707 C C . THR B 1 264 ? 17.984 -29.656 -20.578 1 94.62 264 THR B C 1
ATOM 4709 O O . THR B 1 264 ? 17.953 -28.484 -20.938 1 94.62 264 THR B O 1
ATOM 4712 N N . LYS B 1 265 ? 18.812 -30.156 -19.812 1 89.06 265 LYS B N 1
ATOM 4713 C CA . LYS B 1 265 ? 19.859 -29.312 -19.234 1 89.06 265 LYS B CA 1
ATOM 4714 C C . LYS B 1 265 ? 20.625 -28.562 -20.328 1 89.06 265 LYS B C 1
ATOM 4716 O O . LYS B 1 265 ? 21.016 -29.156 -21.328 1 89.06 265 LYS B O 1
ATOM 4721 N N . GLY B 1 266 ? 20.766 -27.266 -20.125 1 89.06 266 GLY B N 1
ATOM 4722 C CA . GLY B 1 266 ? 21.547 -26.469 -21.047 1 89.06 266 GLY B CA 1
ATOM 4723 C C . GLY B 1 266 ? 20.719 -25.81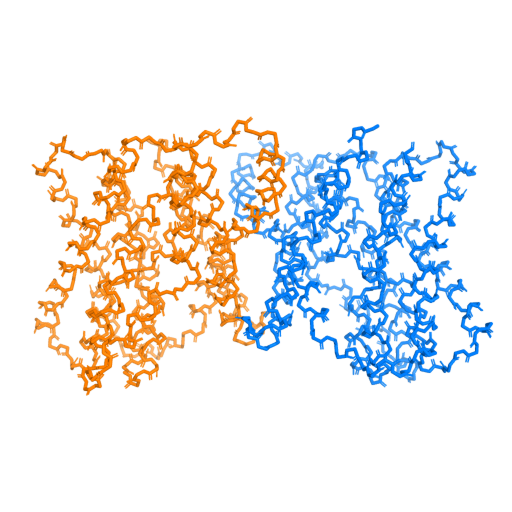2 -22.125 1 89.06 266 GLY B C 1
ATOM 4724 O O . GLY B 1 266 ? 21.188 -24.938 -22.844 1 89.06 266 GLY B O 1
ATOM 4725 N N . VAL B 1 267 ? 19.469 -26.172 -22.234 1 92.12 267 VAL B N 1
ATOM 4726 C CA . VAL B 1 267 ? 18.609 -25.641 -23.281 1 92.12 267 VAL B CA 1
ATOM 4727 C C . VAL B 1 267 ? 18.031 -24.297 -22.828 1 92.12 267 VAL B C 1
ATOM 4729 O O . VAL B 1 267 ? 17.969 -23.344 -23.625 1 92.12 267 VAL B O 1
ATOM 4732 N N . PHE B 1 268 ? 17.734 -24.234 -21.578 1 95.44 268 PHE B N 1
ATOM 4733 C CA . PHE B 1 268 ? 17.062 -23.031 -21.062 1 95.44 268 PHE B CA 1
ATOM 4734 C C . PHE B 1 268 ? 17.969 -22.297 -20.094 1 95.44 268 PHE B C 1
ATOM 4736 O O . PHE B 1 268 ? 18.734 -22.906 -19.359 1 95.44 268 PHE B O 1
ATOM 4743 N N . ASN B 1 269 ? 17.922 -20.984 -20.109 1 94.81 269 ASN B N 1
ATOM 4744 C CA . ASN B 1 269 ? 18.578 -20.141 -19.109 1 94.81 269 ASN B CA 1
ATOM 4745 C C . ASN B 1 269 ? 18.188 -20.531 -17.688 1 94.81 269 ASN B C 1
ATOM 4747 O O . ASN B 1 269 ? 17 -20.812 -17.422 1 94.81 269 ASN B O 1
ATOM 4751 N N . PRO B 1 270 ? 19.125 -20.625 -16.844 1 92.75 270 PRO B N 1
ATOM 4752 C CA . PRO B 1 270 ? 18.844 -21 -15.461 1 92.75 270 PRO B CA 1
ATOM 4753 C C . PRO B 1 270 ? 17.75 -20.141 -14.82 1 92.75 270 PRO B C 1
ATOM 4755 O O . PRO B 1 270 ? 17 -20.625 -13.961 1 92.75 270 PRO B O 1
ATOM 4758 N N . PHE B 1 271 ? 17.641 -18.953 -15.211 1 92.56 271 PHE B N 1
ATOM 4759 C CA . PHE B 1 271 ? 16.625 -18.078 -14.648 1 92.56 271 PHE B CA 1
ATOM 4760 C C . PHE B 1 271 ? 15.234 -18.5 -15.102 1 92.56 271 PHE B C 1
ATOM 4762 O O . PHE B 1 271 ? 14.273 -18.391 -14.336 1 92.56 271 PHE B O 1
ATOM 4769 N N . VAL B 1 272 ? 15.172 -18.938 -16.297 1 95.56 272 VAL B N 1
ATOM 4770 C CA . VAL B 1 272 ? 13.906 -19.453 -16.812 1 95.56 272 VAL B CA 1
ATOM 4771 C C . VAL B 1 272 ? 13.453 -20.641 -15.969 1 95.56 272 VAL B C 1
ATOM 4773 O O . VAL B 1 272 ? 12.289 -20.719 -15.555 1 95.56 272 VAL B O 1
ATOM 4776 N N . VAL B 1 273 ? 14.391 -21.484 -15.664 1 96.44 273 VAL B N 1
ATOM 4777 C CA . VAL B 1 273 ? 14.117 -22.688 -14.883 1 96.44 273 VAL B CA 1
ATOM 4778 C C . VAL B 1 273 ? 13.602 -22.297 -13.5 1 96.44 273 VAL B C 1
ATOM 4780 O O . VAL B 1 273 ? 12.562 -22.797 -13.047 1 96.44 273 VAL B O 1
ATOM 4783 N N . ARG B 1 274 ? 14.258 -21.391 -12.875 1 95.19 274 ARG B N 1
ATOM 4784 C CA . ARG B 1 274 ? 13.898 -20.969 -11.523 1 95.19 274 ARG B CA 1
ATOM 4785 C C . ARG B 1 274 ? 12.516 -20.328 -11.492 1 95.19 274 ARG B C 1
ATOM 4787 O O . ARG B 1 274 ? 11.711 -20.641 -10.609 1 95.19 274 ARG B O 1
ATOM 4794 N N . ILE B 1 275 ? 12.219 -19.516 -12.438 1 96.81 275 ILE B N 1
ATOM 4795 C CA . ILE B 1 275 ? 10.961 -18.781 -12.469 1 96.81 275 ILE B CA 1
ATOM 4796 C C . ILE B 1 275 ? 9.805 -19.75 -12.688 1 96.81 275 ILE B C 1
ATOM 4798 O O . ILE B 1 275 ? 8.797 -19.703 -11.977 1 96.81 275 ILE B O 1
ATOM 4802 N N . VAL B 1 276 ? 9.984 -20.641 -13.633 1 97.75 276 VAL B N 1
ATOM 4803 C CA . VAL B 1 276 ? 8.914 -21.562 -13.961 1 97.75 276 VAL B CA 1
ATOM 4804 C C . VAL B 1 276 ? 8.648 -22.5 -12.781 1 97.75 276 VAL B C 1
ATOM 4806 O O . VAL B 1 276 ? 7.5 -22.656 -12.359 1 97.75 276 VAL B O 1
ATOM 4809 N N . VAL B 1 277 ? 9.688 -23.016 -12.188 1 97.44 277 VAL B N 1
ATOM 4810 C CA . VAL B 1 277 ? 9.547 -23.984 -11.094 1 97.44 277 VAL B CA 1
ATOM 4811 C C . VAL B 1 277 ? 8.93 -23.297 -9.883 1 97.44 277 VAL B C 1
ATOM 4813 O O . VAL B 1 277 ? 8.023 -23.844 -9.25 1 97.44 277 VAL B O 1
ATOM 4816 N N . LEU B 1 278 ? 9.359 -22.125 -9.578 1 95.69 278 LEU B N 1
ATOM 4817 C CA . LEU B 1 278 ? 8.867 -21.438 -8.391 1 95.69 278 LEU B CA 1
ATOM 4818 C C . LEU B 1 278 ? 7.414 -21 -8.578 1 95.69 278 LEU B C 1
ATOM 4820 O O . LEU B 1 278 ? 6.629 -21.031 -7.625 1 95.69 278 LEU B O 1
ATOM 4824 N N . GLN B 1 279 ? 7.055 -20.594 -9.758 1 97.19 279 GLN B N 1
ATOM 4825 C CA . GLN B 1 279 ? 5.668 -20.234 -10.023 1 97.19 279 GLN B CA 1
ATOM 4826 C C . GLN B 1 279 ? 4.754 -21.453 -9.922 1 97.19 279 GLN B C 1
ATOM 4828 O O . GLN B 1 279 ? 3.637 -21.359 -9.406 1 97.19 279 GLN B O 1
ATOM 4833 N N . LEU B 1 280 ? 5.27 -22.562 -10.336 1 97.31 280 LEU B N 1
ATOM 4834 C CA . LEU B 1 280 ? 4.504 -23.797 -10.242 1 97.31 280 LEU B CA 1
ATOM 4835 C C . LEU B 1 280 ? 4.383 -24.25 -8.789 1 97.31 280 LEU B C 1
ATOM 4837 O O . LEU B 1 280 ? 3.451 -24.969 -8.438 1 97.31 280 LEU B O 1
ATOM 4841 N N . ALA B 1 281 ? 5.258 -23.812 -7.969 1 96.69 28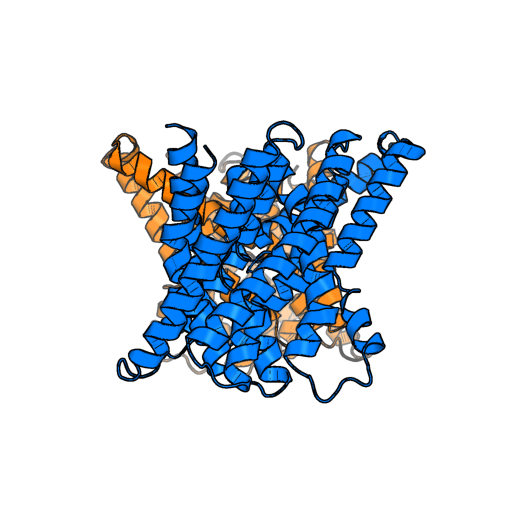1 ALA B N 1
ATOM 4842 C CA . ALA B 1 281 ? 5.32 -24.25 -6.574 1 96.69 281 ALA B CA 1
ATOM 4843 C C . ALA B 1 281 ? 4.434 -23.375 -5.691 1 96.69 281 ALA B C 1
ATOM 4845 O O . ALA B 1 281 ? 4.383 -23.562 -4.473 1 96.69 281 ALA B O 1
ATOM 4846 N N . MET B 1 282 ? 3.752 -22.406 -6.266 1 96.12 282 MET B N 1
ATOM 4847 C CA . MET B 1 282 ? 2.879 -21.516 -5.508 1 96.12 282 MET B CA 1
ATOM 4848 C C . MET B 1 282 ? 1.64 -22.25 -5.016 1 96.12 282 MET B C 1
ATOM 4850 O O . MET B 1 282 ? 1.191 -23.203 -5.652 1 96.12 282 MET B O 1
ATOM 4854 N N . PRO B 1 283 ? 1.085 -21.875 -3.867 1 95.56 283 PRO B N 1
ATOM 4855 C CA . PRO B 1 283 ? -0.175 -22.469 -3.412 1 95.56 283 PRO B CA 1
ATOM 4856 C C . PRO B 1 283 ? -1.352 -22.125 -4.324 1 95.56 283 PRO B C 1
ATOM 4858 O O . PRO B 1 283 ? -1.186 -21.391 -5.301 1 95.56 283 PRO B O 1
ATOM 4861 N N . ALA B 1 284 ? -2.471 -22.719 -3.984 1 95.69 284 ALA B N 1
ATOM 4862 C CA . ALA B 1 284 ? -3.662 -22.547 -4.812 1 95.69 284 ALA B CA 1
ATOM 4863 C C . ALA B 1 284 ? -4.055 -21.078 -4.906 1 95.69 284 ALA B C 1
ATOM 4865 O O . ALA B 1 284 ? -3.967 -20.344 -3.922 1 95.69 284 ALA B O 1
ATOM 4866 N N . SER B 1 285 ? -4.465 -20.688 -6.031 1 94.5 285 SER B N 1
ATOM 4867 C CA . SER B 1 285 ? -4.836 -19.312 -6.297 1 94.5 285 SER B CA 1
ATOM 4868 C C . SER B 1 285 ? -6.125 -18.938 -5.574 1 94.5 285 SER B C 1
ATOM 4870 O O . SER B 1 285 ? -7.055 -19.734 -5.496 1 94.5 285 SER B O 1
ATOM 4872 N N . THR B 1 286 ? -6.246 -17.75 -5.156 1 89.69 286 THR B N 1
ATOM 4873 C CA . THR B 1 286 ? -7.434 -17.25 -4.484 1 89.69 286 THR B CA 1
ATOM 4874 C C . THR B 1 286 ? -8.578 -17.047 -5.48 1 89.69 286 THR B C 1
ATOM 4876 O O . THR B 1 286 ? -9.75 -17.031 -5.094 1 89.69 286 THR B O 1
ATOM 4879 N N . ILE B 1 287 ? -8.227 -16.938 -6.738 1 90.62 287 ILE B N 1
ATOM 4880 C CA . ILE B 1 287 ? -9.25 -16.688 -7.742 1 90.62 287 ILE B CA 1
ATOM 4881 C C . ILE B 1 287 ? -10.164 -17.906 -7.863 1 90.62 287 ILE B C 1
ATOM 4883 O O . ILE B 1 287 ? -11.32 -17.781 -8.289 1 90.62 287 ILE B O 1
ATOM 4887 N N . VAL B 1 288 ? -9.641 -19.031 -7.539 1 91.44 288 VAL B N 1
ATOM 4888 C CA . VAL B 1 288 ? -10.422 -20.266 -7.656 1 91.44 288 VAL B CA 1
ATOM 4889 C C . VAL B 1 288 ? -11.617 -20.203 -6.711 1 91.44 288 VAL B C 1
ATOM 4891 O O . VAL B 1 288 ? -12.719 -20.625 -7.07 1 91.44 288 VAL B O 1
ATOM 4894 N N . SER B 1 289 ? -11.461 -19.672 -5.523 1 88.25 289 SER B N 1
ATOM 4895 C CA . SER B 1 289 ? -12.57 -19.547 -4.586 1 88.25 289 SER B CA 1
ATOM 4896 C C . SER B 1 289 ? -13.586 -18.516 -5.059 1 88.25 289 SER B C 1
ATOM 4898 O O . SER B 1 289 ? -14.797 -18.688 -4.887 1 88.25 289 SER B O 1
ATOM 4900 N N . ALA B 1 290 ? -13.117 -17.484 -5.637 1 85.88 290 ALA B N 1
ATOM 4901 C CA . ALA B 1 290 ? -14.016 -16.453 -6.168 1 85.88 290 ALA B CA 1
ATOM 4902 C C . ALA B 1 290 ? -14.867 -17.016 -7.305 1 85.88 290 ALA B C 1
ATOM 4904 O O . ALA B 1 290 ? -16.078 -16.766 -7.359 1 85.88 290 ALA B O 1
ATOM 4905 N N . LEU B 1 291 ? -14.25 -17.781 -8.141 1 87 291 LEU B N 1
ATOM 4906 C CA . LEU B 1 291 ? -14.961 -18.375 -9.273 1 87 291 LEU B CA 1
ATOM 4907 C C . LEU B 1 291 ? -15.914 -19.469 -8.805 1 87 291 LEU B C 1
ATOM 4909 O O . LEU B 1 291 ? -17.016 -19.609 -9.336 1 87 291 LEU B O 1
ATOM 4913 N N . ALA B 1 292 ? -15.477 -20.188 -7.812 1 87.44 292 ALA B N 1
ATOM 4914 C CA . ALA B 1 292 ? -16.344 -21.219 -7.242 1 87.44 292 ALA B CA 1
ATOM 4915 C C . ALA B 1 292 ? -17.625 -20.594 -6.68 1 87.44 292 ALA B C 1
ATOM 4917 O O . ALA B 1 292 ? -18.719 -21.141 -6.848 1 87.44 292 ALA B O 1
ATOM 4918 N N . LEU B 1 293 ? -17.5 -19.531 -6.086 1 82.75 293 LEU B N 1
ATOM 4919 C CA . LEU B 1 293 ? -18.641 -18.812 -5.535 1 82.75 293 LEU B CA 1
ATOM 4920 C C . LEU B 1 293 ? -19.516 -18.25 -6.648 1 82.75 293 LEU B C 1
ATOM 4922 O O . LEU B 1 293 ? -20.75 -18.375 -6.598 1 82.75 293 LEU B O 1
ATOM 4926 N N . GLN B 1 294 ? -18.953 -17.719 -7.602 1 83.62 294 GLN B N 1
ATOM 4927 C CA . GLN B 1 294 ? -19.656 -17.094 -8.719 1 83.62 294 GLN B CA 1
ATOM 4928 C C . GLN B 1 294 ? -20.453 -18.125 -9.508 1 83.62 294 GLN B C 1
ATOM 4930 O O . GLN B 1 294 ? -21.562 -17.828 -9.961 1 83.62 294 GLN B O 1
ATOM 4935 N N . TYR B 1 295 ? -19.906 -19.25 -9.648 1 83.88 295 TYR B N 1
ATOM 4936 C CA . TYR B 1 295 ? -20.531 -20.25 -10.5 1 83.88 295 TYR B CA 1
ATOM 4937 C C . TYR B 1 295 ? -21.203 -21.328 -9.672 1 83.88 295 TYR B C 1
ATOM 4939 O O . TYR B 1 295 ? -21.516 -22.406 -10.18 1 83.88 295 TYR B O 1
ATOM 4947 N N . ASP B 1 296 ? -21.344 -21.016 -8.445 1 83.69 296 ASP B N 1
ATOM 4948 C CA . ASP B 1 296 ? -22.062 -21.875 -7.512 1 83.69 296 ASP B CA 1
ATOM 4949 C C . ASP B 1 296 ? -21.438 -23.266 -7.461 1 83.69 296 ASP B C 1
ATOM 4951 O O . ASP B 1 296 ? -22.141 -24.266 -7.629 1 83.69 296 ASP B O 1
ATOM 4955 N N . SER B 1 297 ? -20.172 -23.297 -7.379 1 86.88 297 SER B N 1
ATOM 4956 C CA . SER B 1 297 ? -19.422 -24.531 -7.191 1 86.88 297 SER B CA 1
ATOM 4957 C C . SER B 1 297 ? -19 -24.719 -5.734 1 86.88 297 SER B C 1
ATOM 4959 O O . SER B 1 297 ? -19.531 -24.047 -4.848 1 86.88 297 SER B O 1
ATOM 4961 N N . ASP B 1 298 ? -18.219 -25.672 -5.441 1 86.31 298 ASP B N 1
ATOM 4962 C CA . ASP B 1 298 ? -17.859 -26.016 -4.07 1 86.31 298 ASP B CA 1
ATOM 4963 C C . ASP B 1 298 ? -16.906 -25 -3.463 1 86.31 298 ASP B C 1
ATOM 4965 O O . ASP B 1 298 ? -15.711 -25.25 -3.342 1 86.31 298 ASP B O 1
ATOM 4969 N N . TYR B 1 299 ? -17.531 -23.938 -3.023 1 86 299 TYR B N 1
ATOM 4970 C CA . TYR B 1 299 ? -16.797 -22.812 -2.465 1 86 299 TYR B CA 1
ATOM 4971 C C . TYR B 1 299 ? -16 -23.234 -1.231 1 86 299 TYR B C 1
ATOM 4973 O O . TYR B 1 299 ? -14.875 -22.781 -1.026 1 86 299 TYR B O 1
ATOM 4981 N N . ASN B 1 300 ? -16.531 -24.078 -0.489 1 84.5 300 ASN B N 1
ATOM 4982 C CA . ASN B 1 300 ? -15.883 -24.516 0.737 1 84.5 300 ASN B CA 1
ATOM 4983 C C . ASN B 1 300 ? -14.602 -25.297 0.44 1 84.5 300 ASN B C 1
ATOM 4985 O O . ASN B 1 300 ? -13.57 -25.078 1.079 1 84.5 300 ASN B O 1
ATOM 4989 N N . ALA B 1 301 ? -14.695 -26.094 -0.498 1 85.38 301 ALA B N 1
ATOM 4990 C CA . ALA B 1 301 ? -13.508 -26.844 -0.903 1 85.38 301 ALA B CA 1
ATOM 4991 C C . ALA B 1 301 ? -12.414 -25.906 -1.418 1 85.38 301 ALA B C 1
ATOM 4993 O O . ALA B 1 301 ? -11.234 -26.094 -1.108 1 85.38 301 ALA B O 1
ATOM 4994 N N . ALA B 1 302 ? -12.828 -24.953 -2.178 1 89.19 302 ALA B N 1
ATOM 4995 C CA . ALA B 1 302 ? -11.867 -24 -2.754 1 89.19 302 ALA B CA 1
ATOM 4996 C C . ALA B 1 302 ? -11.141 -23.234 -1.663 1 89.19 302 ALA B C 1
ATOM 4998 O O . ALA B 1 302 ? -9.914 -23.094 -1.706 1 89.19 302 ALA B O 1
ATOM 4999 N N . THR B 1 303 ? -11.859 -22.828 -0.659 1 87.62 303 THR B N 1
ATOM 5000 C CA . THR B 1 303 ? -11.266 -22.016 0.395 1 87.62 303 THR B CA 1
ATOM 5001 C C . THR B 1 303 ? -10.383 -22.859 1.3 1 87.62 303 THR B C 1
ATOM 5003 O O . THR B 1 303 ? -9.328 -22.406 1.749 1 87.62 303 THR B O 1
ATOM 5006 N N . GLU B 1 304 ? -10.781 -24.016 1.519 1 87.06 304 GLU B N 1
ATOM 5007 C CA . GLU B 1 304 ? -9.969 -24.922 2.318 1 87.06 304 GLU B CA 1
ATOM 5008 C C . GLU B 1 304 ? -8.656 -25.25 1.609 1 87.06 304 GLU B C 1
ATOM 5010 O O . GLU B 1 304 ? -7.605 -25.328 2.246 1 87.06 304 GLU B O 1
ATOM 5015 N N . GLY B 1 305 ? -8.758 -25.5 0.353 1 90.25 305 GLY B N 1
ATOM 5016 C CA . GLY B 1 305 ? -7.562 -25.766 -0.428 1 90.25 305 GLY B CA 1
ATOM 5017 C C . GLY B 1 305 ? -6.566 -24.625 -0.404 1 90.25 305 GLY B C 1
ATOM 5018 O O . GLY B 1 305 ? -5.359 -24.844 -0.28 1 90.25 305 GLY B O 1
ATOM 5019 N N . ILE B 1 306 ? -7.094 -23.469 -0.5 1 90.69 306 ILE B N 1
ATOM 5020 C CA . ILE B 1 306 ? -6.246 -22.281 -0.45 1 90.69 306 ILE B CA 1
ATOM 5021 C C . ILE B 1 306 ? -5.555 -22.203 0.909 1 90.69 306 ILE B C 1
ATOM 5023 O O . ILE B 1 306 ? -4.34 -21.984 0.984 1 90.69 306 ILE B O 1
ATOM 5027 N N . PHE B 1 307 ? -6.289 -22.469 1.938 1 90 307 PHE B N 1
ATOM 5028 C CA . PHE B 1 307 ? -5.762 -22.375 3.295 1 90 307 PHE B CA 1
ATOM 5029 C C . PHE B 1 307 ? -4.652 -23.391 3.514 1 90 307 PHE B C 1
ATOM 5031 O O . PHE B 1 307 ? -3.539 -23.047 3.904 1 90 307 PHE B O 1
ATOM 5038 N N . VAL B 1 308 ? -4.961 -24.594 3.176 1 91.44 308 VAL B N 1
ATOM 5039 C CA . VAL B 1 308 ? -4.035 -25.688 3.441 1 91.44 308 VAL B CA 1
ATOM 5040 C C . VAL B 1 308 ? -2.783 -25.531 2.58 1 91.44 308 VAL B C 1
ATOM 5042 O O . VAL B 1 308 ? -1.661 -25.641 3.078 1 91.44 308 VAL B O 1
ATOM 5045 N N . SER B 1 309 ? -2.979 -25.203 1.35 1 94.06 309 SER B N 1
ATOM 5046 C CA . SER B 1 309 ? -1.834 -25.109 0.452 1 94.06 309 SER B CA 1
ATOM 5047 C C . SER B 1 309 ? -0.961 -23.906 0.804 1 94.06 309 SER B C 1
ATOM 5049 O O . SER B 1 309 ? 0.263 -23.953 0.666 1 94.06 309 SER B O 1
ATOM 5051 N N . THR B 1 310 ? -1.569 -22.859 1.273 1 91.62 310 THR B N 1
ATOM 5052 C CA . THR B 1 310 ? -0.806 -21.672 1.64 1 91.62 310 THR B CA 1
ATOM 5053 C C . THR B 1 310 ? 0.056 -21.938 2.869 1 91.62 310 THR B C 1
ATOM 5055 O O . THR B 1 310 ? 1.249 -21.625 2.879 1 91.62 310 THR B O 1
ATOM 5058 N N . ILE B 1 311 ? -0.458 -22.609 3.832 1 91.06 311 ILE B N 1
ATOM 5059 C CA . ILE B 1 311 ? 0.282 -22.922 5.047 1 91.06 311 ILE B CA 1
ATOM 5060 C C . ILE B 1 311 ? 1.407 -23.906 4.723 1 91.06 311 ILE B C 1
ATOM 5062 O O . ILE B 1 311 ? 2.545 -23.734 5.16 1 91.06 311 ILE B O 1
ATOM 5066 N N . LEU B 1 312 ? 1.085 -24.859 3.938 1 93.5 312 LEU B N 1
ATOM 5067 C CA . LEU B 1 312 ? 2.07 -25.875 3.574 1 93.5 312 LEU B CA 1
ATOM 5068 C C . LEU B 1 312 ? 3.199 -25.266 2.75 1 93.5 312 LEU B C 1
ATOM 5070 O O . LEU B 1 312 ? 4.348 -25.703 2.842 1 93.5 312 LEU B O 1
ATOM 5074 N N . SER B 1 313 ? 2.859 -24.266 1.996 1 93.06 313 SER B N 1
ATOM 5075 C CA . SER B 1 313 ? 3.844 -23.656 1.1 1 93.06 313 SER B CA 1
ATOM 5076 C C . SER B 1 313 ? 4.957 -22.969 1.881 1 93.06 313 SER B C 1
ATOM 5078 O O . SER B 1 313 ? 6.07 -22.812 1.372 1 93.06 313 SER B O 1
ATOM 5080 N N . ILE B 1 314 ? 4.684 -22.594 3.084 1 89.06 314 ILE B N 1
ATOM 5081 C CA . ILE B 1 314 ? 5.695 -21.984 3.945 1 89.06 314 ILE B CA 1
ATOM 5082 C C . ILE B 1 314 ? 6.871 -22.953 4.117 1 89.06 314 ILE B C 1
ATOM 5084 O O . ILE B 1 314 ? 8.023 -22.516 4.188 1 89.06 314 ILE B O 1
ATOM 5088 N N . PHE B 1 315 ? 6.605 -24.188 4.023 1 91.44 315 PHE B N 1
ATOM 5089 C CA . PHE B 1 315 ? 7.641 -25.188 4.219 1 91.44 315 PHE B CA 1
ATOM 5090 C C . PHE B 1 315 ? 8.102 -25.766 2.883 1 91.44 315 PHE B C 1
ATOM 5092 O O . PHE B 1 315 ? 9.289 -26.031 2.693 1 91.44 315 PHE B O 1
ATOM 5099 N N . THR B 1 316 ? 7.195 -25.875 1.978 1 94 316 THR B N 1
ATOM 5100 C CA . THR B 1 316 ? 7.539 -26.531 0.719 1 94 316 THR B CA 1
ATOM 5101 C C . THR B 1 316 ? 8.328 -25.594 -0.183 1 94 316 THR B C 1
ATOM 5103 O O . THR B 1 316 ? 9.164 -26.047 -0.972 1 94 316 THR B O 1
ATOM 5106 N N . LEU B 1 317 ? 8.078 -24.328 -0.068 1 91.75 317 LEU B N 1
ATOM 5107 C CA . LEU B 1 317 ? 8.766 -23.391 -0.943 1 91.75 317 LEU B CA 1
ATOM 5108 C C . LEU B 1 317 ? 10.266 -23.375 -0.67 1 91.75 317 LEU B C 1
ATOM 5110 O O . LEU B 1 317 ? 11.07 -23.469 -1.601 1 91.75 317 LEU B O 1
ATOM 5114 N N . PRO B 1 318 ? 10.695 -23.281 0.591 1 89.75 318 PRO B N 1
ATOM 5115 C CA . PRO B 1 318 ? 12.133 -23.375 0.86 1 89.75 318 PRO B CA 1
ATOM 5116 C C . PRO B 1 318 ? 12.742 -24.672 0.349 1 89.75 318 PRO B C 1
ATOM 5118 O O . PRO B 1 318 ? 13.891 -24.688 -0.112 1 89.75 318 PRO B O 1
ATOM 5121 N N . PHE B 1 319 ? 12.016 -25.672 0.452 1 92.62 319 PHE B N 1
ATOM 5122 C CA . PHE B 1 319 ? 12.484 -26.969 -0.018 1 92.62 319 PHE B CA 1
ATOM 5123 C C . PHE B 1 319 ? 12.695 -26.953 -1.527 1 92.62 319 PHE B C 1
ATOM 5125 O O . PHE B 1 319 ? 13.711 -27.453 -2.023 1 92.62 319 PHE B O 1
ATOM 5132 N N . ILE B 1 320 ? 11.781 -26.406 -2.266 1 93.62 320 ILE B N 1
ATOM 5133 C CA . ILE B 1 320 ? 11.883 -26.328 -3.719 1 93.62 320 ILE B CA 1
ATOM 5134 C C . ILE B 1 320 ? 13.07 -25.438 -4.102 1 93.62 320 ILE B C 1
ATOM 5136 O O . ILE B 1 320 ? 13.805 -25.766 -5.039 1 93.62 320 ILE B O 1
ATOM 5140 N N . VAL B 1 321 ? 13.258 -24.359 -3.408 1 89.62 321 VAL B N 1
ATOM 5141 C CA . VAL B 1 321 ? 14.375 -23.469 -3.674 1 89.62 321 VAL B CA 1
ATOM 5142 C C . VAL B 1 321 ? 15.695 -24.203 -3.447 1 89.62 321 VAL B C 1
ATOM 5144 O O . VAL B 1 321 ? 16.656 -24.016 -4.199 1 89.62 321 VAL B O 1
ATOM 5147 N N . TYR B 1 322 ? 15.703 -24.969 -2.404 1 89.06 322 TYR B N 1
ATOM 5148 C CA . TYR B 1 322 ? 16.891 -25.781 -2.113 1 89.06 322 TYR B CA 1
ATOM 5149 C C . TYR B 1 322 ? 17.188 -26.75 -3.252 1 89.06 322 TYR B C 1
ATOM 5151 O O . TYR B 1 322 ? 18.344 -26.906 -3.652 1 89.06 322 TYR B O 1
ATOM 5159 N N . LEU B 1 323 ? 16.188 -27.312 -3.803 1 90.81 323 LEU B N 1
ATOM 5160 C CA . LEU B 1 323 ? 16.344 -28.281 -4.887 1 90.81 323 LEU B CA 1
ATOM 5161 C C . LEU B 1 323 ? 16.844 -27.594 -6.156 1 90.81 323 LEU B C 1
ATOM 5163 O O . LEU B 1 323 ? 17.516 -28.219 -6.98 1 90.81 323 LEU B O 1
ATOM 5167 N N . LEU B 1 324 ? 16.516 -26.328 -6.305 1 90 324 LEU B N 1
ATOM 5168 C CA . LEU B 1 324 ? 16.906 -25.547 -7.484 1 90 324 LEU B CA 1
ATOM 5169 C C . LEU B 1 324 ? 18.359 -25.125 -7.398 1 90 324 LEU B C 1
ATOM 5171 O O . LEU B 1 324 ? 18.953 -24.703 -8.398 1 90 324 LEU B O 1
ATOM 5175 N N . GLY B 1 325 ? 18.906 -25 -6.191 1 81.62 325 GLY B N 1
ATOM 5176 C CA . GLY B 1 325 ? 20.297 -24.641 -6.004 1 81.62 325 GLY B CA 1
ATOM 5177 C C . GLY B 1 325 ? 21.25 -25.797 -6.27 1 81.62 325 GLY B C 1
ATOM 5178 O O . GLY B 1 325 ? 22.312 -25.609 -6.867 1 81.62 325 GLY B O 1
#

InterPro domains:
  IPR004776 Membrane transport PIN-like [PF03547] (7-320)
  IPR038770 Sodium/solute symporter superfamily [G3DSA:1.20.1530.20] (173-325)

=== Feature glossary ===
Annotated list of the representations used here:

Nearest PDB structures. The Foldseek neighbor list gives the closest experimentally determined structures in the PDB, ranked by structural alignment. TM-score near 1 means near-identical fold; near 0.3 means only rough topology match. This is how one finds what a novel AlphaFold prediction most resembles in the solved-structure universe.

Foldseek 3Di. Foldseek's 3Di representation compresses backbone geometry into a per-residue letter drawn from a learned twenty-state alphabet. It captures the tertiary interaction pattern around each residue — which residues are packed against it in space, regardless of where they are in sequence.

Radius of gyration, Cα contacts, bounding box. Radius of gyration (Rg) is the root-mean-square distance of Cα atoms from their centroid — a single number for overall size and compactness. A globular domain of N residues has Rg ≈ 2.2·N^0.38 Å; an extended or disordered chain has a much larger Rg. The Cα contact count is the number of residue pairs whose Cα atoms are within 8 Å and are more than four positions apart in sequence — a standard proxy for tertiary packing density. The bounding box is the smallest axis-aligned box enclosing all Cα atoms.

InterPro / GO / CATH / organism. The annotation block draws on four external resources. InterPro: which protein families and domains the sequence belongs to. GO: standardized terms for what the protein does, what process it participates in, and where in the cell it acts. CATH: which structural fold it has in the CATH hierarchy. Organism: the species of origin.

mmCIF coordinates. The mmCIF block holds the 3D Cartesian coordinates of each backbone atom (N, Cα, C, O) in ångströms. mmCIF is the PDB's canonical archive format — a tagged-loop text representation of the atomic model.

pLDDT. pLDDT is the predicted lDDT-Cα score: AlphaFold's confidence that the local environment of each residue (all inter-atomic distances within 15 Å) is correctly placed. It is a per-residue number between 0 and 100, with higher meaning more reliable.

Backbone torsions (φ/ψ). φ (phi) and ψ (psi) are the two rotatable backbone dihedrals per residue: 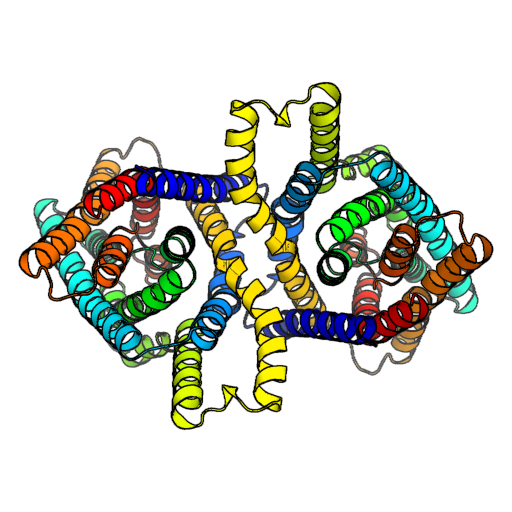φ is the C(i-1)–N–Cα–C torsion, ψ is the N–Cα–C–N(i+1) torsion, both in degrees on (−180°, 180°]. α-helical residues cluster near (−60°, −45°); β-strand residues near (−120°, +130°). A Ramachandran plot is simply a scatter of (φ, ψ) for every residue.

B-factor. For experimental (PDB) structures, the B-factor (temperature factor) quantifies the positional spread of each atom in the crystal — a combination of thermal vibration and static disorder — in units of Å². High B-factors mark flexible loops or poorly resolved regions; low B-factors mark the rigid, well-ordered core.

Secondary structure (3-state, P-SEA). SS3 is a coarse helix/strand/coil call (letters a/b/c) made by the P-SEA algorithm from inter-Cα distances and dihedrals. It is less detailed than DSSP but needs only Cα positions.

Predicted aligned error. Predicted aligned error is AlphaFold's pairwise confidence. Unlike pLDDT (per-residue), PAE is per-residue-pair and captures whether two parts of the structure are correctly placed relative to each other. Units are ångströms of expected positional error.

Solvent-accessible surface area. Solvent-accessible surface area (SASA) is the area in Å² traced out by the centre of a 1.4 Å probe sphere (a water molecule) rolled over the protein's van der Waals surface (Shrake–Rupley / Lee–Richards construction). Buried residues have near-zero SASA; fully exposed residues can exceed 200 Å². The total SASA scales roughly with the number of surface residues.

Secondary structure (8-state, DSSP). The SS8 string is DSSP's per-residue secondary-structure call. α-helix (H) means an i→i+4 H-bond ladder; β-strand (E) means the residue participates in a β-sheet; 3₁₀ (G) and π (I) are tighter and wider helices; T/S are turns/bends; '-' is loop.

Rendered structure images. Structure images are PyMOL renders from six orthogonal camera directions. Cartoon representation draws helices as coils and strands as arrows; sticks shows the backbone as bonds; surface shows the solvent-excluded envelope. Rainbow coloring maps sequence position to hue (blue→red, N→C); chain coloring assigns a distinct color per polypeptide.

Sequence. The amino-acid sequence is the protein's primary structure: the linear order of residues from the N-terminus to the C-terminus, written in one-letter code. Everything else here — the 3D coordinates, the secondary structure, the domain annotations — is ultimately a consequence of this string.

Contact-map, Ramachandran, and PAE plots. Three diagnostic plots accompany the record. The Cα contact map visualizes the tertiary structure as a 2D adjacency matrix (8 Å cutoff, sequence-local contacts suppressed). The Ramachandran plot shows the distribution of backbone (φ, ψ) torsions, with points in the α and β basins reflecting secondary structure content. The PAE plot shows AlphaFold's inter-residue confidence as a color matrix.